Protein AF-A0A2J7Q540-F1 (afdb_monomer)

Sequence (427 aa):
MRQFLFLSFVAGIISFVLVRNSFYVTQDMKEYSEFSTGEVDAVKMRIFPSYVGVTFLVHYPIVIRSMNLLRDYVTVTDGFVQVSLLNAVTREKIVSATFSNNENNSGSDLLEKTVEPYILPKGFEGQVIVELIGNKSGNISLDHSECWLQWNNGSGLITFLQLIRDVNGKPVPFHEMSCIHACLTFTLHERGELQLHVAKRSDRRKSWENEIKLLKNKLLKESEEKKDILFLDVVDIYRNLPRKLLHFFKWAHLNEEFSYLLKTDDDTFVNIGEVLRTLKVARQEQSEETFTHPETKLYLRWWSSFREGWPVHSFGKWREDNYCSETYPPFPCGAGYVLSKDLVQFLGNNAYNFLYQDFQGEDVALGIWLAGVNPLRYSGDKISCTWACDGTCNPKACNRAELSVDAMYETWEAYQNCSNLCGCHWK

Radius of gyration: 28.08 Å; Cα contacts (8 Å, |Δi|>4): 704; chains: 1; bounding box: 80×48×78 Å

Nearest PDB structures (foldseek):
  3no8-assembly2_B  TM=4.982E-01  e=3.772E-04  Homo sapiens
  8h2i-assembly1_bG  TM=4.627E-01  e=1.177E-03  Paramecium bursaria Chlorella virus 1
  6a3v-assembly10_S  TM=4.439E-01  e=1.966E-02  Homo sapiens
  6fib-assembly1_B  TM=4.459E-01  e=4.548E-02  Homo sapiens
  7r1m-assembly1_C  TM=3.384E-01  e=2.990E-02  Bacillus cereus ATCC 14579

Mean predicted aligned error: 10.91 Å

Organism: NCBI:txid105785

Secondary structure (DSSP, 8-state):
--------------------------TT--S-EESS------S------B-SEEEEEESS-EEEEEEEEEHHHHHT-SSEEEEEEEETTT--EEEEEEE-TT----S-SEEEEEEEEEEE-TT-EEEEEEEEESS-------------PPP--GGGTEEEEEEESSTTSPPEE--TT-B-SEEEEEEETTHHHHHHHHHTHHHHHHHHHHHHHHHHHHHHHHHHHHS-----SS--SGGGHHHHHHHHHHHHHHH---SEEEEE-TT-EE-HHHHHHHHHHHHHHHHHHHHH-TT-----EEEEEEE-SPBPP-SGGG--SS--SSBPPPEEEEEEEEEEHHHHHHHHHHTTTTT----SSHHHHHHHHHHTT--EE--STT-S-B--SSS---TTBSEE-S--HHHHHHHHHHHHHHSSTT-GGG-

Structure (mmCIF, N/CA/C/O backbone):
data_AF-A0A2J7Q540-F1
#
_entry.id   AF-A0A2J7Q540-F1
#
loop_
_atom_site.group_PDB
_atom_site.id
_atom_site.type_symbol
_atom_site.label_atom_id
_atom_site.label_alt_id
_atom_site.label_comp_id
_atom_site.label_asym_id
_atom_site.label_entity_id
_atom_site.label_seq_id
_atom_site.pdbx_PDB_ins_code
_atom_site.Cartn_x
_atom_site.Cartn_y
_atom_site.Cartn_z
_atom_site.occupancy
_atom_site.B_iso_or_equiv
_atom_site.auth_seq_id
_atom_site.auth_comp_id
_atom_site.auth_asym_id
_atom_site.auth_atom_id
_atom_site.pdbx_PDB_model_num
ATOM 1 N N . MET A 1 1 ? -42.684 5.056 16.342 1.00 31.45 1 MET A N 1
ATOM 2 C CA . MET A 1 1 ? -43.282 5.154 14.992 1.00 31.45 1 MET A CA 1
ATOM 3 C C . MET A 1 1 ? -42.642 6.306 14.228 1.00 31.45 1 MET A C 1
ATOM 5 O O . MET A 1 1 ? -43.081 7.439 14.357 1.00 31.45 1 MET A O 1
ATOM 9 N N . ARG A 1 2 ? -41.587 6.029 13.461 1.00 22.97 2 ARG A N 1
ATOM 10 C CA . ARG A 1 2 ? -41.143 6.863 12.338 1.00 22.97 2 ARG A CA 1
ATOM 11 C C . ARG A 1 2 ? -40.739 5.894 11.233 1.00 22.97 2 ARG A C 1
ATOM 13 O O . ARG A 1 2 ? -39.791 5.135 11.394 1.00 22.97 2 ARG A O 1
ATOM 20 N N . GLN A 1 3 ? -41.578 5.832 10.204 1.00 23.23 3 GLN A N 1
ATOM 21 C CA . GLN A 1 3 ? -41.372 5.053 8.990 1.00 23.23 3 GLN A CA 1
ATOM 22 C C . GLN A 1 3 ? -40.204 5.669 8.219 1.00 23.23 3 GLN A C 1
ATOM 24 O O . GLN A 1 3 ? -40.260 6.847 7.875 1.00 23.23 3 GLN A O 1
ATOM 29 N N . PHE A 1 4 ? -39.170 4.884 7.934 1.00 24.12 4 PHE A N 1
ATOM 30 C CA . PHE A 1 4 ? -38.217 5.230 6.887 1.00 24.12 4 PHE A CA 1
ATOM 31 C C . PHE A 1 4 ? -38.733 4.640 5.575 1.00 24.12 4 PHE A C 1
ATOM 33 O O . PHE A 1 4 ? -38.739 3.426 5.381 1.00 24.12 4 PHE A O 1
ATOM 40 N N . LEU A 1 5 ? -39.230 5.521 4.703 1.00 21.02 5 LEU A N 1
ATOM 41 C CA . LEU A 1 5 ? -39.501 5.211 3.306 1.00 21.02 5 LEU A CA 1
ATOM 42 C C . LEU A 1 5 ? -38.170 4.899 2.609 1.00 21.02 5 LEU A C 1
ATOM 44 O O . LEU A 1 5 ? -37.346 5.788 2.403 1.00 21.02 5 LEU A O 1
ATOM 48 N N . PHE A 1 6 ? -37.989 3.643 2.212 1.00 22.27 6 PHE A N 1
ATOM 49 C CA . PHE A 1 6 ? -37.022 3.263 1.189 1.00 22.27 6 PHE A CA 1
ATOM 50 C C . PHE A 1 6 ? -37.535 3.759 -0.167 1.00 22.27 6 PHE A C 1
ATOM 52 O O . PHE A 1 6 ? -38.368 3.117 -0.805 1.00 22.27 6 PHE A O 1
ATOM 59 N N . LEU A 1 7 ? -37.044 4.913 -0.614 1.00 22.47 7 LEU A N 1
ATOM 60 C CA . LEU A 1 7 ? -37.136 5.314 -2.015 1.00 22.47 7 LEU A CA 1
ATOM 61 C C . LEU A 1 7 ? -35.916 4.755 -2.744 1.00 22.47 7 LEU A C 1
ATOM 63 O O . LEU A 1 7 ? -34.833 5.332 -2.752 1.00 22.47 7 LEU A O 1
ATOM 67 N N . SER A 1 8 ? -36.124 3.578 -3.330 1.00 23.53 8 SER A N 1
ATOM 68 C CA . SER A 1 8 ? -35.281 3.023 -4.379 1.00 23.53 8 SER A CA 1
ATOM 69 C C . SER A 1 8 ? -35.320 3.970 -5.579 1.00 23.53 8 SER A C 1
ATOM 71 O O . SER A 1 8 ? -36.342 4.077 -6.253 1.00 23.53 8 SER A O 1
ATOM 73 N N . PHE A 1 9 ? -34.215 4.667 -5.837 1.00 22.02 9 PHE A N 1
ATOM 74 C CA . PHE A 1 9 ? -33.940 5.246 -7.146 1.00 22.02 9 PHE A CA 1
ATOM 75 C C . PHE A 1 9 ? -32.758 4.502 -7.757 1.00 22.02 9 PHE A C 1
ATOM 77 O O . PHE A 1 9 ? -31.590 4.762 -7.484 1.00 22.02 9 PHE A O 1
ATOM 84 N N . VAL A 1 10 ? -33.117 3.521 -8.577 1.00 25.36 10 VAL A N 1
ATOM 85 C CA . VAL A 1 10 ? -32.278 2.950 -9.623 1.00 25.36 10 VAL A CA 1
ATOM 86 C C . VAL A 1 10 ? -32.093 4.022 -10.697 1.00 25.36 10 VAL A C 1
ATOM 88 O O . VAL A 1 10 ? -33.056 4.349 -11.383 1.00 25.36 10 VAL A O 1
ATOM 91 N N . ALA A 1 11 ? -30.882 4.554 -10.857 1.00 22.58 11 ALA A N 1
ATOM 92 C CA . ALA A 1 11 ? -30.328 5.004 -12.139 1.00 22.58 11 ALA A CA 1
ATOM 93 C C . ALA A 1 11 ? -28.863 5.437 -11.961 1.00 22.58 11 ALA A C 1
ATOM 95 O O . ALA A 1 11 ? -28.509 5.992 -10.928 1.00 22.58 11 ALA A O 1
ATOM 96 N N . GLY A 1 12 ? -28.053 5.140 -12.987 1.00 27.52 12 GLY A N 1
ATOM 97 C CA . GLY A 1 12 ? -26.612 5.392 -13.156 1.00 27.52 12 GLY A CA 1
ATOM 98 C C . GLY A 1 12 ? -26.028 6.552 -12.349 1.00 27.52 12 GLY A C 1
ATOM 99 O O . GLY A 1 12 ? -26.605 7.625 -12.261 1.00 27.52 12 GLY A O 1
ATOM 100 N N . ILE A 1 13 ? -24.837 6.392 -11.785 1.00 22.91 13 ILE A N 1
ATOM 101 C CA . ILE A 1 13 ? -23.597 6.449 -12.564 1.00 22.91 13 ILE A CA 1
ATOM 102 C C . ILE A 1 13 ? -22.611 5.412 -12.012 1.00 22.91 13 ILE A C 1
ATOM 104 O O . ILE A 1 13 ? -21.989 5.593 -10.971 1.00 22.91 13 ILE A O 1
ATOM 108 N N . ILE A 1 14 ? -22.458 4.308 -12.744 1.00 23.92 14 ILE A N 1
ATOM 109 C CA . ILE A 1 14 ? -21.249 3.493 -12.668 1.00 23.92 14 ILE A CA 1
ATOM 110 C C . ILE A 1 14 ? -20.190 4.315 -13.400 1.00 23.92 14 ILE A C 1
ATOM 112 O O . ILE A 1 14 ? -20.247 4.422 -14.627 1.00 23.92 14 ILE A O 1
ATOM 116 N N . SER A 1 15 ? -19.237 4.899 -12.674 1.00 22.03 15 SER A N 1
ATOM 117 C CA . SER A 1 15 ? -17.976 5.340 -13.275 1.00 22.03 15 SER A CA 1
ATOM 118 C C . SER A 1 15 ? -17.204 4.097 -13.703 1.00 22.03 15 SER A C 1
ATOM 120 O O . SER A 1 15 ? -16.305 3.605 -13.029 1.00 22.03 15 SER A O 1
ATOM 122 N N . PHE A 1 16 ? -17.609 3.558 -14.850 1.00 23.33 16 PHE A N 1
ATOM 123 C CA . PHE A 1 16 ? -16.791 2.695 -15.670 1.00 23.33 16 PHE A CA 1
ATOM 124 C C . PHE A 1 16 ? -15.581 3.526 -16.095 1.00 23.33 16 PHE A C 1
ATOM 126 O O . PHE A 1 16 ? -15.621 4.227 -17.103 1.00 23.33 16 PHE A O 1
ATOM 133 N N . VAL A 1 17 ? -14.462 3.376 -15.392 1.00 22.53 17 VAL A N 1
ATOM 134 C CA . VAL A 1 17 ? -13.174 3.429 -16.081 1.00 22.53 17 VAL A CA 1
ATOM 135 C C . VAL A 1 17 ? -13.086 2.126 -16.875 1.00 22.53 17 VAL A C 1
ATOM 137 O O . VAL A 1 17 ? -12.459 1.142 -16.490 1.00 22.53 17 VAL A O 1
ATOM 140 N N . LEU A 1 18 ? -13.830 2.097 -17.984 1.00 23.12 18 LEU A N 1
ATOM 141 C CA . LEU A 1 18 ? -13.582 1.203 -19.099 1.00 23.12 18 LEU A CA 1
ATOM 142 C C . LEU A 1 18 ? -12.203 1.582 -19.635 1.00 23.12 18 LEU A C 1
ATOM 144 O O . LEU A 1 18 ? -12.089 2.329 -20.603 1.00 23.12 18 LEU A O 1
ATOM 148 N N . VAL A 1 19 ? -11.147 1.007 -19.063 1.00 24.84 19 VAL A N 1
ATOM 149 C CA . VAL A 1 19 ? -9.992 0.685 -19.893 1.00 24.84 19 VAL A CA 1
ATOM 150 C C . VAL A 1 19 ? -10.489 -0.403 -20.842 1.00 24.84 19 VAL A C 1
ATOM 152 O O . VAL A 1 19 ? -10.423 -1.600 -20.563 1.00 24.84 19 VAL A O 1
ATOM 155 N N . ARG A 1 20 ? -11.059 0.026 -21.973 1.00 25.62 20 ARG A N 1
ATOM 156 C CA . ARG A 1 20 ? -11.245 -0.782 -23.182 1.00 25.62 20 ARG A CA 1
ATOM 157 C C . ARG A 1 20 ? -9.866 -1.128 -23.769 1.00 25.62 20 ARG A C 1
ATOM 159 O O . ARG A 1 20 ? -9.638 -0.954 -24.956 1.00 25.62 20 ARG A O 1
ATOM 166 N N . ASN A 1 21 ? -8.960 -1.697 -22.976 1.00 28.14 21 ASN A N 1
ATOM 167 C CA . ASN A 1 21 ? -7.875 -2.487 -23.538 1.00 28.14 21 ASN A CA 1
ATOM 168 C C . ASN A 1 21 ? -8.455 -3.870 -23.758 1.00 28.14 21 ASN A C 1
ATOM 170 O O . ASN A 1 21 ? -8.408 -4.778 -22.924 1.00 28.14 21 ASN A O 1
ATOM 174 N N . SER A 1 22 ? -9.109 -3.987 -24.904 1.00 31.14 22 SER A N 1
ATOM 175 C CA . SER A 1 22 ? -9.341 -5.272 -25.524 1.00 31.14 22 SER A CA 1
ATOM 176 C C . SER A 1 22 ? -7.955 -5.877 -25.743 1.00 31.14 22 SER A C 1
ATOM 178 O O . SER A 1 22 ? -7.274 -5.532 -26.700 1.00 31.14 22 SER A O 1
ATOM 180 N N . PHE A 1 23 ? -7.491 -6.690 -24.792 1.00 36.28 23 PHE A N 1
ATOM 181 C CA . PHE A 1 23 ? -6.270 -7.476 -24.931 1.00 36.28 23 PHE A CA 1
ATOM 182 C C . PHE A 1 23 ? -6.551 -8.522 -26.009 1.00 36.28 23 PHE A C 1
ATOM 184 O O . PHE A 1 23 ? -7.007 -9.632 -25.728 1.00 36.28 23 PHE A O 1
ATOM 191 N N . TYR A 1 24 ? -6.410 -8.109 -27.261 1.00 37.91 24 TYR A N 1
ATOM 192 C CA . TYR A 1 24 ? -6.323 -9.013 -28.381 1.00 37.91 24 TYR A CA 1
ATOM 193 C C . TYR A 1 24 ? -4.875 -9.478 -28.389 1.00 37.91 24 TYR A C 1
ATOM 195 O O . TYR A 1 24 ? -3.968 -8.674 -28.578 1.00 37.91 24 TYR A O 1
ATOM 203 N N . VAL A 1 25 ? -4.652 -10.775 -28.178 1.00 42.62 25 VAL A N 1
ATOM 204 C CA . VAL A 1 25 ? -3.446 -11.406 -28.720 1.00 42.62 25 VAL A CA 1
ATOM 205 C C . VAL A 1 25 ? -3.654 -11.344 -30.226 1.00 42.62 25 VAL A C 1
ATOM 207 O O . VAL A 1 25 ? -4.250 -12.247 -30.811 1.00 42.62 25 VAL A O 1
ATOM 210 N N . THR A 1 26 ? -3.345 -10.198 -30.828 1.00 38.25 26 THR A N 1
ATOM 211 C CA . THR A 1 26 ? -3.496 -10.019 -32.262 1.00 38.25 26 THR A CA 1
ATOM 212 C C . THR A 1 26 ? -2.618 -11.059 -32.943 1.00 38.25 26 THR A C 1
ATOM 214 O O . THR A 1 26 ? -1.573 -11.483 -32.435 1.00 38.25 26 THR A O 1
ATOM 217 N N . GLN A 1 27 ? -3.053 -11.471 -34.128 1.00 37.78 27 GLN A N 1
ATOM 218 C CA . GLN A 1 27 ? -2.232 -12.204 -35.092 1.00 37.78 27 GLN A CA 1
ATOM 219 C C . GLN A 1 27 ? -0.871 -11.507 -35.345 1.00 37.78 27 GLN A C 1
ATOM 221 O O . GLN A 1 27 ? 0.060 -12.156 -35.809 1.00 37.78 27 GLN A O 1
ATOM 226 N N . ASP A 1 28 ? -0.756 -10.236 -34.937 1.00 37.94 28 ASP A N 1
ATOM 227 C CA . ASP A 1 28 ? 0.363 -9.312 -35.106 1.00 37.94 28 ASP A CA 1
ATOM 228 C C . ASP A 1 28 ? 1.293 -9.150 -33.891 1.00 37.94 28 ASP A C 1
ATOM 230 O O . ASP A 1 28 ? 2.097 -8.219 -33.873 1.00 37.94 28 ASP A O 1
ATOM 234 N N . MET A 1 29 ? 1.291 -10.050 -32.899 1.00 40.12 29 MET A N 1
ATOM 235 C CA . MET A 1 29 ? 2.526 -10.232 -32.119 1.00 40.12 29 MET A CA 1
ATOM 236 C C . MET A 1 29 ? 3.561 -10.910 -33.025 1.00 40.12 29 MET A C 1
ATOM 238 O O . MET A 1 29 ? 3.767 -12.125 -32.954 1.00 40.12 29 MET A O 1
ATOM 242 N N . LYS A 1 30 ? 4.163 -10.124 -33.930 1.00 35.69 30 LYS A N 1
ATOM 243 C CA . LYS A 1 30 ? 5.374 -10.509 -34.656 1.00 35.69 30 LYS A CA 1
ATOM 244 C C . LYS A 1 30 ? 6.424 -10.895 -33.617 1.00 35.69 30 LYS A C 1
ATOM 246 O O . LYS A 1 30 ? 6.450 -10.363 -32.510 1.00 35.69 30 LYS A O 1
ATOM 251 N N . GLU A 1 31 ? 7.251 -11.862 -33.967 1.00 40.44 31 GLU A N 1
ATOM 252 C CA . GLU A 1 31 ? 8.134 -12.639 -33.091 1.00 40.44 31 GLU A CA 1
ATOM 253 C C . GLU A 1 31 ? 9.277 -11.851 -32.410 1.00 40.44 31 GLU A C 1
ATOM 255 O O . GLU A 1 31 ? 10.237 -12.448 -31.940 1.00 40.44 31 GLU A O 1
ATOM 260 N N . TYR A 1 32 ? 9.162 -10.526 -32.306 1.00 44.00 32 TYR A N 1
ATOM 261 C CA . TYR A 1 32 ? 10.102 -9.593 -31.696 1.00 44.00 32 TYR A CA 1
ATOM 262 C C . TYR A 1 32 ? 9.274 -8.424 -31.145 1.00 44.00 32 TYR A C 1
ATOM 264 O O . TYR A 1 32 ? 8.752 -7.608 -31.898 1.00 44.00 32 TYR A O 1
ATOM 272 N N . SER A 1 33 ? 9.032 -8.406 -29.834 1.00 43.97 33 SER A N 1
ATOM 273 C CA . SER A 1 33 ? 8.340 -7.302 -29.165 1.00 43.97 33 SER A CA 1
ATOM 274 C C . SER A 1 33 ? 9.403 -6.368 -28.606 1.00 43.97 33 SER A C 1
ATOM 276 O O . SER A 1 33 ? 10.094 -6.692 -27.643 1.00 43.97 33 SER A O 1
ATOM 278 N N . GLU A 1 34 ? 9.582 -5.234 -29.260 1.00 44.19 34 GLU A N 1
ATOM 279 C CA . GLU A 1 34 ? 10.504 -4.188 -28.838 1.00 44.19 34 GLU A CA 1
ATOM 280 C C . GLU A 1 34 ? 9.834 -3.335 -27.744 1.00 44.19 34 GLU A C 1
ATOM 282 O O . GLU A 1 34 ? 8.661 -2.960 -27.852 1.00 44.19 34 GLU A O 1
ATOM 287 N N . PHE A 1 35 ? 10.554 -3.015 -26.666 1.00 50.81 35 PHE A N 1
ATOM 288 C CA . PHE A 1 35 ? 10.253 -1.814 -25.889 1.00 50.81 35 PHE A CA 1
ATOM 289 C C . PHE A 1 35 ? 10.519 -0.641 -26.844 1.00 50.81 35 PHE A C 1
ATOM 291 O O . PHE A 1 35 ? 11.660 -0.430 -27.216 1.00 50.81 35 PHE A O 1
ATOM 298 N N . SER A 1 36 ? 9.495 0.106 -27.248 1.00 41.69 36 SER A N 1
ATOM 299 C CA . SER A 1 36 ? 9.510 1.013 -28.414 1.00 41.69 36 SER A CA 1
ATOM 300 C C . SER A 1 36 ? 9.618 0.303 -29.759 1.00 41.69 36 SER A C 1
ATOM 302 O O . SER A 1 36 ? 10.608 -0.354 -30.020 1.00 41.69 36 SER A O 1
ATOM 304 N N . THR A 1 37 ? 8.613 0.463 -30.623 1.00 32.09 37 THR A N 1
ATOM 305 C CA . THR A 1 37 ? 8.486 -0.213 -31.932 1.00 32.09 37 THR A CA 1
ATOM 306 C C . THR A 1 37 ? 9.527 0.178 -32.980 1.00 32.09 37 THR A C 1
ATOM 308 O O . THR A 1 37 ? 9.340 -0.173 -34.142 1.00 32.09 37 THR A O 1
ATOM 311 N N . GLY A 1 38 ? 10.539 0.983 -32.644 1.00 33.97 38 GLY A N 1
ATOM 312 C CA . GLY A 1 38 ? 11.486 1.496 -33.638 1.00 33.97 38 GLY A CA 1
ATOM 313 C C . GLY A 1 38 ? 10.824 2.222 -34.823 1.00 33.97 38 GLY A C 1
ATOM 314 O O . GLY A 1 38 ? 11.505 2.537 -35.796 1.00 33.97 38 GLY A O 1
ATOM 315 N N . GLU A 1 39 ? 9.515 2.504 -34.778 1.00 32.72 39 GLU A N 1
ATOM 316 C CA . GLU A 1 39 ? 8.837 3.257 -35.821 1.00 32.72 39 GLU A CA 1
ATOM 317 C C . GLU A 1 39 ? 9.129 4.733 -35.579 1.00 32.72 39 GLU A C 1
ATOM 319 O O . GLU A 1 39 ? 8.596 5.375 -34.673 1.00 32.72 39 GLU A O 1
ATOM 324 N N . VAL A 1 40 ? 10.045 5.232 -36.405 1.00 35.31 40 VAL A N 1
ATOM 325 C CA . VAL A 1 40 ? 10.396 6.639 -36.551 1.00 35.31 40 VAL A CA 1
ATOM 326 C C . VAL A 1 40 ? 9.131 7.407 -36.931 1.00 35.31 40 VAL A C 1
ATOM 328 O O . VAL A 1 40 ? 8.673 7.342 -38.074 1.00 35.31 40 VAL A O 1
ATOM 331 N N . ASP A 1 41 ? 8.554 8.159 -35.996 1.00 34.03 41 ASP A N 1
ATOM 332 C CA . ASP A 1 41 ? 7.533 9.139 -36.356 1.00 34.03 41 ASP A CA 1
ATOM 333 C C . ASP A 1 41 ? 8.244 10.353 -36.965 1.00 34.03 41 ASP A C 1
ATOM 335 O O . ASP A 1 41 ? 8.814 11.191 -36.266 1.00 34.03 41 ASP A O 1
ATOM 339 N N . ALA A 1 42 ? 8.244 10.436 -38.297 1.00 34.53 42 ALA A N 1
ATOM 340 C CA . ALA A 1 42 ? 8.911 11.493 -39.060 1.00 34.53 42 ALA A CA 1
ATOM 341 C C . ALA A 1 42 ? 8.308 12.901 -38.834 1.00 34.53 42 ALA A C 1
ATOM 343 O O . ALA A 1 42 ? 8.657 13.849 -39.540 1.00 34.53 42 ALA A O 1
ATOM 344 N N . VAL A 1 43 ? 7.373 13.067 -37.889 1.00 36.59 43 VAL A N 1
ATOM 345 C CA . VAL A 1 43 ? 6.610 14.301 -37.705 1.00 36.59 43 VAL A CA 1
ATOM 346 C C . VAL A 1 43 ? 6.406 14.637 -36.219 1.00 36.59 43 VAL A C 1
ATOM 348 O O . VAL A 1 43 ? 5.310 14.464 -35.693 1.00 36.59 43 VAL A O 1
ATOM 351 N N . LYS A 1 44 ? 7.426 15.225 -35.564 1.00 38.38 44 LYS A N 1
ATOM 352 C CA . LYS A 1 44 ? 7.350 16.461 -34.726 1.00 38.38 44 LYS A CA 1
ATOM 353 C C . LYS A 1 44 ? 8.509 16.582 -33.724 1.00 38.38 44 LYS A C 1
ATOM 355 O O . LYS A 1 44 ? 8.567 15.874 -32.727 1.00 38.38 44 LYS A O 1
ATOM 360 N N . MET A 1 45 ? 9.327 17.615 -33.928 1.00 40.09 45 MET A N 1
ATOM 361 C CA . MET A 1 45 ? 10.326 18.132 -32.985 1.00 40.09 45 MET A CA 1
ATOM 362 C C . MET A 1 45 ? 9.667 18.663 -31.698 1.00 40.09 45 MET A C 1
ATOM 364 O O . MET A 1 45 ? 8.835 19.574 -31.762 1.00 40.09 45 MET A O 1
ATOM 368 N N . ARG A 1 46 ? 10.063 18.141 -30.529 1.00 43.25 46 ARG A N 1
ATOM 369 C CA . ARG A 1 46 ? 9.804 18.738 -29.205 1.00 43.25 46 ARG A CA 1
ATOM 370 C C . ARG A 1 46 ? 10.972 18.445 -28.256 1.00 4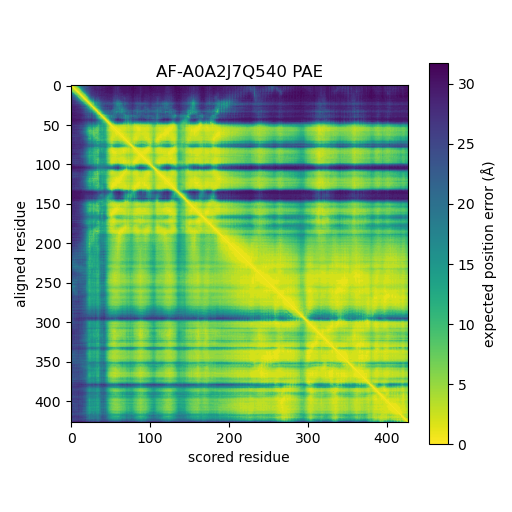3.25 46 ARG A C 1
ATOM 372 O O . ARG A 1 46 ? 11.467 17.329 -28.217 1.00 43.25 46 ARG A O 1
ATOM 379 N N . ILE A 1 47 ? 11.368 19.448 -27.471 1.00 47.06 47 ILE A N 1
ATOM 380 C CA . ILE A 1 47 ? 12.385 19.330 -26.415 1.00 47.06 47 ILE A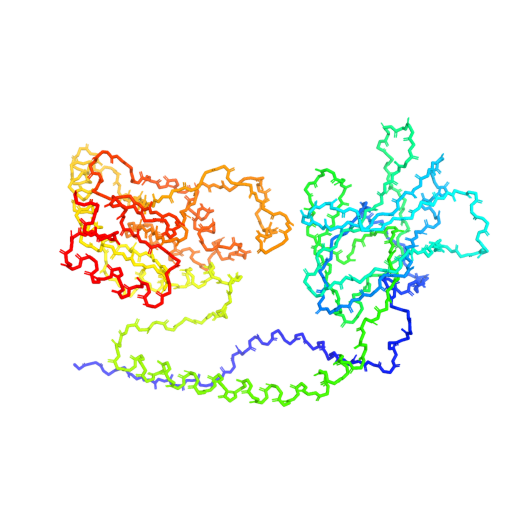 CA 1
ATOM 381 C C . ILE A 1 47 ? 11.756 18.576 -25.233 1.00 47.06 47 ILE A C 1
ATOM 383 O O . ILE A 1 47 ? 10.773 19.052 -24.660 1.00 47.06 47 ILE A O 1
ATOM 387 N N . PHE A 1 48 ? 12.305 17.416 -24.869 1.00 54.03 48 PHE A N 1
ATOM 388 C CA . PHE A 1 48 ? 11.826 16.592 -23.754 1.00 54.03 48 PHE A CA 1
ATOM 389 C C . PHE A 1 48 ? 12.868 16.519 -22.629 1.00 54.03 48 PHE A C 1
ATOM 391 O O . PHE A 1 48 ? 14.064 16.506 -22.911 1.00 54.03 48 PHE A O 1
ATOM 398 N N . PRO A 1 49 ? 12.453 16.428 -21.350 1.00 55.84 49 PRO A N 1
ATOM 399 C CA . PRO A 1 49 ? 13.384 16.116 -20.273 1.00 55.84 49 PRO A CA 1
ATOM 400 C C . PRO A 1 49 ? 13.981 14.719 -20.500 1.00 55.84 49 PRO A C 1
ATOM 402 O O . PRO A 1 49 ? 13.245 13.732 -20.549 1.00 55.84 49 PRO A O 1
ATOM 405 N N . SER A 1 50 ? 15.306 14.655 -20.641 1.00 64.25 50 SER A N 1
ATOM 406 C CA . SER A 1 50 ? 16.057 13.407 -20.804 1.00 64.25 50 SER A CA 1
ATOM 407 C C . SER A 1 50 ? 16.156 12.646 -19.478 1.00 64.25 50 SER A C 1
ATOM 409 O O . SER A 1 50 ? 16.352 13.247 -18.415 1.00 64.25 50 SER A O 1
ATOM 411 N N . TYR A 1 51 ? 16.005 11.322 -19.541 1.00 79.81 51 TYR A N 1
ATOM 412 C CA . TYR A 1 51 ? 16.146 10.405 -18.414 1.00 79.81 51 TYR A CA 1
ATOM 413 C C . TYR A 1 51 ? 17.189 9.337 -18.738 1.00 79.81 51 TYR A C 1
ATOM 415 O O . TYR A 1 51 ? 17.273 8.845 -19.865 1.00 79.81 51 TYR A O 1
ATOM 423 N N . VAL A 1 52 ? 17.963 8.952 -17.725 1.00 83.44 52 VAL A N 1
ATOM 424 C CA . VAL A 1 52 ? 18.998 7.915 -17.833 1.00 83.44 52 VAL A CA 1
ATOM 425 C C . VAL A 1 52 ? 18.431 6.512 -17.637 1.00 83.44 52 VAL A C 1
ATOM 427 O O . VAL A 1 52 ? 19.142 5.534 -17.825 1.00 83.44 52 VAL A O 1
ATOM 430 N N . GLY A 1 53 ? 17.158 6.376 -17.262 1.00 88.00 53 GLY A N 1
ATOM 431 C CA . GLY A 1 53 ? 16.558 5.062 -17.094 1.00 88.00 53 GLY A CA 1
ATOM 432 C C . GLY A 1 53 ? 15.061 5.054 -16.830 1.00 88.00 53 GLY A C 1
ATOM 433 O O . GLY A 1 53 ? 14.427 6.089 -16.617 1.00 88.00 53 GLY A O 1
ATOM 434 N N . VAL A 1 54 ? 14.505 3.846 -16.823 1.00 91.81 54 VAL A N 1
ATOM 435 C CA . VAL A 1 54 ? 13.087 3.570 -16.578 1.00 91.81 54 VAL A CA 1
ATOM 436 C C . VAL A 1 54 ? 12.938 2.296 -15.753 1.00 91.81 54 VAL A C 1
ATOM 438 O O . VAL A 1 54 ? 13.692 1.338 -15.921 1.00 91.81 54 VAL A O 1
ATOM 441 N N . THR A 1 55 ? 11.951 2.274 -14.863 1.00 93.06 55 THR A N 1
ATOM 442 C CA . THR A 1 55 ? 11.531 1.069 -14.138 1.00 93.06 55 THR A CA 1
ATOM 443 C C . THR A 1 55 ? 10.222 0.551 -14.724 1.00 93.06 55 THR A C 1
ATOM 445 O O . THR A 1 55 ? 9.341 1.343 -15.060 1.00 93.06 55 THR A O 1
ATOM 448 N N . PHE A 1 56 ? 10.073 -0.765 -14.838 1.00 93.69 56 PHE A N 1
ATOM 449 C CA . PHE A 1 56 ? 8.885 -1.413 -15.383 1.00 93.69 56 PHE A CA 1
ATOM 450 C C . PHE A 1 56 ? 8.515 -2.678 -14.601 1.00 93.69 56 PHE A C 1
ATOM 452 O O . PHE A 1 56 ? 9.371 -3.333 -14.014 1.00 93.69 56 PHE A O 1
ATOM 459 N N . LEU A 1 57 ? 7.235 -3.040 -14.624 1.00 94.38 57 LEU A N 1
ATOM 460 C CA . LEU A 1 57 ? 6.692 -4.269 -14.048 1.00 94.38 57 LEU A CA 1
ATOM 461 C C . LEU A 1 57 ? 6.308 -5.249 -15.153 1.00 94.38 57 LEU A C 1
ATOM 463 O O . LEU A 1 57 ? 5.653 -4.851 -16.113 1.00 94.38 57 LEU A O 1
ATOM 467 N N . VAL A 1 58 ? 6.651 -6.524 -14.989 1.00 94.06 58 VAL A N 1
ATOM 468 C CA . VAL A 1 58 ? 6.293 -7.610 -15.912 1.00 94.06 58 VAL A CA 1
ATOM 469 C C . VAL A 1 58 ? 4.978 -8.278 -15.494 1.00 94.06 58 VAL A C 1
ATOM 471 O O . VAL A 1 58 ? 4.855 -8.786 -14.381 1.00 94.06 58 VAL A O 1
ATOM 474 N N . HIS A 1 59 ? 3.994 -8.348 -16.394 1.00 91.19 59 HIS A N 1
ATOM 475 C CA . HIS A 1 59 ? 2.676 -8.963 -16.139 1.00 91.19 59 HIS A CA 1
ATOM 476 C C . HIS A 1 59 ? 2.563 -10.412 -16.605 1.00 91.19 59 HIS A C 1
ATOM 478 O O . HIS A 1 59 ? 1.708 -11.160 -16.119 1.00 91.19 59 HIS A O 1
ATOM 484 N N . TYR A 1 60 ? 3.432 -10.817 -17.526 1.00 90.19 60 TYR A N 1
ATOM 485 C CA . TYR A 1 60 ? 3.532 -12.178 -18.035 1.00 90.19 60 TYR A CA 1
ATOM 486 C C . TYR A 1 60 ? 4.989 -12.484 -18.407 1.00 90.19 60 TYR A C 1
ATOM 488 O O . TYR A 1 60 ? 5.663 -11.565 -18.866 1.00 90.19 60 TYR A O 1
ATOM 496 N N . PRO A 1 61 ? 5.490 -13.719 -18.221 1.00 92.25 61 PRO A N 1
ATOM 497 C CA . PRO A 1 61 ? 6.895 -14.021 -18.461 1.00 92.25 61 PRO A CA 1
ATOM 498 C C . PRO A 1 61 ? 7.378 -13.658 -19.877 1.00 92.25 61 PRO A C 1
ATOM 500 O O . PRO A 1 61 ? 6.787 -14.060 -20.883 1.00 92.25 61 PRO A O 1
ATOM 503 N N . ILE A 1 62 ? 8.479 -12.907 -19.947 1.00 91.44 62 ILE A N 1
ATOM 504 C CA . ILE A 1 62 ? 9.125 -12.472 -21.195 1.00 91.44 62 ILE A CA 1
ATOM 505 C C . ILE A 1 62 ? 10.598 -12.875 -21.203 1.00 91.44 62 ILE A C 1
ATOM 507 O O . ILE A 1 62 ? 11.215 -13.006 -20.153 1.00 91.44 62 ILE A O 1
ATOM 511 N N . VAL A 1 63 ? 11.171 -13.061 -22.388 1.00 91.44 63 VAL A N 1
ATOM 512 C CA . VAL A 1 63 ? 12.585 -13.405 -22.579 1.00 91.44 63 VAL A CA 1
ATOM 513 C C . VAL A 1 63 ? 13.288 -12.253 -23.273 1.00 91.44 63 VAL A C 1
ATOM 515 O O . VAL A 1 63 ? 12.970 -11.972 -24.431 1.00 91.44 63 VAL A O 1
ATOM 518 N N . ILE A 1 64 ? 14.233 -11.609 -22.590 1.00 91.62 64 ILE A N 1
ATOM 519 C CA . ILE A 1 64 ? 15.067 -10.549 -23.172 1.00 91.62 64 ILE A CA 1
ATOM 520 C C . ILE A 1 64 ? 16.008 -11.163 -24.212 1.00 91.62 64 ILE A C 1
ATOM 522 O O . ILE A 1 64 ? 16.547 -12.245 -23.992 1.00 91.62 64 ILE A O 1
ATOM 526 N N . ARG A 1 65 ? 16.175 -10.499 -25.358 1.00 89.62 65 ARG A N 1
ATOM 527 C CA . ARG A 1 65 ? 16.991 -10.970 -26.492 1.00 89.62 65 ARG A CA 1
ATOM 528 C C . ARG A 1 65 ? 18.122 -10.017 -26.835 1.00 89.62 65 ARG A C 1
ATOM 530 O O . ARG A 1 65 ? 19.233 -10.459 -27.114 1.00 89.62 65 ARG A O 1
ATOM 537 N N . SER A 1 66 ? 17.847 -8.724 -26.804 1.00 89.88 66 SER A N 1
ATOM 538 C CA . SER A 1 66 ? 18.828 -7.700 -27.128 1.00 89.88 66 SER A CA 1
ATOM 539 C C . SER A 1 66 ? 18.560 -6.418 -26.358 1.00 89.88 66 SER A C 1
ATOM 541 O O . SER A 1 66 ? 17.480 -6.205 -25.795 1.00 89.88 66 SER A O 1
ATOM 543 N N . MET A 1 67 ? 19.595 -5.590 -26.306 1.00 90.19 67 MET A N 1
ATOM 544 C CA . MET A 1 67 ? 19.536 -4.219 -25.831 1.00 90.19 67 MET A CA 1
ATOM 545 C C . MET A 1 67 ? 19.823 -3.292 -26.991 1.00 90.19 67 MET A C 1
ATOM 547 O O . MET A 1 67 ? 20.690 -3.585 -27.818 1.00 90.19 67 MET A O 1
ATOM 551 N N . ASN A 1 68 ? 19.134 -2.162 -26.998 1.00 87.31 68 ASN A N 1
ATOM 552 C CA . ASN A 1 68 ? 19.260 -1.171 -28.041 1.00 87.31 68 ASN A CA 1
ATOM 553 C C . ASN A 1 68 ? 19.571 0.202 -27.458 1.00 87.31 68 ASN A C 1
ATOM 555 O O . ASN A 1 68 ? 19.156 0.516 -26.340 1.00 87.31 68 ASN A O 1
ATOM 559 N N . LEU A 1 69 ? 20.277 1.019 -28.232 1.00 86.00 69 LEU A N 1
ATOM 560 C CA . LEU A 1 69 ? 20.646 2.383 -27.879 1.00 86.00 69 LEU A CA 1
ATOM 561 C C . LEU A 1 69 ? 20.575 3.279 -29.118 1.00 86.00 69 LEU A C 1
ATOM 563 O O . LEU A 1 69 ? 21.041 2.895 -30.190 1.00 86.00 69 LEU A O 1
ATOM 567 N N . LEU A 1 70 ? 20.017 4.479 -28.977 1.00 81.06 70 LEU A N 1
ATOM 568 C CA . LEU A 1 70 ? 20.028 5.482 -30.040 1.00 81.06 70 LEU A CA 1
ATOM 569 C C . LEU A 1 70 ? 21.464 5.875 -30.394 1.00 81.06 70 LEU A C 1
ATOM 571 O O . LEU A 1 70 ? 22.267 6.202 -29.518 1.00 81.06 70 LEU A O 1
ATOM 575 N N . ARG A 1 71 ? 21.782 5.866 -31.689 1.00 79.38 71 ARG A N 1
ATOM 576 C CA . ARG A 1 71 ? 23.122 6.166 -32.200 1.00 79.38 71 ARG A CA 1
ATOM 577 C C . ARG A 1 71 ? 23.585 7.565 -31.810 1.00 79.38 71 ARG A C 1
ATOM 579 O O . ARG A 1 71 ? 24.731 7.706 -31.387 1.00 79.38 71 ARG A O 1
ATOM 586 N N . ASP A 1 72 ? 22.691 8.551 -31.877 1.00 74.44 72 ASP A N 1
ATOM 587 C CA . ASP A 1 72 ? 22.985 9.948 -31.529 1.00 74.44 72 ASP A CA 1
ATOM 588 C C . ASP A 1 72 ? 23.545 10.085 -30.109 1.00 74.44 72 ASP A C 1
ATOM 590 O O . ASP A 1 72 ? 24.438 10.890 -29.843 1.00 74.44 72 ASP A O 1
ATOM 594 N N . TYR A 1 73 ? 23.083 9.227 -29.196 1.00 73.25 73 TYR A N 1
ATOM 595 C CA . TYR A 1 73 ? 23.548 9.202 -27.814 1.00 73.25 73 TYR A CA 1
ATOM 596 C C . TYR A 1 73 ? 25.022 8.794 -27.699 1.00 73.25 73 TYR A C 1
ATOM 598 O O . TYR A 1 73 ? 25.734 9.273 -26.824 1.00 73.25 73 TYR A O 1
ATOM 606 N N . VAL A 1 74 ? 25.493 7.923 -28.594 1.00 73.62 74 VAL A N 1
ATOM 607 C CA . VAL A 1 74 ? 26.883 7.455 -28.625 1.00 73.62 74 VAL A CA 1
ATOM 608 C C . VAL A 1 74 ? 27.774 8.421 -29.398 1.00 73.62 74 VAL A C 1
ATOM 610 O O . VAL A 1 74 ? 28.903 8.659 -28.981 1.00 73.62 74 VAL A O 1
ATOM 613 N N . THR A 1 75 ? 27.287 9.013 -30.494 1.00 67.69 75 THR A N 1
ATOM 614 C CA . THR A 1 75 ? 28.072 9.951 -31.321 1.00 67.69 75 THR A CA 1
ATOM 615 C C . THR A 1 75 ? 28.394 11.254 -30.602 1.00 67.69 75 THR A C 1
ATOM 617 O O . THR A 1 75 ? 29.407 11.883 -30.896 1.00 67.69 75 THR A O 1
ATOM 620 N N . VAL A 1 76 ? 27.544 11.662 -29.657 1.00 62.38 76 VAL A N 1
ATOM 621 C CA . VAL A 1 76 ? 27.754 12.852 -28.819 1.00 62.38 76 VAL A CA 1
ATOM 622 C C . VAL A 1 76 ? 28.796 12.601 -27.717 1.00 62.38 76 VAL A C 1
ATOM 624 O O . VAL A 1 76 ? 29.336 13.545 -27.140 1.00 62.38 76 VAL A O 1
ATOM 627 N N . THR A 1 77 ? 29.115 11.339 -27.418 1.00 63.78 77 THR A N 1
ATOM 628 C CA . THR A 1 77 ? 29.997 10.972 -26.306 1.00 63.78 77 THR A CA 1
ATOM 629 C C . THR A 1 77 ? 31.317 10.387 -26.804 1.00 63.78 77 THR A C 1
ATOM 631 O O . THR A 1 77 ? 31.332 9.392 -27.520 1.00 63.78 77 THR A O 1
ATOM 634 N N . ASP A 1 78 ? 32.451 10.912 -26.336 1.00 62.59 78 ASP A N 1
ATOM 635 C CA . ASP A 1 78 ? 33.787 10.343 -26.608 1.00 62.59 78 ASP A CA 1
ATOM 636 C C . ASP A 1 78 ? 34.076 9.053 -25.793 1.00 62.59 78 ASP A C 1
ATOM 638 O O . ASP A 1 78 ? 35.232 8.705 -25.541 1.00 62.59 78 ASP A O 1
ATOM 642 N N . GLY A 1 79 ? 33.039 8.364 -25.304 1.00 71.00 79 GLY A N 1
ATOM 643 C CA . GLY A 1 79 ? 33.134 7.288 -24.315 1.00 71.00 79 GLY A CA 1
ATOM 644 C C . GLY A 1 79 ? 32.336 6.037 -24.673 1.00 71.00 79 GLY A C 1
ATOM 645 O O . GLY A 1 79 ? 31.684 5.953 -25.712 1.00 71.00 79 GLY A O 1
ATOM 646 N N . PHE A 1 80 ? 32.402 5.042 -23.789 1.00 83.25 80 PHE A N 1
ATOM 647 C CA . PHE A 1 80 ? 31.569 3.848 -23.885 1.00 83.25 80 PHE A CA 1
ATOM 648 C C . PHE A 1 80 ? 30.247 4.095 -23.163 1.00 83.25 80 PHE A C 1
ATOM 650 O O . PHE A 1 80 ? 30.244 4.575 -22.032 1.00 83.25 80 PHE A O 1
ATOM 657 N N . VAL A 1 81 ? 29.128 3.731 -23.780 1.00 85.69 81 VAL A N 1
ATOM 658 C CA . VAL A 1 81 ? 27.804 3.814 -23.152 1.00 85.69 81 VAL A CA 1
ATOM 659 C C . VAL A 1 81 ? 27.365 2.410 -22.774 1.00 85.69 81 VAL A C 1
ATOM 661 O O . VAL A 1 81 ? 27.298 1.543 -23.636 1.00 85.69 81 VAL A O 1
ATOM 664 N N . GLN A 1 82 ? 27.048 2.155 -21.511 1.00 88.62 82 GLN A N 1
ATOM 665 C CA . GLN A 1 82 ? 26.498 0.877 -21.074 1.00 88.62 82 GLN A CA 1
ATOM 666 C C . GLN A 1 82 ? 25.004 0.990 -20.810 1.00 88.62 82 GLN A C 1
ATOM 668 O O . GLN A 1 82 ? 24.562 1.823 -20.030 1.00 88.62 82 GLN A O 1
ATOM 673 N N . VAL A 1 83 ? 24.240 0.094 -21.426 1.00 91.75 83 VAL A N 1
ATOM 674 C CA . VAL A 1 83 ? 22.848 -0.172 -21.078 1.00 91.75 83 VAL A CA 1
ATOM 675 C C . VAL A 1 83 ? 22.835 -1.388 -20.160 1.00 91.75 83 VAL A C 1
ATOM 677 O O . VAL A 1 83 ? 23.381 -2.433 -20.511 1.00 91.75 83 VAL A O 1
ATOM 680 N N . SER A 1 84 ? 22.238 -1.256 -18.980 1.00 92.88 84 SER A N 1
ATOM 681 C CA . SER A 1 84 ? 22.107 -2.325 -17.988 1.00 92.88 84 SER A CA 1
ATOM 682 C C . SER A 1 84 ? 20.637 -2.568 -17.667 1.00 92.88 84 SER A C 1
ATOM 684 O O . SER A 1 84 ? 19.884 -1.623 -17.443 1.00 92.88 84 SER A O 1
ATOM 686 N N . LEU A 1 85 ? 20.243 -3.839 -17.588 1.00 95.19 85 LEU A N 1
ATOM 687 C CA . LEU A 1 85 ? 18.989 -4.266 -16.979 1.00 95.19 85 LEU A CA 1
ATOM 688 C C . LEU A 1 85 ? 19.289 -4.791 -15.578 1.00 95.19 85 LEU A C 1
ATOM 690 O O . LEU A 1 85 ? 20.042 -5.752 -15.415 1.00 95.19 85 LEU A O 1
ATOM 694 N N . LEU A 1 86 ? 18.673 -4.176 -14.579 1.00 94.31 86 LEU A N 1
ATOM 695 C CA . LEU A 1 86 ? 18.801 -4.540 -13.176 1.00 94.31 86 LEU A CA 1
ATOM 696 C C . LEU A 1 86 ? 17.460 -5.040 -12.633 1.00 94.31 86 LEU A C 1
ATOM 698 O O . LEU A 1 86 ? 16.392 -4.638 -13.100 1.00 94.31 86 LEU A O 1
ATOM 702 N N . ASN A 1 87 ? 17.510 -5.867 -11.595 1.00 94.31 87 ASN A N 1
ATOM 703 C CA . ASN A 1 87 ? 16.379 -6.061 -10.699 1.00 94.31 87 ASN A CA 1
ATOM 704 C C . ASN A 1 87 ? 16.215 -4.794 -9.846 1.00 94.31 87 ASN A C 1
ATOM 706 O O . ASN A 1 87 ? 17.134 -4.403 -9.126 1.00 94.31 87 ASN A O 1
ATOM 710 N N . ALA A 1 88 ? 15.055 -4.142 -9.920 1.00 90.81 88 ALA A N 1
ATOM 711 C CA . ALA A 1 88 ? 14.827 -2.856 -9.263 1.00 90.81 88 ALA A CA 1
ATOM 712 C C . ALA A 1 88 ? 14.890 -2.948 -7.726 1.00 90.81 88 ALA A C 1
ATOM 714 O O . ALA A 1 88 ? 15.295 -1.995 -7.061 1.00 90.81 88 ALA A O 1
ATOM 715 N N . VAL A 1 89 ? 14.531 -4.108 -7.163 1.00 87.56 89 VAL A N 1
ATOM 716 C CA . VAL A 1 89 ? 14.497 -4.342 -5.714 1.00 87.56 89 VAL A CA 1
ATOM 717 C C . VAL A 1 89 ? 15.872 -4.745 -5.189 1.00 87.56 89 VAL A C 1
ATOM 719 O O . VAL A 1 89 ? 16.362 -4.144 -4.236 1.00 87.56 89 VAL A O 1
ATOM 722 N N . THR A 1 90 ? 16.508 -5.753 -5.795 1.00 91.00 90 THR A N 1
ATOM 723 C CA . THR A 1 90 ? 17.795 -6.288 -5.306 1.00 91.00 90 THR A CA 1
ATOM 724 C C . THR A 1 90 ? 19.007 -5.522 -5.830 1.00 91.00 90 THR A C 1
ATOM 726 O O . THR A 1 90 ? 20.106 -5.712 -5.316 1.00 91.00 90 THR A O 1
ATOM 729 N N . ARG A 1 91 ? 18.822 -4.671 -6.850 1.00 89.69 91 ARG A N 1
ATOM 730 C CA . ARG A 1 91 ? 19.883 -3.987 -7.616 1.00 89.69 91 ARG A CA 1
ATOM 731 C C . ARG A 1 91 ? 20.856 -4.932 -8.328 1.00 89.69 91 ARG A C 1
ATOM 733 O O . ARG A 1 91 ? 21.890 -4.498 -8.827 1.00 89.69 91 ARG A O 1
ATOM 740 N N . GLU A 1 92 ? 20.518 -6.214 -8.417 1.00 94.12 92 GLU A N 1
ATOM 741 C CA . GLU A 1 92 ? 21.303 -7.206 -9.142 1.00 94.12 92 GLU A CA 1
ATOM 742 C C . GLU A 1 92 ? 21.277 -6.918 -10.646 1.00 94.12 92 GLU A C 1
ATOM 744 O O . GLU A 1 92 ? 20.210 -6.699 -11.226 1.00 94.12 92 GLU A O 1
ATOM 749 N N . LYS A 1 93 ? 22.451 -6.934 -11.285 1.00 94.94 93 LYS A N 1
ATOM 750 C CA . LYS A 1 93 ? 22.569 -6.793 -12.737 1.00 94.94 93 LYS A CA 1
ATOM 751 C C . LYS A 1 93 ? 22.211 -8.109 -13.413 1.00 94.94 93 LYS A C 1
ATOM 753 O O . LYS A 1 93 ? 22.896 -9.104 -13.214 1.00 94.94 93 LYS A O 1
ATOM 758 N N . ILE A 1 94 ? 21.164 -8.078 -14.231 1.00 95.81 94 ILE A N 1
ATOM 759 C CA . ILE A 1 94 ? 20.675 -9.238 -14.977 1.00 95.81 94 ILE A CA 1
ATOM 760 C C . ILE A 1 94 ? 21.490 -9.416 -16.256 1.00 95.81 94 ILE A C 1
ATOM 762 O O . ILE A 1 94 ? 22.099 -10.454 -16.474 1.00 95.81 94 ILE A O 1
ATOM 766 N N . VAL A 1 95 ? 21.519 -8.379 -17.093 1.00 95.25 95 VAL A N 1
ATOM 767 C CA . VAL A 1 95 ? 22.253 -8.347 -18.365 1.00 95.25 95 VAL A CA 1
ATOM 768 C C . VAL A 1 95 ? 22.684 -6.912 -18.668 1.00 95.25 95 VAL A C 1
ATOM 770 O O . VAL A 1 95 ? 22.092 -5.959 -18.158 1.00 95.25 95 VAL A O 1
ATOM 773 N N . SER A 1 96 ? 23.717 -6.736 -19.493 1.00 94.94 96 SER A N 1
ATOM 774 C CA . SER A 1 96 ? 24.154 -5.416 -19.964 1.00 94.94 96 SER A CA 1
ATOM 775 C C . SER A 1 96 ? 24.819 -5.491 -21.333 1.00 94.94 96 SER A C 1
ATOM 777 O O . SER A 1 96 ? 25.467 -6.490 -21.644 1.00 94.94 96 SER A O 1
ATOM 779 N N . ALA A 1 97 ? 24.740 -4.408 -22.098 1.00 93.31 97 ALA A N 1
ATOM 780 C CA . ALA A 1 97 ? 25.443 -4.227 -23.360 1.00 93.31 97 ALA A CA 1
ATOM 781 C C . ALA A 1 97 ? 26.176 -2.880 -23.367 1.00 93.31 97 ALA A C 1
ATOM 783 O O . ALA A 1 97 ? 25.636 -1.870 -22.920 1.00 93.31 97 ALA A O 1
ATOM 784 N N . THR A 1 98 ? 27.405 -2.863 -23.880 1.00 91.94 98 THR A N 1
ATOM 785 C CA . THR A 1 98 ? 28.229 -1.649 -23.977 1.00 91.94 98 THR A CA 1
ATOM 786 C C . THR A 1 98 ? 28.365 -1.237 -25.432 1.00 91.94 98 THR A C 1
ATOM 788 O O . THR A 1 98 ? 28.758 -2.070 -26.239 1.00 91.94 98 THR A O 1
ATOM 791 N N . PHE A 1 99 ? 28.094 0.021 -25.753 1.00 88.75 99 PHE A N 1
ATOM 792 C CA . PHE A 1 99 ? 28.091 0.620 -27.085 1.00 88.75 99 PHE A CA 1
ATOM 793 C C . PHE A 1 99 ? 29.221 1.645 -27.227 1.00 88.75 99 PHE A C 1
ATOM 795 O O . PHE A 1 99 ? 29.648 2.254 -26.243 1.00 88.75 99 PHE A O 1
ATOM 802 N N . SER A 1 100 ? 29.713 1.835 -28.451 1.00 85.94 100 SER A N 1
ATOM 803 C CA . SER A 1 100 ? 30.772 2.803 -28.769 1.00 85.94 100 SER A CA 1
ATOM 804 C C . SER A 1 100 ? 30.623 3.390 -30.173 1.00 85.94 100 SER A C 1
ATOM 806 O O . SER A 1 100 ? 30.001 2.784 -31.043 1.00 85.94 100 SER A O 1
ATOM 808 N N . ASN A 1 101 ? 31.220 4.564 -30.400 1.00 75.31 101 ASN A N 1
ATOM 809 C CA . ASN A 1 101 ? 31.093 5.310 -31.659 1.00 75.31 101 ASN A CA 1
ATOM 810 C C . ASN A 1 101 ? 31.723 4.578 -32.867 1.00 75.31 101 ASN A C 1
ATOM 812 O O . ASN A 1 101 ? 31.353 4.808 -34.012 1.00 75.31 101 ASN A O 1
ATOM 816 N N . ASN A 1 102 ? 32.637 3.634 -32.622 1.00 68.94 102 ASN A N 1
ATOM 817 C CA . ASN A 1 102 ? 33.339 2.883 -33.670 1.00 68.94 102 ASN A CA 1
ATOM 818 C C . ASN A 1 102 ? 32.544 1.677 -34.208 1.00 68.94 102 ASN A C 1
ATOM 820 O O . ASN A 1 102 ? 33.092 0.840 -34.929 1.00 68.94 102 ASN A O 1
ATOM 824 N N . GLU A 1 103 ? 31.271 1.535 -33.835 1.00 65.94 103 GLU A N 1
ATOM 825 C CA . GLU A 1 103 ? 30.437 0.423 -34.283 1.00 65.94 103 GLU A CA 1
ATOM 826 C C . GLU A 1 103 ? 29.942 0.646 -35.717 1.00 65.94 103 GLU A C 1
ATOM 828 O O . GLU A 1 103 ? 29.024 1.427 -35.981 1.00 65.94 103 GLU A O 1
ATOM 833 N N . ASN A 1 104 ? 30.556 -0.095 -36.647 1.00 55.31 104 ASN A N 1
ATOM 834 C CA . ASN A 1 104 ? 30.188 -0.201 -38.062 1.00 55.31 104 ASN A CA 1
ATOM 835 C C . ASN A 1 104 ? 28.844 -0.934 -38.247 1.00 55.31 104 ASN A C 1
ATOM 837 O O . ASN A 1 104 ? 28.776 -1.977 -38.891 1.00 55.31 104 ASN A O 1
ATOM 841 N N . ASN A 1 105 ? 27.765 -0.397 -37.682 1.00 56.38 105 ASN A N 1
ATOM 842 C CA . ASN A 1 105 ? 26.412 -0.827 -38.009 1.00 56.38 105 ASN A CA 1
ATOM 843 C C . ASN A 1 105 ? 25.874 0.051 -39.140 1.00 56.38 105 ASN A C 1
ATOM 845 O O . ASN A 1 105 ? 25.798 1.273 -39.016 1.00 56.38 105 ASN A O 1
ATOM 849 N N . SER A 1 106 ? 25.526 -0.598 -40.248 1.00 53.28 106 SER A N 1
ATOM 850 C CA . SER A 1 106 ? 24.953 -0.037 -41.470 1.00 53.28 106 SER A CA 1
ATOM 851 C C . SER A 1 106 ? 23.725 0.834 -41.192 1.00 53.28 106 SER A C 1
ATOM 853 O O . SER A 1 106 ? 22.678 0.291 -40.862 1.00 53.28 106 SER A O 1
ATOM 855 N N . GLY A 1 107 ? 23.843 2.158 -41.336 1.00 60.44 107 GLY A N 1
ATOM 856 C CA . GLY A 1 107 ? 22.745 3.111 -41.598 1.00 60.44 107 GLY A CA 1
ATOM 857 C C . GLY A 1 107 ? 21.545 3.189 -40.637 1.00 60.44 107 GLY A C 1
ATOM 858 O O . GLY A 1 107 ? 20.683 4.020 -40.875 1.00 60.44 107 GLY A O 1
ATOM 859 N N . SER A 1 108 ? 21.456 2.350 -39.601 1.00 70.12 108 SER A N 1
ATOM 860 C CA . SER A 1 108 ? 20.370 2.353 -38.612 1.00 70.12 108 SER A CA 1
ATOM 861 C C . SER A 1 108 ? 20.661 3.355 -37.498 1.00 70.12 108 SER A C 1
ATOM 863 O O . SER A 1 108 ? 21.761 3.332 -36.926 1.00 70.12 108 SER A O 1
ATOM 865 N N . ASP A 1 109 ? 19.666 4.175 -37.160 1.00 76.38 109 ASP A N 1
ATOM 866 C CA . ASP A 1 109 ? 19.708 5.141 -36.053 1.00 76.38 109 ASP A CA 1
ATOM 867 C C . ASP A 1 109 ? 19.594 4.465 -34.673 1.00 76.38 109 ASP A C 1
ATOM 869 O O . ASP A 1 109 ? 19.900 5.071 -33.646 1.00 76.38 109 ASP A O 1
ATOM 873 N N . LEU A 1 110 ? 19.219 3.182 -34.640 1.00 80.75 110 LEU A N 1
ATOM 874 C CA . LEU A 1 110 ? 19.187 2.343 -33.445 1.00 80.75 110 LEU A CA 1
ATOM 875 C C . LEU A 1 110 ? 20.312 1.295 -33.506 1.00 80.75 110 LEU A C 1
ATOM 877 O O . LEU A 1 110 ? 20.386 0.499 -34.447 1.00 80.75 110 LEU A O 1
ATOM 881 N N . LEU A 1 111 ? 21.200 1.305 -32.510 1.00 86.25 111 LEU A N 1
ATOM 882 C CA . LEU A 1 111 ? 22.251 0.308 -32.316 1.00 86.25 111 LEU A CA 1
ATOM 883 C C . LEU A 1 111 ? 21.693 -0.861 -31.511 1.00 86.25 111 LEU A C 1
ATOM 885 O O . LEU A 1 111 ? 21.218 -0.644 -30.403 1.00 86.25 111 LEU A O 1
ATOM 889 N N . GLU A 1 112 ? 21.811 -2.085 -32.018 1.00 88.25 112 GLU A N 1
ATOM 890 C CA . GLU A 1 112 ? 21.342 -3.301 -31.346 1.00 88.25 112 GLU A CA 1
ATOM 891 C C . GLU A 1 112 ? 22.514 -4.215 -30.966 1.00 88.25 112 GLU A C 1
ATOM 893 O O . GLU A 1 112 ? 23.433 -4.440 -31.759 1.00 88.25 112 GLU A O 1
ATOM 898 N N . LYS A 1 113 ? 22.462 -4.786 -29.758 1.00 90.88 113 LYS A N 1
ATOM 899 C CA . LYS A 1 113 ? 23.356 -5.862 -29.314 1.00 90.88 113 LYS A CA 1
ATOM 900 C C . LYS A 1 113 ? 22.573 -6.996 -28.679 1.00 90.88 113 LYS A C 1
ATOM 902 O O . LYS A 1 113 ? 21.870 -6.805 -27.686 1.00 90.88 113 LYS A O 1
ATOM 907 N N . THR A 1 114 ? 22.743 -8.197 -29.221 1.00 90.94 114 THR A N 1
ATOM 908 C CA . THR A 1 114 ? 22.221 -9.426 -28.619 1.00 90.94 114 THR A CA 1
ATOM 909 C C . THR A 1 114 ? 22.860 -9.658 -27.251 1.00 90.94 114 THR A C 1
ATOM 911 O O . THR A 1 114 ? 24.068 -9.488 -27.083 1.00 90.94 114 THR A O 1
ATOM 914 N N . VAL A 1 115 ? 22.044 -10.064 -26.281 1.00 92.38 115 VAL A N 1
ATOM 915 C CA . VAL A 1 115 ? 22.477 -10.448 -24.932 1.00 92.38 115 VAL A CA 1
ATOM 916 C C . VAL A 1 115 ? 22.113 -11.905 -24.664 1.00 92.38 115 VAL A C 1
ATOM 918 O O . VAL A 1 115 ? 21.320 -12.503 -25.394 1.00 92.38 115 VAL A O 1
ATOM 921 N N . GLU A 1 116 ? 22.697 -12.489 -23.619 1.00 92.62 116 GLU A N 1
ATOM 922 C CA . GLU A 1 116 ? 22.303 -13.823 -23.173 1.00 92.62 116 GLU A CA 1
ATOM 923 C C . GLU A 1 116 ? 20.798 -13.839 -22.842 1.00 92.62 116 GLU A C 1
ATOM 925 O O . GLU A 1 116 ? 20.334 -12.977 -22.084 1.00 92.62 116 GLU A O 1
ATOM 930 N N . PRO A 1 117 ? 20.007 -14.763 -23.424 1.00 91.50 117 PRO A N 1
ATOM 931 C CA . PRO A 1 117 ? 18.576 -14.795 -23.185 1.00 91.50 117 PRO A CA 1
ATOM 932 C C . PRO A 1 117 ? 18.249 -15.002 -21.710 1.00 91.50 117 PRO A C 1
ATOM 934 O O . PRO A 1 117 ? 18.657 -15.995 -21.113 1.00 91.50 117 PRO A O 1
ATOM 937 N N . TYR A 1 118 ? 17.447 -14.103 -21.145 1.00 93.19 118 TYR A N 1
ATOM 938 C CA . TYR A 1 118 ? 17.058 -14.163 -19.739 1.00 93.19 118 TYR A CA 1
ATOM 939 C C . TYR A 1 118 ? 15.541 -14.065 -19.590 1.00 93.19 118 TYR A C 1
ATOM 941 O O . TYR A 1 118 ? 14.906 -13.192 -20.190 1.00 93.19 118 TYR A O 1
ATOM 949 N N . ILE A 1 119 ? 14.957 -14.959 -18.787 1.00 94.38 119 ILE A N 1
ATOM 950 C CA . ILE A 1 119 ? 13.516 -14.993 -18.517 1.00 94.38 119 ILE A CA 1
ATOM 951 C C . ILE A 1 119 ? 13.205 -14.042 -17.363 1.00 94.38 119 ILE A C 1
ATOM 953 O O . ILE A 1 119 ? 13.612 -14.276 -16.229 1.00 94.38 119 ILE A O 1
ATOM 957 N N . LEU A 1 120 ? 12.429 -12.999 -17.639 1.00 95.06 120 LEU A N 1
ATOM 958 C CA . LEU A 1 120 ? 11.839 -12.151 -16.612 1.00 95.06 120 LEU A CA 1
ATOM 959 C C . LEU A 1 120 ? 10.482 -12.736 -16.207 1.00 95.06 120 LEU A C 1
ATOM 961 O O . LEU A 1 120 ? 9.570 -12.766 -17.040 1.00 95.06 120 LEU A O 1
ATOM 965 N N . PRO A 1 121 ? 10.317 -13.223 -14.964 1.00 95.25 121 PRO A N 1
ATOM 966 C CA . PRO A 1 121 ? 9.059 -13.810 -14.522 1.00 95.25 121 PRO A CA 1
ATOM 967 C C . PRO A 1 121 ? 7.969 -12.748 -14.324 1.00 95.25 121 PRO A C 1
ATOM 969 O O . PRO A 1 121 ? 8.232 -11.553 -14.193 1.00 95.25 121 PRO A O 1
ATOM 972 N N . LYS A 1 122 ? 6.711 -13.194 -14.236 1.00 92.94 122 LYS A N 1
ATOM 973 C CA . LYS A 1 122 ? 5.599 -12.329 -13.819 1.00 92.94 122 LYS A CA 1
ATOM 974 C C . LYS A 1 122 ? 5.881 -11.733 -12.435 1.00 92.94 122 LYS A C 1
ATOM 976 O O . LYS A 1 122 ? 6.250 -12.454 -11.515 1.00 92.94 122 LYS A O 1
ATOM 98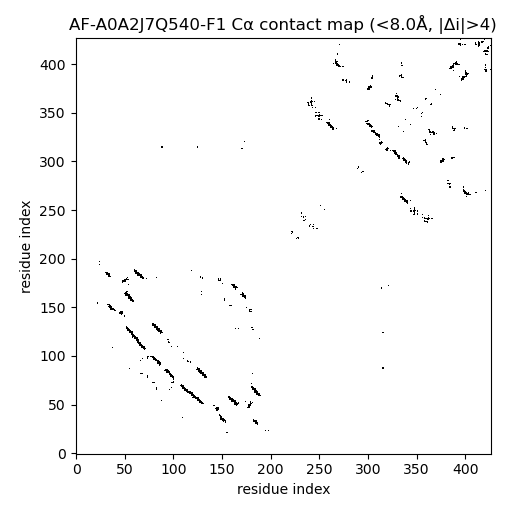1 N N . GLY A 1 123 ? 5.638 -10.435 -12.285 1.00 92.31 123 GLY A N 1
ATOM 982 C CA . GLY A 1 123 ? 5.915 -9.676 -11.069 1.00 92.31 123 GLY A CA 1
ATOM 983 C C . GLY A 1 123 ? 7.356 -9.178 -10.970 1.00 92.31 123 GLY A C 1
ATOM 984 O O . GLY A 1 123 ? 7.669 -8.472 -10.016 1.00 92.31 123 GLY A O 1
ATOM 985 N N . PHE A 1 124 ? 8.224 -9.509 -11.935 1.00 94.56 124 PHE A N 1
ATOM 986 C CA . PHE A 1 124 ? 9.565 -8.944 -11.990 1.00 94.56 124 PHE A CA 1
ATOM 987 C C . PHE A 1 124 ? 9.490 -7.436 -12.207 1.00 94.56 124 PHE A C 1
ATOM 989 O O . PHE A 1 124 ? 8.847 -6.960 -13.148 1.00 94.56 124 PHE A O 1
ATOM 996 N N . GLU A 1 125 ? 10.165 -6.700 -11.334 1.00 95.38 125 GLU A N 1
ATOM 997 C CA . GLU A 1 125 ? 10.319 -5.262 -11.443 1.00 95.38 125 GLU A CA 1
ATOM 998 C C . GLU A 1 125 ? 11.727 -4.968 -11.961 1.00 95.38 125 GLU A C 1
ATOM 1000 O O . GLU A 1 125 ? 12.725 -5.175 -11.266 1.00 95.38 125 GLU A O 1
ATOM 1005 N N . GLY A 1 126 ? 11.798 -4.565 -13.226 1.00 93.88 126 GLY A N 1
ATOM 1006 C CA . GLY A 1 126 ? 13.038 -4.338 -13.949 1.00 93.88 126 GLY A CA 1
ATOM 1007 C C . GLY A 1 126 ? 13.386 -2.867 -14.033 1.00 93.88 126 GLY A C 1
ATOM 1008 O O . GLY A 1 126 ? 12.507 -2.012 -14.104 1.00 93.88 126 GLY A O 1
ATOM 1009 N N . GLN A 1 127 ? 14.678 -2.581 -14.069 1.00 92.75 127 GLN A N 1
ATOM 1010 C CA . GLN A 1 127 ? 15.212 -1.238 -14.203 1.00 92.75 127 GLN A CA 1
ATOM 1011 C C . GLN A 1 127 ? 16.205 -1.203 -15.362 1.00 92.75 127 GLN A C 1
ATOM 1013 O O . GLN A 1 127 ? 17.235 -1.868 -15.307 1.00 92.75 127 GLN A O 1
ATOM 1018 N N . VAL A 1 128 ? 15.894 -0.443 -16.413 1.00 93.00 128 VAL A N 1
ATOM 1019 C CA . VAL A 1 128 ? 16.840 -0.166 -17.504 1.00 93.00 128 VAL A CA 1
ATOM 1020 C C . VAL A 1 128 ? 17.563 1.127 -17.178 1.00 93.00 128 VAL A C 1
ATOM 1022 O O . VAL A 1 128 ? 16.905 2.145 -16.966 1.00 93.00 128 VAL A O 1
ATOM 1025 N N . ILE A 1 129 ? 18.892 1.087 -17.140 1.00 89.94 129 ILE A N 1
ATOM 1026 C CA . ILE A 1 129 ? 19.749 2.252 -16.898 1.00 89.94 129 ILE A CA 1
ATOM 1027 C C . ILE A 1 129 ? 20.771 2.376 -18.023 1.00 89.94 129 ILE A C 1
ATOM 1029 O O . ILE A 1 129 ? 21.325 1.379 -18.483 1.00 89.94 129 ILE A O 1
ATOM 1033 N N . VAL A 1 130 ? 21.019 3.611 -18.439 1.00 87.19 130 VAL A N 1
ATOM 1034 C CA . VAL A 1 130 ? 22.064 4.018 -19.371 1.00 87.19 130 VAL A CA 1
ATOM 1035 C C . VAL A 1 130 ? 23.140 4.771 -18.596 1.00 87.19 130 VAL A C 1
ATOM 1037 O O . VAL A 1 130 ? 22.867 5.796 -17.977 1.00 87.19 130 VAL A O 1
ATOM 1040 N N . GLU A 1 131 ? 24.369 4.273 -18.640 1.00 84.00 131 GLU A N 1
ATOM 1041 C CA . GLU A 1 131 ? 25.516 4.825 -17.918 1.00 84.00 131 GLU A CA 1
ATOM 1042 C C . GLU A 1 131 ? 26.678 5.097 -18.873 1.00 84.00 131 GLU A C 1
ATOM 1044 O O . GLU A 1 131 ? 26.878 4.388 -19.859 1.00 84.00 131 GLU A O 1
ATOM 1049 N N . LEU A 1 132 ? 27.479 6.114 -18.565 1.00 78.38 132 LEU A N 1
ATOM 1050 C CA . LEU A 1 132 ? 28.711 6.406 -19.291 1.00 78.38 132 LEU A CA 1
ATOM 1051 C C . LEU A 1 132 ? 29.895 5.747 -18.586 1.00 78.38 132 LEU A C 1
ATOM 1053 O O . LEU A 1 132 ? 30.163 6.006 -17.415 1.00 78.38 132 LEU A O 1
ATOM 1057 N N . ILE A 1 133 ? 30.628 4.914 -19.316 1.00 71.44 133 ILE A N 1
ATOM 1058 C CA . ILE A 1 133 ? 31.837 4.240 -18.854 1.00 71.44 133 ILE A CA 1
ATOM 1059 C C . ILE A 1 133 ? 33.048 5.010 -19.397 1.00 71.44 133 ILE A C 1
ATOM 1061 O O . ILE A 1 133 ? 33.417 4.894 -20.568 1.00 71.44 133 ILE A O 1
ATOM 1065 N N . GLY A 1 134 ? 33.670 5.824 -18.539 1.00 61.62 134 GLY A N 1
ATOM 1066 C CA . GLY A 1 134 ? 34.855 6.618 -18.873 1.00 61.62 134 GLY A CA 1
ATOM 1067 C C . GLY A 1 134 ? 35.174 7.696 -17.831 1.00 61.62 134 GLY A C 1
ATOM 1068 O O . GLY A 1 134 ? 34.305 8.147 -17.094 1.00 61.62 134 GLY A O 1
ATOM 1069 N N . ASN A 1 135 ? 36.439 8.120 -17.758 1.00 45.31 135 ASN A N 1
ATOM 1070 C CA . ASN A 1 135 ? 37.016 8.906 -16.656 1.00 45.31 135 ASN A CA 1
ATOM 1071 C C . ASN A 1 135 ? 36.658 10.415 -16.659 1.00 45.31 135 ASN A C 1
ATOM 1073 O O . ASN A 1 135 ? 37.509 11.260 -16.377 1.00 45.31 135 ASN A O 1
ATOM 1077 N N . LYS A 1 136 ? 35.418 10.789 -16.994 1.00 48.44 136 LYS A N 1
ATOM 1078 C CA . LYS A 1 136 ? 34.937 12.172 -16.855 1.00 48.44 136 LYS A CA 1
ATOM 1079 C C . LYS A 1 136 ? 33.660 12.215 -16.026 1.00 48.44 136 LYS A C 1
ATOM 1081 O O . LYS A 1 136 ? 32.564 11.993 -16.521 1.00 48.44 136 LYS A O 1
ATOM 1086 N N . SER A 1 137 ? 33.839 12.606 -14.769 1.00 38.75 137 SER A N 1
ATOM 1087 C CA . SER A 1 137 ? 32.837 13.153 -13.853 1.00 38.75 137 SER A CA 1
ATOM 1088 C C . SER A 1 137 ? 32.339 14.528 -14.334 1.00 38.75 137 SER A C 1
ATOM 1090 O O . SER A 1 137 ? 32.497 15.539 -13.651 1.00 38.75 137 SER A O 1
ATOM 1092 N N . GLY A 1 138 ? 31.833 14.598 -15.562 1.00 40.75 138 GLY A N 1
ATOM 1093 C CA . GLY A 1 138 ? 31.141 15.766 -16.084 1.00 40.75 138 GLY A CA 1
ATOM 1094 C C . GLY A 1 138 ? 29.676 15.406 -16.223 1.00 40.75 138 GLY A C 1
ATOM 1095 O O . GLY A 1 138 ? 29.366 14.431 -16.901 1.00 40.75 138 GLY A O 1
ATOM 1096 N N . ASN A 1 139 ? 28.790 16.181 -15.596 1.00 40.34 139 ASN A N 1
ATOM 1097 C CA . ASN A 1 139 ? 27.371 16.181 -15.935 1.00 40.34 139 ASN A CA 1
ATOM 1098 C C . ASN A 1 139 ? 27.257 16.517 -17.425 1.00 40.34 139 ASN A C 1
ATOM 1100 O O . ASN A 1 139 ? 27.238 17.689 -17.797 1.00 40.34 139 ASN A O 1
ATOM 1104 N N . ILE A 1 140 ? 27.247 15.501 -18.284 1.00 44.47 140 ILE A N 1
ATOM 1105 C CA . ILE A 1 140 ? 26.863 15.667 -19.677 1.00 44.47 140 ILE A CA 1
ATOM 1106 C C . ILE A 1 140 ? 25.378 15.985 -19.611 1.00 44.47 140 ILE A C 1
ATOM 1108 O O . ILE A 1 140 ? 24.547 15.115 -19.355 1.00 44.47 140 ILE A O 1
ATOM 1112 N N . SER A 1 141 ? 25.055 17.273 -19.733 1.00 42.25 141 SER A N 1
ATOM 1113 C CA . SER A 1 141 ? 23.690 17.701 -19.975 1.00 42.25 141 SER A CA 1
ATOM 1114 C C . SER A 1 141 ? 23.300 17.090 -21.311 1.00 42.25 141 SER A C 1
ATOM 1116 O O . SER A 1 141 ? 23.740 17.547 -22.365 1.00 42.25 141 SER A O 1
ATOM 1118 N N . LEU A 1 142 ? 22.521 16.017 -21.253 1.00 49.78 142 LEU A N 1
ATOM 1119 C CA . LEU A 1 142 ? 21.866 15.410 -22.402 1.00 49.78 142 LEU A CA 1
ATOM 1120 C C . LEU A 1 142 ? 20.734 16.342 -22.845 1.00 49.78 142 LEU A C 1
ATOM 1122 O O . LEU A 1 142 ? 19.559 16.006 -22.739 1.00 49.78 142 LEU A O 1
ATOM 1126 N N . ASP A 1 143 ? 21.102 17.551 -23.255 1.00 45.06 143 ASP A N 1
ATOM 1127 C CA . ASP A 1 143 ? 20.212 18.575 -23.792 1.00 45.06 143 ASP A CA 1
ATOM 1128 C C . ASP A 1 143 ? 20.228 18.475 -25.322 1.00 45.06 143 ASP A C 1
ATOM 1130 O O . ASP A 1 143 ? 20.480 19.435 -26.048 1.00 45.06 143 ASP A O 1
ATOM 1134 N N . HIS A 1 144 ? 20.041 17.247 -25.811 1.00 49.84 144 HIS A N 1
ATOM 1135 C CA . HIS A 1 144 ? 19.864 16.962 -27.225 1.00 49.84 144 HIS A CA 1
ATOM 1136 C C . HIS A 1 144 ? 18.413 16.551 -27.442 1.00 49.84 144 HIS A C 1
ATOM 1138 O O . HIS A 1 144 ? 17.896 15.581 -26.897 1.00 49.84 144 HIS A O 1
ATOM 1144 N N . SER A 1 145 ? 17.743 17.419 -28.178 1.00 48.66 145 SER A N 1
ATOM 1145 C CA . SER A 1 145 ? 16.312 17.670 -28.230 1.00 48.66 145 SER A CA 1
ATOM 1146 C C . SER A 1 145 ? 15.555 16.795 -29.233 1.00 48.66 145 SER A C 1
ATOM 1148 O O . SER A 1 145 ? 14.472 17.172 -29.678 1.00 48.66 145 SER A O 1
ATOM 1150 N N . GLU A 1 146 ? 16.082 15.618 -29.570 1.00 57.56 146 GLU A N 1
ATOM 1151 C CA . GLU A 1 146 ? 15.494 14.737 -30.582 1.00 57.56 146 GLU A CA 1
ATOM 1152 C C . GLU A 1 146 ? 15.275 13.335 -30.015 1.00 57.56 146 GLU A C 1
ATOM 1154 O O . GLU A 1 146 ? 16.047 12.405 -30.220 1.00 57.56 146 GLU A O 1
ATOM 1159 N N . CYS A 1 147 ? 14.181 13.198 -29.266 1.00 61.59 147 CYS A N 1
ATOM 1160 C CA . CYS A 1 147 ? 13.699 11.905 -28.814 1.00 61.59 147 CYS A CA 1
ATOM 1161 C C . CYS A 1 147 ? 12.507 11.450 -29.640 1.00 61.59 147 CYS A C 1
ATOM 1163 O O . CYS A 1 147 ? 11.460 12.100 -29.626 1.00 61.59 147 CYS A O 1
ATOM 1165 N N . TRP A 1 148 ? 12.664 10.323 -30.324 1.00 65.19 148 TRP A N 1
ATOM 1166 C CA . TRP A 1 148 ? 11.654 9.774 -31.229 1.00 65.19 148 TRP A CA 1
ATOM 1167 C C . TRP A 1 148 ? 11.289 8.314 -30.923 1.00 65.19 148 TRP A C 1
ATOM 1169 O O . TRP A 1 148 ? 10.438 7.748 -31.604 1.00 65.19 148 TRP A O 1
ATOM 1179 N N . LEU A 1 149 ? 11.865 7.705 -29.876 1.00 71.62 149 LEU A N 1
ATOM 1180 C CA . LEU A 1 149 ? 11.415 6.395 -29.397 1.00 71.62 149 LEU A CA 1
ATOM 1181 C C . LEU A 1 149 ? 10.024 6.519 -28.760 1.00 71.62 149 LEU A C 1
ATOM 1183 O O . LEU A 1 149 ? 9.824 7.284 -27.816 1.00 71.62 149 LEU A O 1
ATOM 1187 N N . GLN A 1 150 ? 9.065 5.746 -29.265 1.00 75.19 150 GLN A N 1
ATOM 1188 C CA . GLN A 1 150 ? 7.709 5.694 -28.727 1.00 75.19 150 GLN A CA 1
ATOM 1189 C C . GLN A 1 150 ? 7.606 4.666 -27.599 1.00 75.19 150 GLN A C 1
ATOM 1191 O O . GLN A 1 150 ? 8.163 3.581 -27.668 1.00 75.19 150 GLN A O 1
ATOM 1196 N N . TRP A 1 151 ? 6.838 4.940 -26.551 1.00 82.56 151 TRP A N 1
ATOM 1197 C CA . TRP A 1 151 ? 6.641 3.953 -25.489 1.00 82.56 151 TRP A CA 1
ATOM 1198 C C . TRP A 1 151 ? 5.769 2.781 -25.968 1.00 82.56 151 TRP A C 1
ATOM 1200 O O . TRP A 1 151 ? 4.585 2.955 -26.241 1.00 82.56 151 TRP A O 1
ATOM 1210 N N . ASN A 1 152 ? 6.326 1.566 -26.004 1.00 84.25 152 ASN A N 1
ATOM 1211 C CA . ASN A 1 152 ? 5.573 0.331 -26.254 1.00 84.25 152 ASN A CA 1
ATOM 1212 C C . ASN A 1 152 ? 5.592 -0.559 -25.010 1.00 84.25 152 ASN A C 1
ATOM 1214 O O . ASN A 1 152 ? 6.651 -0.977 -24.548 1.00 84.25 152 ASN A O 1
ATOM 1218 N N . ASN A 1 153 ? 4.409 -0.870 -24.485 1.00 84.56 153 ASN A N 1
ATOM 1219 C CA . ASN A 1 153 ? 4.234 -1.718 -23.309 1.00 84.56 153 ASN A CA 1
ATOM 1220 C C . ASN A 1 153 ? 3.944 -3.196 -23.653 1.00 84.56 153 ASN A C 1
ATOM 1222 O O . ASN A 1 153 ? 3.418 -3.943 -22.821 1.00 84.56 153 ASN A O 1
ATOM 1226 N N . GLY A 1 154 ? 4.214 -3.612 -24.893 1.00 80.19 154 GLY A N 1
ATOM 1227 C CA . GLY A 1 154 ? 3.963 -4.967 -25.377 1.00 80.19 154 GLY A CA 1
ATOM 1228 C C . GLY A 1 154 ? 2.487 -5.343 -25.314 1.00 80.19 154 GLY A C 1
ATOM 1229 O O . GLY A 1 154 ? 2.158 -6.437 -24.871 1.00 80.19 154 GLY A O 1
ATOM 1230 N N . SER A 1 155 ? 1.581 -4.427 -25.669 1.00 81.31 155 SER A N 1
ATOM 1231 C CA . SER A 1 155 ? 0.127 -4.604 -25.505 1.00 81.31 155 SER A CA 1
ATOM 1232 C C . SER A 1 155 ? -0.324 -4.854 -24.056 1.00 81.31 155 SER A C 1
ATOM 1234 O O . SER A 1 155 ? -1.378 -5.441 -23.830 1.00 81.31 155 SER A O 1
ATOM 1236 N N . GLY A 1 156 ? 0.445 -4.401 -23.062 1.00 83.50 156 GLY A N 1
ATOM 1237 C CA . GLY A 1 156 ? 0.158 -4.578 -21.633 1.00 83.50 156 GLY A CA 1
ATOM 1238 C C . GLY A 1 156 ? 0.867 -5.766 -20.977 1.00 83.50 156 GLY A C 1
ATOM 1239 O O . GLY A 1 156 ? 0.518 -6.135 -19.857 1.00 83.50 156 GLY A O 1
ATOM 1240 N N . LEU A 1 157 ? 1.859 -6.367 -21.641 1.00 86.81 157 LEU A N 1
ATOM 1241 C CA . LEU A 1 157 ? 2.756 -7.358 -21.029 1.00 86.81 157 LEU A CA 1
ATOM 1242 C C . LEU A 1 157 ? 3.651 -6.749 -19.951 1.00 86.81 157 LEU A C 1
ATOM 1244 O O . LEU A 1 157 ? 4.109 -7.460 -19.057 1.00 86.81 157 LEU A O 1
ATOM 1248 N N . ILE A 1 158 ? 3.869 -5.439 -20.024 1.00 90.81 158 ILE A N 1
ATOM 1249 C CA . ILE A 1 158 ? 4.609 -4.669 -19.035 1.00 90.81 158 ILE A CA 1
ATOM 1250 C C . ILE A 1 158 ? 3.862 -3.383 -18.668 1.00 90.81 158 ILE A C 1
ATOM 1252 O O . ILE A 1 158 ? 2.960 -2.930 -19.375 1.00 90.81 158 ILE A O 1
ATOM 1256 N N . THR A 1 159 ? 4.260 -2.757 -17.567 1.00 92.19 159 THR A N 1
ATOM 1257 C CA . THR A 1 159 ? 3.844 -1.396 -17.204 1.00 92.19 159 THR A CA 1
ATOM 1258 C C . THR A 1 159 ? 5.056 -0.586 -16.795 1.00 92.19 159 THR A C 1
ATOM 1260 O O . THR A 1 159 ? 5.810 -1.018 -15.932 1.00 92.19 159 THR A O 1
ATOM 1263 N N . PHE A 1 160 ? 5.231 0.590 -17.391 1.00 92.12 160 PHE A N 1
ATOM 1264 C CA . PHE A 1 160 ? 6.234 1.555 -16.953 1.00 92.12 160 PHE A CA 1
ATOM 1265 C C . PHE A 1 160 ? 5.794 2.197 -15.635 1.00 92.12 160 PHE A C 1
ATOM 1267 O O . PHE A 1 160 ? 4.641 2.602 -15.500 1.00 92.12 160 PHE A O 1
ATOM 1274 N N . LEU A 1 161 ? 6.701 2.249 -14.661 1.00 91.62 161 LEU A N 1
ATOM 1275 C CA . LEU A 1 161 ? 6.417 2.703 -13.299 1.00 91.62 161 LEU A CA 1
ATOM 1276 C C . LEU A 1 161 ? 7.032 4.075 -13.025 1.00 91.62 161 LEU A C 1
ATOM 1278 O O . LEU A 1 161 ? 6.339 5.016 -12.645 1.00 91.62 161 LEU A O 1
ATOM 1282 N N . GLN A 1 162 ? 8.343 4.193 -13.229 1.00 91.38 162 GLN A N 1
ATOM 1283 C CA . GLN A 1 162 ? 9.120 5.365 -12.834 1.00 91.38 162 GLN A CA 1
ATOM 1284 C C . GLN A 1 162 ? 10.213 5.681 -13.848 1.00 91.38 162 GLN A C 1
ATOM 1286 O O . GLN A 1 162 ? 10.721 4.788 -14.523 1.00 91.38 162 GLN A O 1
ATOM 1291 N N . LEU A 1 163 ? 10.613 6.947 -13.893 1.00 89.38 163 LEU A N 1
ATOM 1292 C CA . LEU A 1 163 ? 11.724 7.460 -14.685 1.00 89.38 163 LEU A CA 1
ATOM 1293 C C . LEU A 1 163 ? 12.890 7.843 -13.772 1.00 89.38 163 LEU A C 1
ATOM 1295 O O . LEU A 1 163 ? 12.698 8.323 -12.654 1.00 89.38 163 LEU A O 1
ATOM 1299 N N . ILE A 1 164 ? 14.109 7.650 -14.263 1.00 86.44 164 ILE A N 1
ATOM 1300 C CA . ILE A 1 164 ? 15.345 7.823 -13.497 1.00 86.44 164 ILE A CA 1
ATOM 1301 C C . ILE A 1 164 ? 16.121 8.978 -14.112 1.00 86.44 164 ILE A C 1
ATOM 1303 O O . ILE A 1 164 ? 16.505 8.925 -15.278 1.00 86.44 164 ILE A O 1
ATOM 1307 N N . ARG A 1 165 ? 16.323 10.047 -13.338 1.00 80.50 165 ARG A N 1
ATOM 1308 C CA . ARG A 1 165 ? 17.132 11.206 -13.761 1.00 80.50 165 ARG A CA 1
ATOM 1309 C C . ARG A 1 165 ? 18.607 11.019 -13.436 1.00 80.50 165 ARG A C 1
ATOM 1311 O O . ARG A 1 165 ? 19.460 11.373 -14.235 1.00 80.50 165 ARG A O 1
ATOM 1318 N N . ASP A 1 166 ? 18.863 10.452 -12.266 1.00 75.44 166 ASP A N 1
ATOM 1319 C CA . ASP A 1 166 ? 20.177 10.129 -11.730 1.00 75.44 166 ASP A CA 1
ATOM 1320 C C . ASP A 1 166 ? 20.086 8.711 -11.157 1.00 75.44 166 ASP A C 1
ATOM 1322 O O . ASP A 1 166 ? 19.109 8.387 -10.480 1.00 75.44 166 ASP A O 1
ATOM 1326 N N . VAL A 1 167 ? 21.087 7.877 -11.435 1.00 71.50 167 VAL A N 1
ATOM 1327 C CA . VAL A 1 167 ? 21.196 6.490 -10.955 1.00 71.50 167 VAL A CA 1
ATOM 1328 C C . VAL A 1 167 ? 21.085 6.411 -9.428 1.00 71.50 167 VAL A C 1
ATOM 1330 O O . VAL A 1 167 ? 20.504 5.460 -8.898 1.00 71.50 167 VAL A O 1
ATOM 1333 N N . ASN A 1 168 ? 21.585 7.437 -8.731 1.00 72.25 168 ASN A N 1
ATOM 1334 C CA . ASN A 1 168 ? 21.545 7.541 -7.271 1.00 72.25 168 ASN A CA 1
ATOM 1335 C C . ASN A 1 168 ? 20.378 8.396 -6.750 1.00 72.25 168 ASN A C 1
ATOM 1337 O O . ASN A 1 168 ? 20.156 8.462 -5.542 1.00 72.25 168 ASN A O 1
ATOM 1341 N N . GLY A 1 169 ? 19.642 9.065 -7.638 1.00 72.81 169 GLY A N 1
ATOM 1342 C CA . GLY A 1 169 ? 18.532 9.940 -7.278 1.00 72.81 169 GLY A CA 1
ATOM 1343 C C . GLY A 1 169 ? 17.226 9.185 -7.034 1.00 72.81 169 GLY A C 1
ATOM 1344 O O . GLY A 1 169 ? 17.035 8.051 -7.480 1.00 72.81 169 GLY A O 1
ATOM 1345 N N . LYS A 1 170 ? 16.277 9.847 -6.359 1.00 77.69 170 LYS A N 1
ATOM 1346 C CA . LYS A 1 170 ? 14.908 9.333 -6.225 1.00 77.69 170 LYS A CA 1
ATOM 1347 C C . LYS A 1 170 ? 14.244 9.301 -7.613 1.00 77.69 170 LYS A C 1
ATOM 1349 O O . LYS A 1 170 ? 14.227 10.335 -8.291 1.00 77.69 170 LYS A O 1
ATOM 1354 N N . PRO A 1 171 ? 13.700 8.153 -8.054 1.00 85.69 171 PRO A N 1
ATOM 1355 C CA . PRO A 1 171 ? 12.947 8.089 -9.298 1.00 85.69 171 PRO A CA 1
ATOM 1356 C C . PRO A 1 171 ? 11.716 8.999 -9.246 1.00 85.69 171 PRO A C 1
ATOM 1358 O O . PRO A 1 171 ? 11.166 9.265 -8.177 1.00 85.69 171 PRO A O 1
ATOM 1361 N N . VAL A 1 172 ? 11.262 9.453 -10.410 1.00 86.31 172 VAL A N 1
ATOM 1362 C CA . VAL A 1 172 ? 10.023 10.231 -10.545 1.00 86.31 172 VAL A CA 1
ATOM 1363 C C . VAL A 1 172 ? 8.934 9.386 -11.207 1.00 86.31 172 VAL A C 1
ATOM 1365 O O . VAL A 1 172 ? 9.270 8.446 -11.932 1.00 86.31 172 VAL A O 1
ATOM 1368 N N . PRO A 1 173 ? 7.642 9.695 -11.000 1.00 88.75 173 PRO A N 1
ATOM 1369 C CA . PRO A 1 173 ? 6.559 8.984 -11.671 1.00 88.75 173 PRO A CA 1
ATOM 1370 C C . PRO A 1 173 ? 6.735 8.958 -13.192 1.00 88.75 173 PRO A C 1
ATOM 1372 O O . PRO A 1 173 ? 7.178 9.941 -13.796 1.00 88.75 173 PRO A O 1
ATOM 1375 N N . PHE A 1 174 ? 6.391 7.828 -13.810 1.00 89.88 174 PHE A N 1
ATOM 1376 C CA . PHE A 1 174 ? 6.396 7.708 -15.261 1.00 89.88 174 PHE A CA 1
ATOM 1377 C C . PHE A 1 174 ? 5.426 8.702 -15.910 1.00 89.88 174 PHE A C 1
ATOM 1379 O O . PHE A 1 174 ? 4.332 8.959 -15.410 1.00 89.88 174 PHE A O 1
ATOM 1386 N N . HIS A 1 175 ? 5.835 9.242 -17.055 1.00 85.62 175 HIS A N 1
ATOM 1387 C CA . HIS A 1 175 ? 5.042 10.166 -17.849 1.00 85.62 175 HIS A CA 1
ATOM 1388 C C . HIS A 1 175 ? 5.276 9.887 -19.339 1.00 85.62 175 HIS A C 1
ATOM 1390 O O . HIS A 1 175 ? 6.420 9.812 -19.774 1.00 85.62 175 HIS A O 1
ATOM 1396 N N . GLU A 1 176 ? 4.219 9.780 -20.144 1.00 82.12 176 GLU A N 1
ATOM 1397 C CA . GLU A 1 176 ? 4.311 9.366 -21.560 1.00 82.12 176 GLU A CA 1
ATOM 1398 C C . GLU A 1 176 ? 5.090 10.352 -22.445 1.00 82.12 176 GLU A C 1
ATOM 1400 O O . GLU A 1 176 ? 5.805 9.942 -23.349 1.00 82.12 176 GLU A O 1
ATOM 1405 N N . MET A 1 177 ? 5.028 11.654 -22.148 1.00 78.56 177 MET A N 1
ATOM 1406 C CA . MET A 1 177 ? 5.858 12.684 -22.804 1.00 78.56 177 MET A CA 1
ATOM 1407 C C . MET A 1 177 ? 7.328 12.694 -22.323 1.00 78.56 177 MET A C 1
ATOM 1409 O O . MET A 1 177 ? 7.980 13.733 -22.376 1.00 78.56 177 MET A O 1
ATOM 1413 N N . SER A 1 178 ? 7.836 11.595 -21.764 1.00 79.50 178 SER A N 1
ATOM 1414 C CA . SER A 1 178 ? 9.247 11.461 -21.384 1.00 79.50 178 SER A CA 1
ATOM 1415 C C . SER A 1 178 ? 10.050 10.750 -22.466 1.00 79.50 178 SER A C 1
ATOM 1417 O O . SER A 1 178 ? 9.485 10.100 -23.343 1.00 79.50 178 SER A O 1
ATOM 1419 N N . CYS A 1 179 ? 11.372 10.867 -22.371 1.00 75.50 179 CYS A N 1
ATOM 1420 C CA . CYS A 1 179 ? 12.305 10.235 -23.286 1.00 75.50 179 CYS A CA 1
ATOM 1421 C C . CYS A 1 179 ? 13.308 9.340 -22.557 1.00 75.50 179 CYS A C 1
ATOM 1423 O O . CYS A 1 179 ? 13.878 9.751 -21.543 1.00 75.50 179 CYS A O 1
ATOM 1425 N N . ILE A 1 180 ? 13.591 8.175 -23.141 1.00 78.06 180 ILE A N 1
ATOM 1426 C CA . ILE A 1 180 ? 14.796 7.387 -22.870 1.00 78.06 180 ILE A CA 1
ATOM 1427 C C . ILE A 1 180 ? 15.501 7.070 -24.188 1.00 78.06 180 ILE A C 1
ATOM 1429 O O . ILE A 1 180 ? 14.862 6.995 -25.233 1.00 78.06 180 ILE A O 1
ATOM 1433 N N . HIS A 1 181 ? 16.812 6.853 -24.128 1.00 78.06 181 HIS A N 1
ATOM 1434 C CA . HIS A 1 181 ? 17.639 6.602 -25.315 1.00 78.06 181 HIS A CA 1
ATOM 1435 C C . HIS A 1 181 ? 17.947 5.122 -25.538 1.00 78.06 181 HIS A C 1
ATOM 1437 O O . HIS A 1 181 ? 18.558 4.771 -26.543 1.00 78.06 181 HIS A O 1
ATOM 1443 N N . ALA A 1 182 ? 17.544 4.258 -24.608 1.00 84.00 182 ALA A N 1
ATOM 1444 C CA . ALA A 1 182 ? 17.784 2.827 -24.673 1.00 84.00 182 ALA A CA 1
ATOM 1445 C C . ALA A 1 182 ? 16.482 2.045 -24.584 1.00 84.00 182 ALA A C 1
ATOM 1447 O O . ALA A 1 182 ? 15.529 2.473 -23.933 1.00 84.00 182 ALA A O 1
ATOM 1448 N N . CYS A 1 183 ? 16.463 0.865 -25.189 1.00 84.62 183 CYS A N 1
ATOM 1449 C CA . CYS A 1 183 ? 15.349 -0.053 -25.059 1.00 84.62 183 CYS A CA 1
ATOM 1450 C C . CYS A 1 183 ? 15.794 -1.518 -25.078 1.00 84.62 183 CYS A C 1
ATOM 1452 O O . CYS A 1 183 ? 16.975 -1.828 -25.218 1.00 84.62 183 CYS A O 1
ATOM 1454 N N . LEU A 1 184 ? 14.845 -2.427 -24.873 1.00 87.50 184 LEU A N 1
ATOM 1455 C CA . LEU A 1 184 ? 15.069 -3.870 -24.854 1.00 87.50 184 LEU A CA 1
ATOM 1456 C C . LEU A 1 184 ? 14.203 -4.529 -25.922 1.00 87.50 184 LEU A C 1
ATOM 1458 O O . LEU A 1 184 ? 13.046 -4.151 -26.087 1.00 87.50 184 LEU A O 1
ATOM 1462 N N . THR A 1 185 ? 14.703 -5.578 -26.558 1.00 86.19 185 THR A N 1
ATOM 1463 C CA . THR A 1 185 ? 13.871 -6.464 -27.382 1.00 86.19 185 THR A CA 1
ATOM 1464 C C . THR A 1 185 ? 13.586 -7.738 -26.605 1.00 86.19 185 THR A C 1
ATOM 1466 O O . THR A 1 185 ? 14.492 -8.334 -26.013 1.00 86.19 185 THR A O 1
ATOM 1469 N N . PHE A 1 186 ? 12.329 -8.179 -26.599 1.00 88.25 186 PHE A N 1
ATOM 1470 C CA . PHE A 1 186 ? 11.915 -9.390 -25.903 1.00 88.25 186 PHE A CA 1
ATOM 1471 C C . PHE A 1 186 ? 10.960 -10.259 -26.720 1.00 88.25 186 PHE A C 1
ATOM 1473 O O . PHE A 1 186 ? 10.363 -9.855 -27.715 1.00 88.25 186 PHE A O 1
ATOM 1480 N N . THR A 1 187 ? 10.816 -11.497 -26.263 1.00 86.75 187 THR A N 1
ATOM 1481 C CA . THR A 1 187 ? 9.884 -12.494 -26.806 1.00 86.75 187 THR A CA 1
ATOM 1482 C C . THR A 1 187 ? 9.011 -13.050 -25.688 1.00 86.75 187 THR A C 1
ATOM 1484 O O . THR A 1 187 ? 9.393 -12.998 -24.521 1.00 86.75 187 THR A O 1
ATOM 1487 N N . LEU A 1 188 ? 7.837 -13.585 -26.019 1.00 87.12 188 LEU A N 1
ATOM 1488 C CA . LEU A 1 188 ? 6.990 -14.257 -25.034 1.00 87.12 188 LEU A CA 1
ATOM 1489 C C . LEU A 1 188 ? 7.595 -15.599 -24.624 1.00 87.12 188 LEU A C 1
ATOM 1491 O O . LEU A 1 188 ? 7.922 -16.423 -25.480 1.00 87.12 188 LEU A O 1
ATOM 1495 N N . HIS A 1 189 ? 7.672 -15.848 -23.321 1.00 86.50 189 HIS A N 1
ATOM 1496 C CA . HIS A 1 189 ? 7.912 -17.194 -22.817 1.00 86.50 189 HIS A CA 1
ATOM 1497 C C . HIS A 1 189 ? 6.594 -17.986 -22.870 1.00 86.50 189 HIS A C 1
ATOM 1499 O O . HIS A 1 189 ? 5.553 -17.449 -22.517 1.00 86.50 189 HIS A O 1
ATOM 1505 N N . GLU A 1 190 ? 6.610 -19.231 -23.353 1.00 85.75 190 GLU A N 1
ATOM 1506 C CA . GLU A 1 190 ? 5.431 -20.122 -23.367 1.00 85.75 190 GLU A CA 1
ATOM 1507 C C . GLU A 1 190 ? 4.146 -19.529 -23.997 1.00 85.75 190 GLU A C 1
ATOM 1509 O O . GLU A 1 190 ? 3.043 -19.661 -23.471 1.00 85.75 190 GLU A O 1
ATOM 1514 N N . ARG A 1 191 ? 4.249 -18.920 -25.189 1.00 81.50 191 ARG A N 1
ATOM 1515 C CA . ARG A 1 191 ? 3.110 -18.311 -25.919 1.00 81.50 191 ARG A CA 1
ATOM 1516 C C . ARG A 1 191 ? 1.830 -19.170 -25.956 1.00 81.50 191 ARG A C 1
ATOM 1518 O O . ARG A 1 191 ? 0.732 -18.617 -25.887 1.00 81.50 191 ARG A O 1
ATOM 1525 N N . GLY A 1 192 ? 1.957 -20.493 -26.087 1.00 82.88 192 GLY A N 1
ATOM 1526 C CA . GLY A 1 192 ? 0.816 -21.416 -26.113 1.00 82.88 192 GLY A CA 1
ATOM 1527 C C . GLY A 1 192 ? -0.020 -21.371 -24.829 1.00 82.88 192 GLY A C 1
ATOM 1528 O O . GLY A 1 192 ? -1.247 -21.306 -24.899 1.00 82.88 192 GLY A O 1
ATOM 1529 N N . GLU A 1 193 ? 0.630 -21.293 -23.667 1.00 85.44 193 GLU A N 1
ATOM 1530 C CA . GLU A 1 193 ? -0.039 -21.156 -22.369 1.00 85.44 193 GLU A CA 1
ATOM 1531 C C . GLU A 1 193 ? -0.791 -19.826 -22.271 1.00 85.44 193 GLU A C 1
ATOM 1533 O O . GLU A 1 193 ? -1.942 -19.789 -21.827 1.00 85.44 193 GLU A O 1
ATOM 1538 N N . LEU A 1 194 ? -0.203 -18.727 -22.763 1.00 82.62 194 LEU A N 1
ATOM 1539 C CA . LEU A 1 194 ? -0.891 -17.435 -22.811 1.00 82.62 194 LEU A CA 1
ATOM 1540 C C . LEU A 1 194 ? -2.131 -17.482 -23.709 1.00 82.62 194 LEU A C 1
ATOM 1542 O O . LEU A 1 194 ? -3.182 -16.962 -23.335 1.00 82.62 194 LEU A O 1
ATOM 1546 N N . GLN A 1 195 ? -2.042 -18.118 -24.877 1.00 83.06 195 GLN A N 1
ATOM 1547 C CA . GLN A 1 195 ? -3.183 -18.265 -25.784 1.00 83.06 195 GLN A CA 1
ATOM 1548 C C . GLN A 1 195 ? -4.307 -19.082 -25.144 1.00 83.06 195 GLN A C 1
ATOM 1550 O O . GLN A 1 195 ? -5.464 -18.659 -25.177 1.00 83.06 195 GLN A O 1
ATOM 1555 N N . LEU A 1 196 ? -3.978 -20.202 -24.493 1.00 87.25 196 LEU A N 1
ATOM 1556 C CA . LEU A 1 196 ? -4.942 -21.003 -23.736 1.00 87.25 196 LEU A CA 1
ATOM 1557 C C . LEU A 1 196 ? -5.552 -20.207 -22.577 1.00 87.25 196 LEU A C 1
ATOM 1559 O O . LEU A 1 196 ? -6.765 -20.261 -22.344 1.00 87.25 196 LEU A O 1
ATOM 1563 N N . HIS A 1 197 ? -4.735 -19.425 -21.868 1.00 84.94 197 HIS A N 1
ATOM 1564 C CA . HIS A 1 197 ? -5.201 -18.532 -20.819 1.00 84.94 197 HIS A CA 1
ATOM 1565 C C . HIS A 1 197 ? -6.192 -17.507 -21.383 1.00 84.94 197 HIS A C 1
ATOM 1567 O O . HIS A 1 197 ? -7.285 -17.353 -20.838 1.00 84.94 197 HIS A O 1
ATOM 1573 N N . VAL A 1 198 ? -5.871 -16.831 -22.485 1.00 85.06 198 VAL A N 1
ATOM 1574 C CA . VAL A 1 198 ? -6.750 -15.833 -23.113 1.00 85.06 198 VAL A CA 1
ATOM 1575 C C . VAL A 1 198 ? -8.040 -16.473 -23.633 1.00 85.06 198 VAL A C 1
ATOM 1577 O O . VAL A 1 198 ? -9.116 -15.933 -23.377 1.00 85.06 198 VAL A O 1
ATOM 1580 N N . ALA A 1 199 ? -7.969 -17.654 -24.251 1.00 88.81 199 ALA A N 1
ATOM 1581 C CA . ALA A 1 199 ? -9.139 -18.387 -24.738 1.00 88.81 199 ALA A CA 1
ATOM 1582 C C . ALA A 1 199 ? -10.130 -18.730 -23.610 1.00 88.81 199 ALA A C 1
ATOM 1584 O O . ALA A 1 199 ? -11.335 -18.562 -23.765 1.00 88.81 199 ALA A O 1
ATOM 1585 N N . LYS A 1 200 ? -9.626 -19.121 -22.432 1.00 91.81 200 LYS A N 1
ATOM 1586 C CA . LYS A 1 200 ? -10.442 -19.455 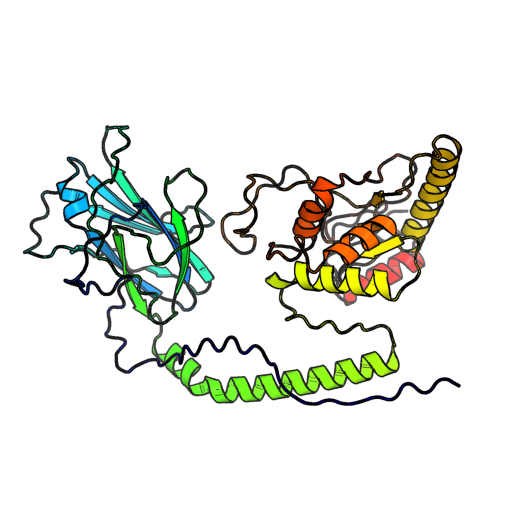-21.246 1.00 91.81 200 LYS A CA 1
ATOM 1587 C C . LYS A 1 200 ? -10.921 -18.230 -20.441 1.00 91.81 200 LYS A C 1
ATOM 1589 O O . LYS A 1 200 ? -11.441 -18.383 -19.333 1.00 91.81 200 LYS A O 1
ATOM 1594 N N . ARG A 1 201 ? -10.714 -16.996 -20.925 1.00 88.62 201 ARG A N 1
ATOM 1595 C CA . ARG A 1 201 ? -11.037 -15.759 -20.180 1.00 88.62 201 ARG A CA 1
ATOM 1596 C C . ARG A 1 201 ? -12.525 -15.638 -19.847 1.00 88.62 201 ARG A C 1
ATOM 1598 O O . ARG A 1 201 ? -12.861 -15.216 -18.741 1.00 88.62 201 ARG A O 1
ATOM 1605 N N . SER A 1 202 ? -13.402 -15.978 -20.789 1.00 92.12 202 SER A N 1
ATOM 1606 C CA . SER A 1 202 ? -14.860 -15.944 -20.605 1.00 92.12 202 SER A CA 1
ATOM 1607 C C . SER A 1 202 ? -15.314 -16.929 -19.528 1.00 92.12 202 SER A C 1
ATOM 1609 O O . SER A 1 202 ? -16.108 -16.564 -18.666 1.00 92.12 202 SER A O 1
ATOM 1611 N N . ASP A 1 203 ? -14.770 -18.144 -19.536 1.00 94.81 203 ASP A N 1
ATOM 1612 C CA . ASP A 1 203 ? -15.122 -19.189 -18.574 1.00 94.81 203 ASP A CA 1
ATOM 1613 C C . ASP A 1 203 ? -14.641 -18.838 -17.166 1.00 94.81 203 ASP A C 1
ATOM 1615 O O . ASP A 1 203 ? -15.420 -18.907 -16.214 1.00 94.81 203 ASP A O 1
ATOM 1619 N N . ARG A 1 204 ? -13.395 -18.355 -17.029 1.00 93.94 204 ARG A N 1
ATOM 1620 C CA . ARG A 1 204 ? -12.883 -17.859 -15.740 1.00 93.94 204 ARG A CA 1
ATOM 1621 C C . ARG A 1 204 ? -13.720 -16.706 -15.200 1.00 93.94 204 ARG A C 1
ATOM 1623 O O . ARG A 1 204 ? -14.019 -16.689 -14.012 1.00 93.94 204 ARG A O 1
ATOM 1630 N N . ARG A 1 205 ? -14.131 -15.770 -16.065 1.00 93.62 205 ARG A N 1
ATOM 1631 C CA . ARG A 1 205 ? -15.009 -14.660 -15.671 1.00 93.62 205 ARG A CA 1
ATOM 1632 C C . ARG A 1 205 ? -16.345 -15.171 -15.134 1.00 93.62 205 ARG A C 1
ATOM 1634 O O . ARG A 1 205 ? -16.729 -14.764 -14.047 1.00 93.62 205 ARG A O 1
ATOM 1641 N N . LYS A 1 206 ? -17.009 -16.088 -15.844 1.00 96.25 206 LYS A N 1
ATOM 1642 C CA . LYS A 1 206 ? -18.274 -16.689 -15.387 1.00 96.25 206 LYS A CA 1
ATOM 1643 C C . LYS A 1 206 ? -18.112 -17.419 -14.051 1.00 96.25 206 LYS A C 1
ATOM 1645 O O . LYS A 1 206 ? -18.962 -17.291 -13.177 1.00 96.25 206 LYS A O 1
ATOM 1650 N N . SER A 1 207 ? -17.024 -18.176 -13.887 1.00 96.38 207 SER A N 1
ATOM 1651 C CA . SER A 1 207 ? -16.724 -18.873 -12.630 1.00 96.38 207 SER A CA 1
ATOM 1652 C C . SER A 1 207 ? -16.562 -17.889 -11.472 1.00 96.38 207 SER A C 1
ATOM 1654 O O . SER A 1 207 ? -17.195 -18.061 -10.434 1.00 96.38 207 SER A O 1
ATOM 1656 N N . TRP A 1 208 ? -15.776 -16.831 -11.676 1.00 94.38 208 TRP A N 1
ATOM 1657 C CA . TRP A 1 208 ? -15.559 -15.785 -10.679 1.00 94.38 208 TRP A CA 1
ATOM 1658 C C . TRP A 1 208 ? -16.851 -15.025 -10.344 1.00 94.38 208 TRP A C 1
ATOM 1660 O O . TRP A 1 208 ? -17.156 -14.822 -9.176 1.00 94.38 208 TRP A O 1
ATOM 1670 N N . GLU A 1 209 ? -17.667 -14.667 -11.340 1.00 96.06 209 GLU A N 1
ATOM 1671 C CA . GLU A 1 209 ? -18.967 -14.011 -11.121 1.00 96.06 209 GLU A CA 1
ATOM 1672 C C . GLU A 1 209 ? -19.905 -14.873 -10.259 1.00 96.06 209 GLU A C 1
ATOM 1674 O O . GLU A 1 209 ? -20.570 -14.362 -9.355 1.00 96.06 209 GLU A O 1
ATOM 1679 N N . ASN A 1 210 ? -19.931 -16.188 -10.498 1.00 96.94 210 ASN A N 1
ATOM 1680 C CA . ASN A 1 210 ? -20.710 -17.128 -9.693 1.00 96.94 210 ASN A CA 1
ATOM 1681 C C . ASN A 1 210 ? -20.179 -17.240 -8.257 1.00 96.94 210 ASN A C 1
ATOM 1683 O O . ASN A 1 210 ? -20.969 -17.234 -7.312 1.00 96.94 210 ASN A O 1
ATOM 1687 N N . GLU A 1 211 ? -18.860 -17.320 -8.089 1.00 96.81 211 GLU A N 1
ATOM 1688 C CA . GLU A 1 211 ? -18.205 -17.388 -6.782 1.00 96.81 211 GLU A CA 1
ATOM 1689 C C . GLU A 1 211 ? -18.470 -16.126 -5.952 1.00 96.81 211 GLU A C 1
ATOM 1691 O O . GLU A 1 211 ? -18.954 -16.220 -4.824 1.00 96.81 211 GLU A O 1
ATOM 1696 N N . ILE A 1 212 ? -18.262 -14.943 -6.536 1.00 94.88 212 ILE A N 1
ATOM 1697 C CA . ILE A 1 212 ? -18.535 -13.657 -5.884 1.00 94.88 212 ILE A CA 1
ATOM 1698 C C . ILE A 1 212 ? -20.012 -13.523 -5.521 1.00 94.88 212 ILE A C 1
ATOM 1700 O O . ILE A 1 212 ? -20.341 -13.050 -4.432 1.00 94.88 212 ILE A O 1
ATOM 1704 N N . LYS A 1 213 ? -20.925 -13.973 -6.389 1.00 96.44 213 LYS A N 1
ATOM 1705 C CA . LYS A 1 213 ? -22.360 -13.979 -6.081 1.00 96.44 213 LYS A CA 1
ATOM 1706 C C . LYS A 1 213 ? -22.673 -14.868 -4.875 1.00 96.44 213 LYS A C 1
ATOM 1708 O O . LYS A 1 213 ? -23.448 -14.463 -4.009 1.00 96.44 213 LYS A O 1
ATOM 1713 N N . LEU A 1 214 ? -22.081 -16.061 -4.801 1.00 97.38 214 LEU A N 1
ATOM 1714 C CA . LEU A 1 214 ? -22.271 -16.972 -3.673 1.00 97.38 214 LEU A CA 1
ATOM 1715 C C . LEU A 1 214 ? -21.690 -16.392 -2.378 1.00 97.38 214 LEU A C 1
ATOM 1717 O O . LEU A 1 214 ? -22.358 -16.431 -1.345 1.00 97.38 214 LEU A O 1
ATOM 1721 N N . LEU A 1 215 ? -20.482 -15.830 -2.437 1.00 96.56 215 LEU A N 1
ATOM 1722 C CA . LEU A 1 215 ? -19.831 -15.186 -1.298 1.00 96.56 215 LEU A CA 1
ATOM 1723 C C . LEU A 1 215 ? -20.658 -14.004 -0.782 1.00 96.56 215 LEU A C 1
ATOM 1725 O O . LEU A 1 215 ? -20.927 -13.922 0.412 1.00 96.56 215 LEU A O 1
ATOM 1729 N N . LYS A 1 216 ? -21.153 -13.146 -1.682 1.00 95.69 216 LYS A N 1
ATOM 1730 C CA . LYS A 1 216 ? -22.033 -12.028 -1.326 1.00 95.69 216 LYS A CA 1
ATOM 1731 C C . LYS A 1 216 ? -23.282 -12.500 -0.582 1.00 95.69 216 LYS A C 1
ATOM 1733 O O . LYS A 1 216 ? -23.645 -11.904 0.424 1.00 95.69 216 LYS A O 1
ATOM 1738 N N . ASN A 1 217 ? -23.919 -13.578 -1.035 1.00 97.31 217 ASN A N 1
ATOM 1739 C CA . ASN A 1 217 ? -25.091 -14.127 -0.349 1.00 97.31 217 ASN A CA 1
ATOM 1740 C C . ASN A 1 217 ? -24.751 -14.651 1.056 1.00 97.31 217 ASN A C 1
ATOM 1742 O O . ASN A 1 217 ? -25.542 -14.456 1.976 1.00 97.31 217 ASN A O 1
ATOM 1746 N N . LYS A 1 218 ? -23.586 -15.293 1.234 1.00 98.00 218 LYS A N 1
ATOM 1747 C CA . LYS A 1 218 ? -23.117 -15.743 2.555 1.00 98.00 218 LYS A CA 1
ATOM 1748 C C . LYS A 1 218 ? -22.881 -14.562 3.498 1.00 98.00 218 LYS A C 1
ATOM 1750 O O . LYS A 1 218 ? -23.399 -14.585 4.606 1.00 98.00 218 LYS A O 1
ATOM 1755 N N . LEU A 1 219 ? -22.193 -13.523 3.025 1.00 97.25 219 LEU A N 1
ATOM 1756 C CA . LEU A 1 219 ? -21.918 -12.311 3.803 1.00 97.25 219 LEU A CA 1
ATOM 1757 C C . LEU A 1 219 ? -23.197 -11.551 4.177 1.00 97.25 219 LEU A C 1
ATOM 1759 O O . LEU A 1 219 ? -23.308 -11.051 5.290 1.00 97.25 219 LEU A O 1
ATOM 1763 N N . LEU A 1 220 ? -24.184 -11.475 3.276 1.00 97.00 220 LEU A N 1
ATOM 1764 C CA . LEU A 1 220 ? -25.479 -10.857 3.588 1.00 97.00 220 LEU A CA 1
ATOM 1765 C C . LEU A 1 220 ? -26.226 -11.636 4.672 1.00 97.00 220 LEU A C 1
ATOM 1767 O O . LEU A 1 220 ? -26.746 -11.031 5.603 1.00 97.00 220 LEU A O 1
ATOM 1771 N N . LYS A 1 221 ? -26.230 -12.970 4.586 1.00 98.06 221 LYS A N 1
ATOM 1772 C CA . LYS A 1 221 ? -26.834 -13.825 5.611 1.00 98.06 221 LYS A CA 1
ATOM 1773 C C . LYS A 1 221 ? -26.130 -13.669 6.964 1.00 98.06 221 LYS A C 1
ATOM 1775 O O . LYS A 1 221 ? -26.793 -13.509 7.980 1.00 98.06 221 LYS A O 1
ATOM 1780 N N . GLU A 1 222 ? -24.801 -13.676 6.979 1.00 97.94 222 GLU A N 1
ATOM 1781 C CA . GLU A 1 222 ? -24.018 -13.457 8.199 1.00 97.94 222 GLU A CA 1
ATOM 1782 C C . GLU A 1 222 ? -24.288 -12.073 8.800 1.00 97.94 222 GLU A C 1
ATOM 1784 O O . GLU A 1 222 ? -24.582 -11.964 9.987 1.00 97.94 222 GLU A O 1
ATOM 1789 N N . SER A 1 223 ? -24.299 -11.024 7.972 1.00 97.62 223 SER A N 1
ATOM 1790 C CA . SER A 1 223 ? -24.642 -9.663 8.392 1.00 97.62 223 SER A CA 1
ATOM 1791 C C . SER A 1 223 ? -26.050 -9.596 8.990 1.00 97.62 223 SER A C 1
ATOM 1793 O O . SER A 1 223 ? -26.268 -8.923 9.998 1.00 97.62 223 SER A O 1
ATOM 1795 N N . GLU A 1 224 ? -27.012 -10.330 8.419 1.00 97.00 224 GLU A N 1
ATOM 1796 C CA . GLU A 1 224 ? -28.366 -10.432 8.956 1.00 97.00 224 GLU A CA 1
ATOM 1797 C C . GLU A 1 224 ? -28.416 -11.125 10.324 1.00 97.00 224 GLU A C 1
ATOM 1799 O O . GLU A 1 224 ? -29.186 -10.682 11.179 1.00 97.00 224 GLU A O 1
ATOM 1804 N N . GLU A 1 225 ? -27.606 -12.161 10.534 1.00 97.94 225 GLU A N 1
ATOM 1805 C CA . GLU A 1 225 ? -27.572 -12.971 11.756 1.00 97.94 225 GLU A CA 1
ATOM 1806 C C . GLU A 1 225 ? -26.773 -12.320 12.894 1.00 97.94 225 GLU A C 1
ATOM 1808 O O . GLU A 1 225 ? -27.190 -12.389 14.051 1.00 97.94 225 GLU A O 1
ATOM 1813 N N . LYS A 1 226 ? -25.628 -11.706 12.581 1.00 97.44 226 LYS A N 1
ATOM 1814 C CA . LYS A 1 226 ? -24.635 -11.242 13.561 1.00 97.44 226 LYS A CA 1
ATOM 1815 C C . LYS A 1 226 ? -24.699 -9.746 13.852 1.00 97.44 226 LYS A C 1
ATOM 1817 O O . LYS A 1 226 ? -24.402 -9.339 14.970 1.00 97.44 226 LYS A O 1
ATOM 1822 N N . LYS A 1 227 ? -25.180 -8.941 12.894 1.00 96.31 227 LYS A N 1
ATOM 1823 C CA . LYS A 1 227 ? -25.341 -7.477 13.018 1.00 96.31 227 LYS A CA 1
ATOM 1824 C C . LYS A 1 227 ? -24.045 -6.715 13.345 1.00 96.31 227 LYS A C 1
ATOM 1826 O O . LYS A 1 227 ? -24.105 -5.635 13.922 1.00 96.31 227 LYS A O 1
ATOM 1831 N N . ASP A 1 228 ? -22.900 -7.247 12.942 1.00 95.75 228 ASP A N 1
ATOM 1832 C CA . ASP A 1 228 ? -21.555 -6.722 13.222 1.00 95.75 228 ASP A CA 1
ATOM 1833 C C . ASP A 1 228 ? -20.724 -6.457 11.949 1.00 95.75 228 ASP A C 1
ATOM 1835 O O . ASP A 1 228 ? -19.567 -6.051 12.030 1.00 95.75 228 ASP A O 1
ATOM 1839 N N . ILE A 1 229 ? -21.319 -6.624 10.762 1.00 96.62 229 ILE A N 1
ATOM 1840 C CA . ILE A 1 229 ? -20.659 -6.381 9.473 1.00 96.62 229 ILE A CA 1
ATOM 1841 C C . ILE A 1 229 ? -21.048 -5.013 8.913 1.00 96.62 229 ILE A C 1
ATOM 1843 O O . ILE A 1 229 ? -22.224 -4.742 8.656 1.00 96.62 229 ILE A O 1
ATOM 1847 N N . LEU A 1 230 ? -20.036 -4.197 8.618 1.00 95.88 230 LEU A N 1
ATOM 1848 C CA . LEU A 1 230 ? -20.166 -2.943 7.883 1.00 95.88 230 LEU A CA 1
ATOM 1849 C C . LEU A 1 230 ? -19.663 -3.106 6.442 1.00 95.88 230 LEU A C 1
ATOM 1851 O O . LEU A 1 230 ? -18.476 -3.328 6.209 1.00 95.88 230 LEU A O 1
ATOM 1855 N N . PHE A 1 231 ? -20.552 -2.921 5.465 1.00 95.75 231 PHE A N 1
ATOM 1856 C CA . PHE A 1 231 ? -20.169 -2.851 4.054 1.00 95.75 231 PHE A CA 1
ATOM 1857 C C . PHE A 1 231 ? -19.819 -1.415 3.662 1.00 95.75 231 PHE A C 1
ATOM 1859 O O . PHE A 1 231 ? -20.620 -0.498 3.845 1.00 95.75 231 PHE A O 1
ATOM 1866 N N . LEU A 1 232 ? -18.637 -1.232 3.078 1.00 94.56 232 LEU A N 1
ATOM 1867 C CA . LEU A 1 232 ? -18.157 0.049 2.568 1.00 94.56 232 LEU A CA 1
ATOM 1868 C C . LEU A 1 232 ? -18.072 0.001 1.043 1.00 94.56 232 LEU A C 1
ATOM 1870 O O . LEU A 1 232 ? -17.704 -1.023 0.469 1.00 94.56 232 LEU A O 1
ATOM 1874 N N . ASP A 1 233 ? -18.382 1.118 0.389 1.00 92.12 233 ASP A N 1
ATOM 1875 C CA . ASP A 1 233 ? -18.240 1.257 -1.063 1.00 92.12 233 ASP A CA 1
ATOM 1876 C C . ASP A 1 233 ? -16.773 1.516 -1.437 1.00 92.12 233 ASP A C 1
ATOM 1878 O O . ASP A 1 233 ? -16.342 2.648 -1.658 1.00 92.12 233 ASP A O 1
ATOM 1882 N N . VAL A 1 234 ? -15.972 0.451 -1.396 1.00 91.88 234 VAL A N 1
ATOM 1883 C CA . VAL A 1 234 ? -14.552 0.452 -1.750 1.00 91.88 234 VAL A CA 1
ATOM 1884 C C . VAL A 1 234 ? -14.186 -0.885 -2.386 1.00 91.88 234 VAL A C 1
ATOM 1886 O O . VAL A 1 234 ? -14.674 -1.942 -1.987 1.00 91.88 234 VAL A O 1
ATOM 1889 N N . VAL A 1 235 ? -13.302 -0.855 -3.383 1.00 93.81 235 VAL A N 1
ATOM 1890 C CA . VAL A 1 235 ? -12.712 -2.084 -3.925 1.00 93.81 235 VAL A CA 1
ATOM 1891 C C . VAL A 1 235 ? -11.705 -2.609 -2.905 1.00 93.81 235 VAL A C 1
ATOM 1893 O O . VAL A 1 235 ? -10.642 -2.009 -2.741 1.00 93.81 235 VAL A O 1
ATOM 1896 N N . ASP A 1 236 ? -12.055 -3.699 -2.225 1.00 92.06 236 ASP A N 1
ATOM 1897 C CA . ASP A 1 236 ? -11.275 -4.273 -1.126 1.00 92.06 236 ASP A CA 1
ATOM 1898 C C . ASP A 1 236 ? -10.061 -5.054 -1.648 1.00 92.06 236 ASP A C 1
ATOM 1900 O O . ASP A 1 236 ? -10.122 -6.239 -1.975 1.00 92.06 236 ASP A O 1
ATOM 1904 N N . ILE A 1 237 ? -8.958 -4.331 -1.805 1.00 92.50 237 ILE A N 1
ATOM 1905 C CA . ILE A 1 237 ? -7.640 -4.849 -2.164 1.00 92.50 237 ILE A CA 1
ATOM 1906 C C . ILE A 1 237 ? -6.604 -4.173 -1.274 1.00 92.50 237 ILE A C 1
ATOM 1908 O O . ILE A 1 237 ? -6.815 -3.047 -0.828 1.00 92.50 237 ILE A O 1
ATOM 1912 N N . TYR A 1 238 ? -5.447 -4.812 -1.096 1.00 89.94 238 TYR A N 1
ATOM 1913 C CA . TYR A 1 238 ? -4.376 -4.313 -0.226 1.00 89.94 238 TYR A CA 1
ATOM 1914 C C . TYR A 1 238 ? -4.012 -2.837 -0.486 1.00 89.94 238 TYR A C 1
ATOM 1916 O O . TYR A 1 238 ? -3.915 -2.032 0.434 1.00 89.94 238 TYR A O 1
ATOM 1924 N N . ARG A 1 239 ? -3.903 -2.451 -1.765 1.00 90.50 239 ARG A N 1
ATOM 1925 C CA . ARG A 1 239 ? -3.597 -1.074 -2.194 1.00 90.50 239 ARG A CA 1
ATOM 1926 C C . ARG A 1 239 ? -4.639 -0.041 -1.738 1.00 90.50 239 ARG A C 1
ATOM 1928 O O . ARG A 1 239 ? -4.311 1.128 -1.601 1.00 90.50 239 ARG A O 1
ATOM 1935 N N . ASN A 1 240 ? -5.879 -0.464 -1.504 1.00 93.81 240 ASN A N 1
ATOM 1936 C CA . ASN A 1 240 ? -7.000 0.406 -1.153 1.00 93.81 240 ASN A CA 1
ATOM 1937 C C . ASN A 1 240 ? -7.344 0.379 0.343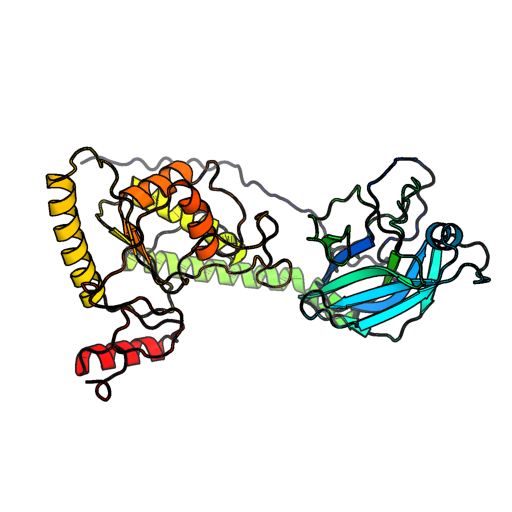 1.00 93.81 240 ASN A C 1
ATOM 1939 O O . ASN A 1 240 ? -8.314 1.028 0.743 1.00 93.81 240 ASN A O 1
ATOM 1943 N N . LEU A 1 241 ? -6.575 -0.327 1.178 1.00 94.62 241 LEU A N 1
ATOM 1944 C CA . LEU A 1 241 ? -6.800 -0.351 2.625 1.00 94.62 241 LEU A CA 1
ATOM 1945 C C . LEU A 1 241 ? -6.835 1.053 3.262 1.00 94.62 241 LEU A C 1
ATOM 1947 O O . LEU A 1 241 ? -7.744 1.286 4.060 1.00 94.62 241 LEU A O 1
ATOM 1951 N N . PRO A 1 242 ? -5.992 2.036 2.870 1.00 95.12 242 PRO A N 1
ATOM 1952 C CA . PRO A 1 242 ? -6.131 3.409 3.365 1.00 95.12 242 PRO A CA 1
ATOM 1953 C C . PRO A 1 242 ? -7.513 4.014 3.082 1.00 95.12 242 PRO A C 1
ATOM 1955 O O . PRO A 1 242 ? -8.131 4.616 3.959 1.00 95.12 242 PRO A O 1
ATOM 1958 N N . ARG A 1 243 ? -8.056 3.804 1.875 1.00 95.06 243 ARG A N 1
ATOM 1959 C CA . ARG A 1 243 ? -9.399 4.287 1.515 1.00 95.06 243 ARG A CA 1
ATOM 1960 C C . ARG A 1 243 ? -10.473 3.585 2.343 1.00 95.06 243 ARG A C 1
ATOM 1962 O O . ARG A 1 243 ? -11.349 4.254 2.885 1.00 95.06 243 ARG A O 1
ATOM 1969 N N . LYS A 1 244 ? -10.382 2.257 2.494 1.00 95.62 244 LYS A N 1
ATOM 1970 C CA .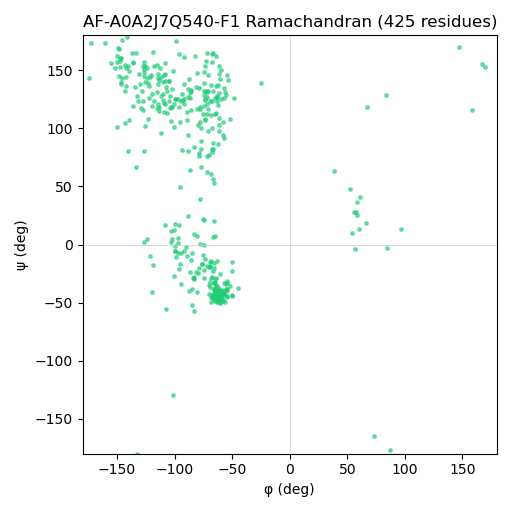 LYS A 1 244 ? -11.279 1.475 3.363 1.00 95.62 244 LYS A CA 1
ATOM 1971 C C . LYS A 1 244 ? -11.276 2.035 4.789 1.00 95.62 244 LYS A C 1
ATOM 1973 O O . LYS A 1 244 ? -12.342 2.250 5.363 1.00 95.62 244 LYS A O 1
ATOM 1978 N N . LEU A 1 245 ? -10.096 2.361 5.314 1.00 95.81 245 LEU A N 1
ATOM 1979 C CA . LEU A 1 245 ? -9.919 2.918 6.649 1.00 95.81 245 LEU A CA 1
ATOM 1980 C C . LEU A 1 245 ? -10.525 4.330 6.796 1.00 95.81 245 LEU A C 1
ATOM 1982 O O . LEU A 1 245 ? -11.223 4.594 7.773 1.00 95.81 245 LEU A O 1
ATOM 1986 N N . LEU A 1 246 ? -10.351 5.223 5.815 1.00 95.69 246 LEU A N 1
ATOM 1987 C CA . LEU A 1 246 ? -10.989 6.551 5.825 1.00 95.69 246 LEU A CA 1
ATOM 1988 C C . LEU A 1 246 ? -12.518 6.474 5.761 1.00 95.69 246 LEU A C 1
ATOM 1990 O O . LEU A 1 246 ? -13.205 7.198 6.487 1.00 95.69 246 LEU A O 1
ATOM 1994 N N . HIS A 1 247 ? -13.055 5.591 4.914 1.00 96.25 247 HIS A N 1
ATOM 1995 C CA . HIS A 1 247 ? -14.496 5.350 4.834 1.00 96.25 247 HIS A CA 1
ATOM 1996 C C . HIS A 1 247 ? -15.037 4.861 6.186 1.00 96.25 247 HIS A C 1
ATOM 1998 O O . HIS A 1 247 ? -16.073 5.350 6.644 1.00 96.25 247 HIS A O 1
ATOM 2004 N N . PHE A 1 248 ? -14.307 3.962 6.854 1.00 97.38 248 PHE A N 1
ATOM 2005 C CA . PHE A 1 248 ? -14.643 3.496 8.195 1.00 97.38 248 PHE A CA 1
ATOM 2006 C C . PHE A 1 248 ? -14.609 4.623 9.235 1.00 97.38 248 PHE A C 1
ATOM 2008 O O . PHE A 1 248 ? -15.592 4.796 9.950 1.00 97.38 248 PHE A O 1
ATOM 2015 N N . PHE A 1 249 ? -13.551 5.442 9.301 1.00 97.75 249 PHE A N 1
ATOM 2016 C CA . PHE A 1 249 ? -13.489 6.548 10.269 1.00 97.75 249 PHE A CA 1
ATOM 2017 C C . PHE A 1 249 ? -14.614 7.561 10.081 1.00 97.75 249 PHE A C 1
ATOM 2019 O O . PHE A 1 249 ? -15.195 8.029 11.060 1.00 97.75 249 PHE A O 1
ATOM 2026 N N . LYS A 1 250 ? -14.965 7.872 8.830 1.00 97.00 250 LYS A N 1
ATOM 2027 C CA . LYS A 1 250 ? -16.115 8.727 8.539 1.00 97.00 250 LYS A CA 1
ATOM 2028 C C . LYS A 1 250 ? -17.421 8.095 9.008 1.00 97.00 250 LYS A C 1
ATOM 2030 O O . LYS A 1 250 ? -18.233 8.782 9.625 1.00 97.00 250 LYS A O 1
ATOM 2035 N N . TRP A 1 251 ? -17.631 6.812 8.721 1.00 97.75 251 TRP A N 1
ATOM 2036 C CA . TRP A 1 251 ? -18.817 6.101 9.183 1.00 97.75 251 TRP A CA 1
ATOM 2037 C C . TRP A 1 251 ? -18.893 6.089 10.715 1.00 97.75 251 TRP A C 1
ATOM 2039 O O . TRP A 1 251 ? -19.908 6.514 11.260 1.00 97.75 251 TRP A O 1
ATOM 2049 N N . ALA A 1 252 ? -17.813 5.710 11.399 1.00 98.06 252 ALA A N 1
ATOM 2050 C CA . ALA A 1 252 ? -17.759 5.642 12.855 1.00 98.06 252 ALA A CA 1
ATOM 2051 C C . ALA A 1 252 ? -18.040 7.013 13.482 1.00 98.06 252 ALA A C 1
ATOM 2053 O O . ALA A 1 252 ? -18.891 7.126 14.356 1.00 98.06 252 ALA A O 1
ATOM 2054 N N . HIS A 1 253 ? -17.399 8.077 12.984 1.00 96.75 253 HIS A N 1
ATOM 2055 C CA . HIS A 1 253 ? -17.624 9.437 13.477 1.00 96.75 253 HIS A CA 1
ATOM 2056 C C . HIS A 1 253 ? -19.095 9.880 13.376 1.00 96.75 253 HIS A C 1
ATOM 2058 O O . HIS A 1 253 ? -19.587 10.562 14.274 1.00 96.75 253 HIS A O 1
ATOM 2064 N N . LEU A 1 254 ? -19.782 9.525 12.288 1.00 97.12 254 LEU A N 1
ATOM 2065 C CA . LEU A 1 254 ? -21.144 9.989 12.015 1.00 97.12 254 LEU A CA 1
ATOM 2066 C C . LEU A 1 254 ? -22.237 9.126 12.654 1.00 97.12 254 LEU A C 1
ATOM 2068 O O . LEU A 1 254 ? -23.348 9.622 12.832 1.00 97.12 254 LEU A O 1
ATOM 2072 N N . ASN A 1 255 ? -21.954 7.854 12.945 1.00 97.56 255 ASN A N 1
ATOM 2073 C CA . ASN A 1 255 ? -22.982 6.879 13.315 1.00 97.56 255 ASN A CA 1
ATOM 2074 C C . ASN A 1 255 ? -22.809 6.297 14.721 1.00 97.56 255 ASN A C 1
ATOM 2076 O O . ASN A 1 255 ? -23.783 5.780 15.258 1.00 97.56 255 ASN A O 1
ATOM 2080 N N . GLU A 1 256 ? -21.625 6.407 15.329 1.00 97.38 256 GLU A N 1
ATOM 2081 C CA . GLU A 1 256 ? -21.321 5.757 16.604 1.00 97.38 256 GLU A CA 1
ATOM 2082 C C . GLU A 1 256 ? -20.937 6.756 17.700 1.00 97.38 256 GLU A C 1
ATOM 2084 O O . GLU A 1 256 ? -20.269 7.769 17.469 1.00 97.38 256 GLU A O 1
ATOM 2089 N N . GLU A 1 257 ? -21.319 6.438 18.937 1.00 96.50 257 GLU A N 1
ATOM 2090 C CA . GLU A 1 257 ? -20.911 7.182 20.126 1.00 96.50 257 GLU A CA 1
ATOM 2091 C C . GLU A 1 257 ? -19.880 6.381 20.928 1.00 96.50 257 GLU A C 1
ATOM 2093 O O . GLU A 1 257 ? -20.173 5.337 21.505 1.00 96.50 257 GLU A O 1
ATOM 2098 N N . PHE A 1 258 ? -18.650 6.888 20.989 1.00 95.81 258 PHE A N 1
ATOM 2099 C CA . PHE A 1 258 ? -17.539 6.233 21.677 1.00 95.81 258 PHE A CA 1
ATOM 2100 C C . PHE A 1 258 ? -16.569 7.259 22.271 1.00 95.81 258 PHE A C 1
ATOM 2102 O O . PHE A 1 258 ? -16.546 8.424 21.873 1.00 95.81 258 PHE A O 1
ATOM 2109 N N . SER A 1 259 ? -15.752 6.830 23.238 1.00 92.94 259 SER A N 1
ATOM 2110 C CA . SER A 1 259 ? -14.628 7.631 23.767 1.00 92.94 259 SER A CA 1
ATOM 2111 C C . SER A 1 259 ? -13.304 7.303 23.073 1.00 92.94 259 SER A C 1
ATOM 2113 O O . SER A 1 259 ? -12.471 8.186 22.871 1.00 92.94 259 SER A O 1
ATOM 2115 N N . TYR A 1 260 ? -13.135 6.038 22.690 1.00 95.56 260 TYR A N 1
ATOM 2116 C CA . TYR A 1 260 ? -11.951 5.512 22.023 1.00 95.56 260 TYR A CA 1
ATOM 2117 C C . TYR A 1 260 ? -12.370 4.533 20.929 1.00 95.56 260 TYR A C 1
ATOM 2119 O O . TYR A 1 260 ? -13.382 3.849 21.075 1.00 95.56 260 TYR A O 1
ATOM 2127 N N . LEU A 1 261 ? -11.574 4.456 19.869 1.00 97.75 261 LEU A N 1
ATOM 2128 C CA . LEU A 1 261 ? -11.713 3.491 18.786 1.00 97.75 261 LEU A CA 1
ATOM 2129 C C . LEU A 1 261 ? -10.455 2.629 18.747 1.00 97.75 261 LEU A C 1
ATOM 2131 O O . LEU A 1 261 ? -9.355 3.161 18.611 1.00 97.75 261 LEU A O 1
ATOM 2135 N N . LEU A 1 262 ? -10.626 1.313 18.859 1.00 97.44 262 LEU A N 1
ATOM 2136 C CA . LEU A 1 262 ? -9.572 0.320 18.663 1.00 97.44 262 LEU A CA 1
ATOM 2137 C C . LEU A 1 262 ? -9.683 -0.250 17.242 1.00 97.44 262 LEU A C 1
ATOM 2139 O O . LEU A 1 262 ? -10.741 -0.764 16.886 1.00 97.44 262 LEU A O 1
ATOM 2143 N N . LYS A 1 263 ? -8.601 -0.192 16.460 1.00 96.94 263 LYS A N 1
ATOM 2144 C CA . LYS A 1 263 ? -8.448 -0.968 15.217 1.00 96.94 263 LYS A CA 1
ATOM 2145 C C . LYS A 1 263 ? -7.486 -2.119 15.467 1.00 96.94 263 LYS A C 1
ATOM 2147 O O . LYS A 1 263 ? -6.464 -1.931 16.122 1.00 96.94 263 LYS A O 1
ATOM 2152 N N . THR A 1 264 ? -7.791 -3.274 14.893 1.00 96.38 264 THR A N 1
ATOM 2153 C CA . THR A 1 264 ? -6.899 -4.434 14.785 1.00 96.38 264 THR A CA 1
ATOM 2154 C C . THR A 1 264 ? -7.240 -5.201 13.503 1.00 96.38 264 THR A C 1
ATOM 2156 O O . THR A 1 264 ? -8.234 -4.864 12.851 1.00 96.38 264 THR A O 1
ATOM 2159 N N . ASP A 1 265 ? -6.400 -6.158 13.124 1.00 95.06 265 ASP A N 1
ATOM 2160 C CA . ASP A 1 265 ? -6.615 -7.028 11.965 1.00 95.06 265 ASP A CA 1
ATOM 2161 C C . ASP A 1 265 ? -7.348 -8.317 12.360 1.00 95.06 265 ASP A C 1
ATOM 2163 O O . ASP A 1 265 ? -7.409 -8.686 13.535 1.00 95.06 265 ASP A O 1
ATOM 2167 N N . ASP A 1 266 ? -7.934 -8.996 11.374 1.00 94.75 266 ASP A N 1
ATOM 2168 C CA . ASP A 1 266 ? -8.697 -10.237 11.561 1.00 94.75 266 ASP A CA 1
ATOM 2169 C C . ASP A 1 266 ? -7.815 -11.464 11.844 1.00 94.75 266 ASP A C 1
ATOM 2171 O O . ASP A 1 266 ? -8.339 -12.548 12.085 1.00 94.75 266 ASP A O 1
ATOM 2175 N N . ASP A 1 267 ? -6.495 -11.276 11.875 1.00 95.44 267 ASP A N 1
ATOM 2176 C CA . ASP A 1 267 ? -5.465 -12.236 12.265 1.00 95.44 267 ASP A CA 1
ATOM 2177 C C . ASP A 1 267 ? -4.814 -11.895 13.627 1.00 95.44 267 ASP A C 1
ATOM 2179 O O . ASP A 1 267 ? -3.754 -12.418 13.972 1.00 95.44 267 ASP A O 1
ATOM 2183 N N . THR A 1 268 ? -5.438 -11.028 14.436 1.00 95.31 268 THR A N 1
ATOM 2184 C CA . THR A 1 268 ? -4.873 -10.569 15.713 1.00 95.31 268 THR A CA 1
ATOM 2185 C C . THR A 1 268 ? -5.775 -10.867 16.910 1.00 95.31 268 THR A C 1
ATOM 2187 O O . THR A 1 268 ? -6.925 -10.439 16.993 1.00 95.31 268 THR A O 1
ATOM 2190 N N . PHE A 1 269 ? -5.219 -11.547 17.916 1.00 95.06 269 PHE A N 1
ATOM 2191 C CA . PHE A 1 269 ? -5.872 -11.724 19.211 1.00 95.06 269 PHE A CA 1
ATOM 2192 C C . PHE A 1 269 ? -5.552 -10.542 20.133 1.00 95.06 269 PHE A C 1
ATOM 2194 O O . PHE A 1 269 ? -4.380 -10.226 20.339 1.00 95.06 269 PHE A O 1
ATOM 2201 N N . VAL A 1 270 ? -6.567 -9.933 20.758 1.00 95.25 270 VAL A N 1
ATOM 2202 C CA . VAL A 1 270 ? -6.402 -8.782 21.666 1.00 95.25 270 VAL A CA 1
ATOM 2203 C C . VAL A 1 270 ? -6.918 -9.093 23.072 1.00 95.25 270 VAL A C 1
ATOM 2205 O O . VAL A 1 270 ? -8.066 -9.486 23.271 1.00 95.25 270 VAL A O 1
ATOM 2208 N N . ASN A 1 271 ? -6.096 -8.821 24.084 1.00 94.31 271 ASN A N 1
ATOM 2209 C CA . ASN A 1 271 ? -6.494 -8.822 25.487 1.00 94.31 271 ASN A CA 1
ATOM 2210 C C . ASN A 1 271 ? -7.282 -7.547 25.826 1.00 94.31 271 ASN A C 1
ATOM 2212 O O . ASN A 1 271 ? -6.754 -6.576 26.375 1.00 94.31 271 ASN A O 1
ATOM 2216 N N . ILE A 1 272 ? -8.577 -7.553 25.510 1.00 93.75 272 ILE A N 1
ATOM 2217 C CA . ILE A 1 272 ? -9.472 -6.405 25.724 1.00 93.75 272 ILE A CA 1
ATOM 2218 C C . ILE A 1 272 ? -9.495 -5.949 27.193 1.00 93.75 272 ILE A C 1
ATOM 2220 O O . ILE A 1 272 ? -9.601 -4.753 27.463 1.00 93.75 272 ILE A O 1
ATOM 2224 N N . GLY A 1 273 ? -9.346 -6.866 28.157 1.00 92.69 273 GLY A N 1
ATOM 2225 C CA . GLY A 1 273 ? -9.308 -6.523 29.582 1.00 92.69 273 GLY A CA 1
ATOM 2226 C C . GLY A 1 273 ? -8.130 -5.615 29.952 1.00 92.69 273 GLY A C 1
ATOM 2227 O O . GLY A 1 273 ? -8.306 -4.636 30.682 1.00 92.69 273 GLY A O 1
ATOM 2228 N N . GLU A 1 274 ? -6.948 -5.900 29.404 1.00 91.88 274 GLU A N 1
ATOM 2229 C CA . GLU A 1 274 ? -5.745 -5.077 29.574 1.00 91.88 274 GLU A CA 1
ATOM 2230 C C . GLU A 1 274 ? -5.883 -3.712 28.892 1.00 91.88 274 GLU A C 1
ATOM 2232 O O . GLU A 1 274 ? -5.601 -2.674 29.500 1.00 91.88 274 GLU A O 1
ATOM 2237 N N . VAL A 1 275 ? -6.398 -3.707 27.658 1.00 93.62 275 VAL A N 1
ATOM 2238 C CA . VAL A 1 275 ? -6.672 -2.480 26.895 1.00 93.62 275 VAL A CA 1
ATOM 2239 C C . VAL A 1 275 ? -7.606 -1.563 27.686 1.00 93.62 275 VAL A C 1
ATOM 2241 O O . VAL A 1 275 ? -7.289 -0.396 27.911 1.00 93.62 275 VAL A O 1
ATOM 2244 N N . LEU A 1 276 ? -8.724 -2.089 28.195 1.00 93.75 276 LEU A N 1
ATOM 2245 C CA . LEU A 1 276 ? -9.682 -1.315 28.987 1.00 93.75 276 LEU A CA 1
ATOM 2246 C C . LEU A 1 276 ? -9.079 -0.778 30.288 1.00 93.75 276 LEU A C 1
ATOM 2248 O O . LEU A 1 276 ? -9.426 0.329 30.702 1.00 93.75 276 LEU A O 1
ATOM 2252 N N . ARG A 1 277 ? -8.193 -1.528 30.951 1.00 91.69 277 ARG A N 1
ATOM 2253 C CA . ARG A 1 277 ? -7.520 -1.038 32.162 1.00 91.69 277 ARG A CA 1
ATOM 2254 C C . ARG A 1 277 ? -6.591 0.125 31.846 1.00 91.69 277 ARG A C 1
ATOM 2256 O O . ARG A 1 277 ? -6.642 1.131 32.547 1.00 91.69 277 ARG A O 1
ATOM 2263 N N . THR A 1 278 ? -5.812 0.007 30.775 1.00 90.69 278 THR A N 1
ATOM 2264 C CA . THR A 1 278 ? -4.919 1.077 30.322 1.00 90.69 278 THR A CA 1
ATOM 2265 C C . THR A 1 278 ? -5.716 2.334 29.957 1.00 90.69 278 THR A C 1
ATOM 2267 O O . THR A 1 278 ? -5.396 3.423 30.426 1.00 90.69 278 THR A O 1
ATOM 2270 N N . LEU A 1 279 ? -6.827 2.195 29.225 1.00 90.81 279 LEU A N 1
ATOM 2271 C CA . LEU A 1 279 ? -7.687 3.332 28.871 1.00 90.81 279 LEU A CA 1
ATOM 2272 C C . LEU A 1 279 ? -8.369 3.984 30.082 1.00 90.81 279 LEU A C 1
ATOM 2274 O O . LEU A 1 279 ? -8.565 5.199 30.095 1.00 90.81 279 LEU A O 1
ATOM 2278 N N . LYS A 1 280 ? -8.716 3.214 31.122 1.00 89.62 280 LYS A N 1
ATOM 2279 C CA . LYS A 1 280 ? -9.246 3.775 32.377 1.00 89.62 280 LYS A CA 1
ATOM 2280 C C . LYS A 1 280 ? -8.224 4.673 33.071 1.00 89.62 280 LYS A C 1
ATOM 2282 O O . LYS A 1 280 ? -8.603 5.749 33.524 1.00 89.62 280 LYS A O 1
ATOM 2287 N N . VAL A 1 281 ? -6.961 4.251 33.126 1.00 86.69 281 VAL A N 1
ATOM 2288 C CA . VAL A 1 281 ? -5.872 5.057 33.697 1.00 86.69 281 VAL A CA 1
ATOM 2289 C C . VAL A 1 281 ? -5.646 6.313 32.856 1.00 86.69 281 VAL A C 1
ATOM 2291 O O . VAL A 1 281 ? -5.684 7.414 33.398 1.00 86.69 281 VAL A O 1
ATOM 2294 N N . ALA A 1 282 ? -5.549 6.175 31.530 1.00 82.88 282 ALA A N 1
ATOM 2295 C CA . ALA A 1 282 ? -5.383 7.308 30.616 1.00 82.88 282 ALA A CA 1
ATOM 2296 C C . ALA A 1 282 ? -6.485 8.375 30.778 1.00 82.88 282 ALA A C 1
ATOM 2298 O O . ALA A 1 282 ? -6.223 9.577 30.723 1.00 82.88 282 ALA A O 1
ATOM 2299 N N . ARG A 1 283 ? -7.729 7.940 31.016 1.00 82.81 283 ARG A N 1
ATOM 2300 C CA . ARG A 1 283 ? -8.874 8.831 31.247 1.00 82.81 283 ARG A CA 1
ATOM 2301 C C . ARG A 1 283 ? -8.807 9.564 32.590 1.00 82.81 283 ARG A C 1
ATOM 2303 O O . ARG A 1 283 ? -9.261 10.705 32.685 1.00 82.81 283 ARG A O 1
ATOM 2310 N N . GLN A 1 284 ? -8.283 8.920 33.631 1.00 82.75 284 GLN A N 1
ATOM 2311 C CA . GLN A 1 284 ? -8.065 9.572 34.927 1.00 82.75 284 GLN A CA 1
ATOM 2312 C C . GLN A 1 284 ? -7.017 10.680 34.788 1.00 82.75 284 GLN A C 1
ATOM 2314 O O . GLN A 1 284 ? -7.285 11.813 35.175 1.00 82.75 284 GLN A O 1
ATOM 2319 N N . GLU A 1 285 ? -5.902 10.386 34.118 1.00 79.50 285 GLU A N 1
ATOM 2320 C CA . GLU A 1 285 ? -4.842 11.365 33.841 1.00 79.50 285 GLU A CA 1
ATOM 2321 C C . GLU A 1 285 ? -5.353 12.543 33.006 1.00 79.50 285 GLU A C 1
ATOM 2323 O O . GLU A 1 285 ? -5.070 13.695 33.318 1.00 79.50 285 GLU A O 1
ATOM 2328 N N . GLN A 1 286 ? -6.182 12.272 31.994 1.00 76.19 286 GLN A N 1
ATOM 2329 C CA . GLN A 1 286 ? -6.852 13.322 31.226 1.00 76.19 286 GLN A CA 1
ATOM 2330 C C . GLN A 1 286 ? -7.714 14.228 32.106 1.00 76.19 286 GLN A C 1
ATOM 2332 O O . GLN A 1 286 ? -7.760 15.437 31.888 1.00 76.19 286 GLN A O 1
ATOM 2337 N N . SER A 1 287 ? -8.456 13.650 33.051 1.00 76.69 287 SER A N 1
ATOM 2338 C CA . SER A 1 287 ? -9.375 14.414 33.899 1.00 76.69 287 SER A CA 1
ATOM 2339 C C . SER A 1 287 ? -8.607 15.375 34.809 1.00 76.69 287 SER A C 1
ATOM 2341 O O . SER A 1 287 ? -9.033 16.511 34.996 1.00 76.69 287 SER A O 1
ATOM 2343 N N . GLU A 1 288 ? -7.452 14.940 35.317 1.00 76.12 288 GLU A N 1
ATOM 2344 C CA . GLU A 1 288 ? -6.525 15.779 36.081 1.00 76.12 288 GLU A CA 1
ATOM 2345 C C . GLU A 1 288 ? -5.910 16.883 35.205 1.00 76.12 288 GLU A C 1
ATOM 2347 O O . GLU A 1 288 ? -5.942 18.049 35.588 1.00 76.12 288 GLU A O 1
ATOM 2352 N N . GLU A 1 289 ? -5.437 16.542 34.001 1.00 72.62 289 GLU A N 1
ATOM 2353 C CA . GLU A 1 289 ? -4.854 17.488 33.034 1.00 72.62 289 GLU A CA 1
ATOM 2354 C C . GLU A 1 289 ? -5.866 18.551 32.573 1.00 72.62 289 GLU A C 1
ATOM 2356 O O . GLU A 1 289 ? -5.554 19.734 32.499 1.00 72.62 289 GLU A O 1
ATOM 2361 N N . THR A 1 290 ? -7.116 18.156 32.322 1.00 70.38 290 THR A N 1
ATOM 2362 C CA . THR A 1 290 ? -8.186 19.083 31.912 1.00 70.38 290 THR A CA 1
ATOM 2363 C C . THR A 1 290 ? -8.587 20.014 33.058 1.00 70.38 290 THR A C 1
ATOM 2365 O O . THR A 1 290 ? -8.972 21.159 32.827 1.00 70.38 290 THR A O 1
ATOM 2368 N N . PHE A 1 291 ? -8.506 19.537 34.305 1.00 72.25 291 PHE A N 1
ATOM 2369 C CA . PHE A 1 291 ? -8.763 20.362 35.484 1.00 72.25 291 PHE A CA 1
ATOM 2370 C C . PHE A 1 291 ? -7.673 21.422 35.686 1.00 72.25 291 PHE A C 1
ATOM 2372 O O . PHE A 1 291 ? -7.982 22.542 36.092 1.00 72.25 291 PHE A O 1
ATOM 2379 N N . THR A 1 292 ? -6.414 21.095 35.385 1.00 68.44 292 THR A N 1
ATOM 2380 C CA . THR A 1 292 ? -5.287 22.030 35.509 1.00 68.44 292 THR A CA 1
ATOM 2381 C C . THR A 1 292 ? -5.117 22.946 34.293 1.00 68.44 292 THR A C 1
ATOM 2383 O O . THR A 1 292 ? -4.672 24.079 34.469 1.00 68.44 292 THR A O 1
ATOM 2386 N N . HIS A 1 293 ? -5.513 22.497 33.096 1.00 64.31 293 HIS A N 1
ATOM 2387 C CA . HIS A 1 293 ? -5.358 23.203 31.815 1.00 64.31 293 HIS A CA 1
ATOM 2388 C C . HIS A 1 293 ? -6.646 23.181 30.963 1.00 64.31 293 HIS A C 1
ATOM 2390 O O . HIS A 1 293 ? -6.682 22.568 29.887 1.00 64.31 293 HIS A O 1
ATOM 2396 N N . PRO A 1 294 ? -7.728 23.851 31.405 1.00 61.81 294 PRO A N 1
ATOM 2397 C CA . PRO A 1 294 ? -9.041 23.814 30.748 1.00 61.81 294 PRO A CA 1
ATOM 2398 C C . PRO A 1 294 ? -9.064 24.397 29.320 1.00 61.81 294 PRO A C 1
ATOM 2400 O O . PRO A 1 294 ? -10.024 24.194 28.575 1.00 61.81 294 PRO A O 1
ATOM 2403 N N . GLU A 1 295 ? -8.021 25.119 28.910 1.00 62.38 295 GLU A N 1
ATOM 2404 C CA . GLU A 1 295 ? -7.815 25.625 27.551 1.00 62.38 295 GLU A CA 1
ATOM 2405 C C . GLU A 1 295 ? -7.510 24.531 26.507 1.00 62.38 295 GLU A C 1
ATOM 2407 O O . GLU A 1 295 ? -7.705 24.759 25.308 1.00 62.38 295 GLU A O 1
ATOM 2412 N N . THR A 1 296 ? -7.096 23.329 26.927 1.00 59.28 296 THR A N 1
ATOM 2413 C CA . THR A 1 296 ? -6.824 22.191 26.030 1.00 59.28 296 THR A CA 1
ATOM 2414 C C . THR A 1 296 ? -8.120 21.492 25.597 1.00 59.28 296 THR A C 1
ATOM 2416 O O . THR A 1 296 ? -8.516 20.449 26.102 1.00 59.28 296 THR A O 1
ATOM 2419 N N . LYS A 1 297 ? -8.833 22.081 24.628 1.00 57.38 297 LYS A N 1
ATOM 2420 C CA . LYS A 1 297 ? -10.140 21.560 24.171 1.00 57.38 297 LYS A CA 1
ATOM 2421 C C . LYS A 1 297 ? -10.098 20.248 23.379 1.00 57.38 297 LYS A C 1
ATOM 2423 O O . LYS A 1 297 ? -11.146 19.627 23.238 1.00 57.38 297 LYS A O 1
ATOM 2428 N N . LEU A 1 298 ? -8.953 19.862 22.815 1.00 66.75 298 LEU A N 1
ATOM 2429 C CA . LEU A 1 298 ? -8.828 18.671 21.969 1.00 66.75 298 LEU A CA 1
ATOM 2430 C C . LEU A 1 298 ? -7.954 17.628 22.656 1.00 66.75 298 LEU A C 1
ATOM 2432 O O . LEU A 1 298 ? -6.764 17.851 22.877 1.00 66.75 298 LEU A O 1
ATOM 2436 N N . TYR A 1 299 ? -8.531 16.466 22.939 1.00 78.94 299 TYR A N 1
ATOM 2437 C CA . TYR A 1 299 ? -7.817 15.332 23.499 1.00 78.94 299 TYR A CA 1
ATOM 2438 C C . TYR A 1 299 ? -7.345 14.412 22.375 1.00 78.94 299 TYR A C 1
ATOM 2440 O O . TYR A 1 299 ? -7.967 13.400 22.047 1.00 78.94 299 TYR A O 1
ATOM 2448 N N . LEU A 1 300 ? -6.226 14.778 21.753 1.00 87.44 300 LEU A N 1
ATOM 2449 C CA . LEU A 1 300 ? -5.625 14.036 20.645 1.00 87.44 300 LEU A CA 1
ATOM 2450 C C . LEU A 1 300 ? -4.669 12.960 21.174 1.00 87.44 300 LEU A C 1
ATOM 2452 O O . LEU A 1 300 ? -3.456 13.167 21.202 1.00 87.44 300 LEU A O 1
ATOM 2456 N N . ARG A 1 301 ? -5.204 11.813 21.614 1.00 90.25 301 ARG A N 1
ATOM 2457 C CA . ARG A 1 301 ? -4.394 10.679 22.087 1.00 90.25 301 ARG A CA 1
ATOM 2458 C C . ARG A 1 301 ? -4.383 9.537 21.095 1.00 90.25 301 ARG A C 1
ATOM 2460 O O . ARG A 1 301 ? -5.434 9.063 20.667 1.00 90.25 301 ARG A O 1
ATOM 2467 N N . TRP A 1 302 ? -3.183 9.048 20.830 1.00 93.62 302 TRP A N 1
ATOM 2468 C CA . TRP A 1 302 ? -2.953 7.894 19.981 1.00 93.62 302 TRP A CA 1
ATOM 2469 C C . TRP A 1 302 ? -2.095 6.875 20.717 1.00 93.62 302 TRP A C 1
ATOM 2471 O O . TRP A 1 302 ? -0.999 7.193 21.168 1.00 93.62 302 TRP A O 1
ATOM 2481 N N . TRP A 1 303 ? -2.581 5.649 20.862 1.00 94.12 303 TRP A N 1
ATOM 2482 C CA . TRP A 1 303 ? -1.864 4.591 21.557 1.00 94.12 303 TRP A CA 1
ATOM 2483 C C . TRP A 1 303 ? -1.596 3.420 20.618 1.00 94.12 303 TRP A C 1
ATOM 2485 O O . TRP A 1 303 ? -2.523 2.813 20.092 1.00 94.12 303 TRP A O 1
ATOM 2495 N N . SER A 1 304 ? -0.319 3.126 20.408 1.00 94.25 304 SER A N 1
ATOM 2496 C CA . SER A 1 304 ? 0.175 2.034 19.574 1.00 94.25 304 SER A CA 1
ATOM 2497 C C . SER A 1 304 ? 1.619 1.723 19.967 1.00 94.25 304 SER A C 1
ATOM 2499 O O . SER A 1 304 ? 2.233 2.463 20.737 1.00 94.25 304 SER A O 1
ATOM 2501 N N . SER A 1 305 ? 2.182 0.667 19.393 1.00 92.75 305 SER A N 1
ATOM 2502 C CA . SER A 1 305 ? 3.622 0.587 19.161 1.00 92.75 305 SER A CA 1
ATOM 2503 C C . SER A 1 305 ? 3.924 1.279 17.833 1.00 92.75 305 SER A C 1
ATOM 2505 O O . SER A 1 305 ? 3.196 1.077 16.856 1.00 92.75 305 SER A O 1
ATOM 2507 N N . PHE A 1 306 ? 4.925 2.159 17.822 1.00 93.44 306 PHE A N 1
ATOM 2508 C CA . PHE A 1 306 ? 5.219 3.044 16.696 1.00 93.44 306 PHE A CA 1
ATOM 2509 C C . PHE A 1 306 ? 6.514 2.651 15.998 1.00 93.44 306 PHE A C 1
ATOM 2511 O O . PHE A 1 306 ? 7.522 2.345 16.633 1.00 93.44 306 PHE A O 1
ATOM 2518 N N . ARG A 1 307 ? 6.484 2.720 14.671 1.00 93.81 307 ARG A N 1
ATOM 2519 C CA . ARG A 1 307 ? 7.650 2.660 13.798 1.00 93.81 307 ARG A CA 1
ATOM 2520 C C . ARG A 1 307 ? 8.105 4.086 13.505 1.00 93.81 307 ARG A C 1
ATOM 2522 O O . ARG A 1 307 ? 7.292 4.920 13.120 1.00 93.81 307 ARG A O 1
ATOM 2529 N N . GLU A 1 308 ? 9.394 4.364 13.686 1.00 93.12 308 GLU A N 1
ATOM 2530 C CA . GLU A 1 308 ? 9.989 5.691 13.472 1.00 93.12 308 GLU A CA 1
ATOM 2531 C C . GLU A 1 308 ? 11.182 5.618 12.516 1.00 93.12 308 GLU A C 1
ATOM 2533 O O . GLU A 1 308 ? 11.912 4.628 12.515 1.00 93.12 308 GLU A O 1
ATOM 2538 N N . GLY A 1 309 ? 11.378 6.653 11.692 1.00 92.00 309 GLY A N 1
ATOM 2539 C CA . GLY A 1 309 ? 12.525 6.745 10.778 1.00 92.00 309 GLY A CA 1
ATOM 2540 C C . GLY A 1 309 ? 12.544 5.692 9.663 1.00 92.00 309 GLY A C 1
ATOM 2541 O O . GLY A 1 309 ? 13.592 5.440 9.075 1.00 92.00 309 GLY A O 1
ATOM 2542 N N . TRP A 1 310 ? 11.403 5.060 9.378 1.00 93.81 310 TRP A N 1
ATOM 2543 C CA . TRP A 1 310 ? 11.306 4.018 8.358 1.00 93.81 310 TRP A CA 1
ATOM 2544 C C . TRP A 1 310 ? 11.432 4.607 6.949 1.00 93.81 310 TRP A C 1
ATOM 2546 O O . TRP A 1 310 ? 10.751 5.595 6.655 1.00 93.81 310 TRP A O 1
ATOM 2556 N N . PRO A 1 311 ? 12.265 4.016 6.074 1.00 93.06 311 PRO A N 1
ATOM 2557 C CA . PRO A 1 311 ? 12.477 4.528 4.729 1.00 93.06 311 PRO A CA 1
ATOM 2558 C C . PRO A 1 311 ? 11.250 4.314 3.840 1.00 93.06 311 PRO A C 1
ATOM 2560 O O . PRO A 1 311 ? 10.551 3.302 3.928 1.00 93.06 311 PRO A O 1
ATOM 2563 N N . VAL A 1 312 ? 11.023 5.260 2.935 1.00 92.44 312 VAL A N 1
ATOM 2564 C CA . VAL A 1 312 ? 9.995 5.176 1.898 1.00 92.44 312 VAL A CA 1
ATOM 2565 C C . VAL A 1 312 ? 10.505 4.272 0.782 1.00 92.44 312 VAL A C 1
ATOM 2567 O O . VAL A 1 312 ? 11.502 4.564 0.118 1.00 92.44 312 VAL A O 1
ATOM 2570 N N . HIS A 1 313 ? 9.827 3.149 0.563 1.00 89.75 313 HIS A N 1
ATOM 2571 C CA . HIS A 1 313 ? 10.225 2.198 -0.467 1.00 89.75 313 HIS A CA 1
ATOM 2572 C C . HIS A 1 313 ? 9.872 2.727 -1.857 1.00 89.75 313 HIS A C 1
ATOM 2574 O O . HIS A 1 313 ? 8.730 3.077 -2.134 1.00 89.75 313 HIS A O 1
ATOM 2580 N N . SER A 1 314 ? 10.852 2.732 -2.760 1.00 86.88 314 SER A N 1
ATOM 2581 C CA . SER A 1 314 ? 10.650 3.143 -4.156 1.00 86.88 314 SER A CA 1
ATOM 2582 C C . SER A 1 314 ? 10.306 1.982 -5.092 1.00 86.88 314 SER A C 1
ATOM 2584 O O . SER A 1 314 ? 10.040 2.236 -6.258 1.00 86.88 314 SER A O 1
ATOM 2586 N N . PHE A 1 315 ? 10.333 0.731 -4.615 1.00 88.25 315 PHE A N 1
ATOM 2587 C CA . PHE A 1 315 ? 10.223 -0.482 -5.436 1.00 88.25 315 PHE A CA 1
ATOM 2588 C C . PHE A 1 315 ? 9.485 -1.605 -4.688 1.00 88.25 315 PHE A C 1
ATOM 2590 O O . PHE A 1 315 ? 9.419 -1.609 -3.454 1.00 88.25 315 PHE A O 1
ATOM 2597 N N . GLY A 1 316 ? 8.973 -2.589 -5.430 1.00 86.62 316 GLY A N 1
ATOM 2598 C CA . GLY A 1 316 ? 8.368 -3.805 -4.890 1.00 86.62 316 GLY A CA 1
ATOM 2599 C C . GLY A 1 316 ? 6.990 -3.603 -4.251 1.00 86.62 316 GLY A C 1
ATOM 2600 O O . GLY A 1 316 ? 6.332 -2.582 -4.431 1.00 86.62 316 GLY A O 1
ATOM 2601 N N . LYS A 1 317 ? 6.540 -4.597 -3.468 1.00 84.50 317 LYS A N 1
ATOM 2602 C CA . LYS A 1 317 ? 5.203 -4.608 -2.831 1.00 84.50 317 LYS A CA 1
ATOM 2603 C C . LYS A 1 317 ? 4.922 -3.354 -1.989 1.00 84.50 317 LYS A C 1
ATOM 2605 O O . LYS A 1 317 ? 3.769 -2.952 -1.863 1.00 84.50 317 LYS A O 1
ATOM 2610 N N . TRP A 1 318 ? 5.958 -2.767 -1.397 1.00 89.00 318 TRP A N 1
ATOM 2611 C CA . TRP A 1 318 ? 5.858 -1.644 -0.459 1.00 89.00 318 TRP A CA 1
ATOM 2612 C C . TRP A 1 318 ? 6.094 -0.277 -1.101 1.00 89.00 318 TRP A C 1
ATOM 2614 O O . TRP A 1 318 ? 6.132 0.722 -0.391 1.00 89.00 318 TRP A O 1
ATOM 2624 N N . ARG A 1 319 ? 6.239 -0.241 -2.429 1.00 89.38 319 ARG A N 1
ATOM 2625 C CA . ARG A 1 319 ? 6.404 0.964 -3.240 1.00 89.38 319 ARG A CA 1
ATOM 2626 C C . ARG A 1 319 ? 5.371 2.039 -2.896 1.00 89.38 319 ARG A C 1
ATOM 2628 O O . ARG A 1 319 ? 4.167 1.795 -2.970 1.00 89.38 319 ARG A O 1
ATOM 2635 N N . GLU A 1 320 ? 5.867 3.231 -2.593 1.00 91.00 320 GLU A N 1
ATOM 2636 C CA . GLU A 1 320 ? 5.080 4.433 -2.342 1.00 91.00 320 GLU A CA 1
ATOM 2637 C C . GLU A 1 320 ? 5.510 5.543 -3.304 1.00 91.00 320 GLU A C 1
ATOM 2639 O O . GLU A 1 320 ? 6.595 6.115 -3.187 1.00 91.00 320 GLU A O 1
ATOM 2644 N N . ASP A 1 321 ? 4.642 5.837 -4.268 1.00 85.62 321 ASP A N 1
ATOM 2645 C CA . ASP A 1 321 ? 4.907 6.811 -5.328 1.00 85.62 321 ASP A CA 1
ATOM 2646 C C . ASP A 1 321 ? 4.345 8.209 -5.004 1.00 85.62 321 ASP A C 1
ATOM 2648 O O . ASP A 1 321 ? 4.754 9.192 -5.622 1.00 85.62 321 ASP A O 1
ATOM 2652 N N . ASN A 1 322 ? 3.430 8.322 -4.034 1.00 87.69 322 ASN A N 1
ATOM 2653 C CA . ASN A 1 322 ? 2.726 9.568 -3.717 1.00 87.69 322 ASN A CA 1
ATOM 2654 C C . ASN A 1 322 ? 3.324 10.320 -2.522 1.00 87.69 322 ASN A C 1
ATOM 2656 O O . ASN A 1 322 ? 2.970 11.476 -2.285 1.00 87.69 322 ASN A O 1
ATOM 2660 N N . TYR A 1 323 ? 4.237 9.701 -1.768 1.00 90.19 323 TYR A N 1
ATOM 2661 C CA . TYR A 1 323 ? 4.882 10.336 -0.622 1.00 90.19 323 TYR A CA 1
ATOM 2662 C C . TYR A 1 323 ? 6.306 10.818 -0.947 1.00 90.19 323 TYR A C 1
ATOM 2664 O O . TYR A 1 323 ? 7.215 10.058 -1.296 1.00 90.19 323 TYR A O 1
ATOM 2672 N N . CYS A 1 324 ? 6.516 12.131 -0.832 1.00 85.56 324 CYS A N 1
ATOM 2673 C CA . CYS A 1 324 ? 7.734 12.775 -1.326 1.00 85.56 324 CYS A CA 1
ATOM 2674 C C . CYS A 1 324 ? 8.953 12.634 -0.402 1.00 85.56 324 CYS A C 1
ATOM 2676 O O . CYS A 1 324 ? 10.071 12.687 -0.912 1.00 85.56 324 CYS A O 1
ATOM 2678 N N . SER A 1 325 ? 8.769 12.418 0.904 1.00 89.44 325 SER A N 1
ATOM 2679 C CA . SER A 1 325 ? 9.881 12.289 1.863 1.00 89.44 325 SER A CA 1
ATOM 2680 C C . SER A 1 325 ? 10.727 11.029 1.615 1.00 89.44 325 SER A C 1
ATOM 2682 O O . SER A 1 325 ? 10.320 10.117 0.890 1.00 89.44 325 SER A O 1
ATOM 2684 N N . GLU A 1 326 ? 11.914 10.981 2.217 1.00 89.44 326 GLU A N 1
ATOM 2685 C CA . GLU A 1 326 ? 12.771 9.787 2.265 1.00 89.44 326 GLU A CA 1
ATOM 2686 C C . GLU A 1 326 ? 12.367 8.831 3.388 1.00 89.44 326 GLU A C 1
ATOM 2688 O O . GLU A 1 326 ? 12.567 7.623 3.278 1.00 89.44 326 GLU A O 1
ATOM 2693 N N . THR A 1 327 ? 11.772 9.362 4.457 1.00 94.50 327 THR A N 1
ATOM 2694 C CA . THR A 1 327 ? 11.310 8.596 5.615 1.00 94.50 327 THR A CA 1
ATOM 2695 C C . THR A 1 327 ? 9.883 8.971 5.985 1.00 94.50 327 THR A C 1
ATOM 2697 O O . THR A 1 327 ? 9.460 10.120 5.813 1.00 94.50 327 THR A O 1
ATOM 2700 N N . TYR A 1 328 ? 9.133 7.991 6.484 1.00 95.56 328 TYR A N 1
ATOM 2701 C CA . TYR A 1 328 ? 7.775 8.193 6.974 1.00 95.56 328 TYR A CA 1
ATOM 2702 C C . TYR A 1 328 ? 7.762 8.909 8.332 1.00 95.56 328 TYR A C 1
ATOM 2704 O O . TYR A 1 328 ? 8.662 8.694 9.155 1.00 95.56 328 TYR A O 1
ATOM 2712 N N . PRO A 1 329 ? 6.720 9.718 8.614 1.00 95.69 329 PRO A N 1
ATOM 2713 C CA . PRO A 1 329 ? 6.454 10.155 9.976 1.00 95.69 329 PRO A CA 1
ATOM 2714 C C . PRO A 1 329 ? 6.108 8.933 10.836 1.00 95.69 329 PRO A C 1
ATOM 2716 O O . PRO A 1 329 ? 5.740 7.894 10.290 1.00 95.69 329 PRO A O 1
ATOM 2719 N N . PRO A 1 330 ? 6.179 9.030 12.171 1.00 95.25 330 PRO A N 1
ATOM 2720 C CA . PRO A 1 330 ? 5.848 7.897 13.021 1.00 95.25 330 PRO A CA 1
ATOM 2721 C C . PRO A 1 330 ? 4.440 7.355 12.770 1.00 95.25 330 PRO A C 1
ATOM 2723 O O . PRO A 1 330 ? 3.465 8.109 12.747 1.00 95.25 330 PRO A O 1
ATOM 2726 N N . PHE A 1 331 ? 4.347 6.040 12.604 1.00 95.69 331 PHE A N 1
ATOM 2727 C CA . PHE A 1 331 ? 3.112 5.332 12.274 1.00 95.69 331 PHE A CA 1
ATOM 2728 C C . PHE A 1 331 ? 2.977 4.064 13.134 1.00 95.69 331 PHE A C 1
ATOM 2730 O O . PHE A 1 331 ? 3.982 3.586 13.671 1.00 95.69 331 PHE A O 1
ATOM 2737 N N . PRO A 1 332 ? 1.758 3.542 13.358 1.00 94.94 332 PRO A N 1
ATOM 2738 C CA . PRO A 1 332 ? 1.553 2.396 14.230 1.00 94.94 332 PRO A CA 1
ATOM 2739 C C . PRO A 1 332 ? 2.047 1.132 13.522 1.00 94.94 332 PRO A C 1
ATOM 2741 O O . PRO A 1 332 ? 2.014 1.063 12.300 1.00 94.94 332 PRO A O 1
ATOM 2744 N N . CYS A 1 333 ? 2.459 0.096 14.244 1.00 86.06 333 CYS A N 1
ATOM 2745 C CA . CYS A 1 333 ? 2.540 -1.209 13.599 1.00 86.06 333 CYS A CA 1
ATOM 2746 C C . CYS A 1 333 ? 1.129 -1.787 13.412 1.00 86.06 333 CYS A C 1
ATOM 2748 O O . CYS A 1 333 ? 0.321 -1.746 14.338 1.00 86.06 333 CYS A O 1
ATOM 2750 N N . GLY A 1 334 ? 0.824 -2.279 12.204 1.00 82.94 334 GLY A N 1
ATOM 2751 C CA . GLY A 1 334 ? -0.533 -2.628 11.746 1.00 82.94 334 GLY A CA 1
ATOM 2752 C C . GLY A 1 334 ? -1.378 -3.525 12.665 1.00 82.94 334 GLY A C 1
ATOM 2753 O O . GLY A 1 334 ? -2.605 -3.410 12.641 1.00 82.94 334 GLY A O 1
ATOM 2754 N N . ALA A 1 335 ? -0.732 -4.305 13.542 1.00 89.19 335 ALA A N 1
ATOM 2755 C CA . ALA A 1 335 ? -1.347 -5.220 14.505 1.00 89.19 335 ALA A CA 1
ATOM 2756 C C . ALA A 1 335 ? -2.442 -4.585 15.383 1.00 89.19 335 ALA A C 1
ATOM 2758 O O . ALA A 1 335 ? -3.441 -5.229 15.710 1.00 89.19 335 ALA A O 1
ATOM 2759 N N . GLY A 1 336 ? -2.298 -3.317 15.773 1.00 93.38 336 GLY A N 1
ATOM 2760 C CA . GLY A 1 336 ? -3.387 -2.623 16.450 1.00 93.38 336 GLY A CA 1
ATOM 2761 C C . GLY A 1 336 ? -3.023 -1.277 17.050 1.00 93.38 336 GLY A C 1
ATOM 2762 O O . GLY A 1 336 ? -1.880 -1.021 17.422 1.00 93.38 336 GLY A O 1
ATOM 2763 N N . TYR A 1 337 ? -4.027 -0.410 17.148 1.00 95.75 337 TYR A N 1
ATOM 2764 C CA . TYR A 1 337 ? -3.894 0.912 17.749 1.00 95.75 337 TYR A CA 1
ATOM 2765 C C . TYR A 1 337 ? -5.228 1.433 18.281 1.00 95.75 337 TYR A C 1
ATOM 2767 O O . TYR A 1 337 ? -6.304 1.079 17.795 1.00 95.75 337 TYR A O 1
ATOM 2775 N N . VAL A 1 338 ? -5.149 2.346 19.247 1.00 96.69 338 VAL A N 1
ATOM 2776 C CA . VAL A 1 338 ? -6.295 3.056 19.816 1.00 96.69 338 VAL A CA 1
ATOM 2777 C C . VAL A 1 338 ? -6.212 4.547 19.515 1.00 96.69 338 VAL A C 1
ATOM 2779 O O . VAL A 1 338 ? -5.188 5.185 19.759 1.00 96.69 338 VAL A O 1
ATOM 2782 N N . LEU A 1 339 ? -7.315 5.113 19.032 1.00 96.75 339 LEU A N 1
ATOM 2783 C CA . LEU A 1 339 ? -7.492 6.541 18.778 1.00 96.75 339 LEU A CA 1
ATOM 2784 C C . LEU A 1 339 ? -8.538 7.125 19.727 1.00 96.75 339 LEU A C 1
ATOM 2786 O O . LEU A 1 339 ? -9.562 6.494 19.998 1.00 96.75 339 LEU A O 1
ATOM 2790 N N . SER A 1 340 ? -8.313 8.347 20.206 1.00 95.06 340 SER A N 1
ATOM 2791 C CA . SER A 1 340 ? -9.360 9.128 20.866 1.00 95.06 340 SER A CA 1
ATOM 2792 C C . SER A 1 340 ? -10.462 9.541 19.883 1.00 95.06 340 SER A C 1
ATOM 2794 O O . SER A 1 340 ? -10.236 9.651 18.673 1.00 95.06 340 SER A O 1
ATOM 2796 N N . LYS A 1 341 ? -11.660 9.824 20.410 1.00 94.81 341 LYS A N 1
ATOM 2797 C CA . LYS A 1 341 ? -12.793 10.339 19.623 1.00 94.81 341 LYS A CA 1
ATOM 2798 C C . LYS A 1 341 ? -12.414 11.539 18.750 1.00 94.81 341 LYS A C 1
ATOM 2800 O O . LYS A 1 341 ? -12.775 11.565 17.577 1.00 94.81 341 LYS A O 1
ATOM 2805 N N . ASP A 1 342 ? -11.660 12.490 19.296 1.00 94.00 342 ASP A N 1
ATOM 2806 C CA . ASP A 1 342 ? -11.287 13.722 18.592 1.00 94.00 342 ASP A CA 1
ATOM 2807 C C . ASP A 1 342 ? -10.398 13.449 17.368 1.00 94.00 342 ASP A C 1
ATO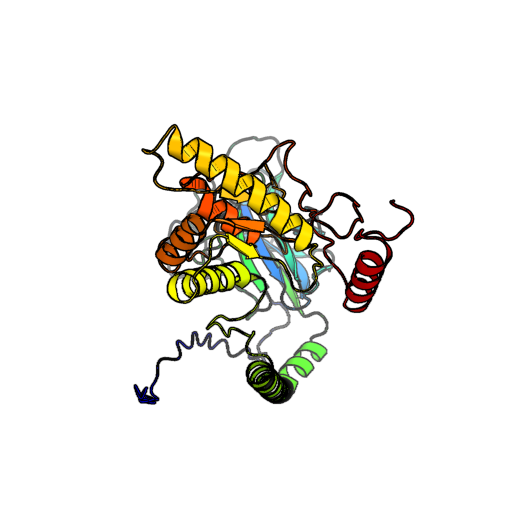M 2809 O O . ASP A 1 342 ? -10.553 14.102 16.333 1.00 94.00 342 ASP A O 1
ATOM 2813 N N . LEU A 1 343 ? -9.519 12.438 17.432 1.00 95.94 343 LEU A N 1
ATOM 2814 C CA . LEU A 1 343 ? -8.727 12.014 16.273 1.00 95.94 343 LEU A CA 1
ATOM 2815 C C . LEU A 1 343 ? -9.586 11.338 15.209 1.00 95.94 343 LEU A C 1
ATOM 2817 O O . LEU A 1 343 ? -9.442 11.642 14.026 1.00 95.94 343 LEU A O 1
ATOM 2821 N N . VAL A 1 344 ? -10.510 10.463 15.610 1.00 97.62 344 VAL A N 1
ATOM 2822 C CA . VAL A 1 344 ? -11.436 9.829 14.658 1.00 97.62 344 VAL A CA 1
ATOM 2823 C C . VAL A 1 344 ? -12.333 10.876 13.999 1.00 97.62 344 VAL A C 1
ATOM 2825 O O . VAL A 1 344 ? -12.565 10.815 12.795 1.00 97.62 344 VAL A O 1
ATOM 2828 N N . GLN A 1 345 ? -12.779 11.882 14.752 1.00 96.00 345 GLN A N 1
ATOM 2829 C CA . GLN A 1 345 ? -13.528 13.018 14.225 1.00 96.00 345 GLN A CA 1
ATOM 2830 C C . GLN A 1 345 ? -12.701 13.832 13.222 1.00 96.00 345 GLN A C 1
ATOM 2832 O O . GLN A 1 345 ? -13.212 14.187 12.157 1.00 96.00 345 GLN A O 1
ATOM 2837 N N . PHE A 1 346 ? -11.432 14.120 13.522 1.00 95.75 346 PHE A N 1
ATOM 2838 C CA . PHE A 1 346 ? -10.532 14.786 12.579 1.00 95.75 346 PHE A CA 1
ATOM 2839 C C . PHE A 1 346 ? -10.385 13.984 11.277 1.00 95.75 346 PHE A C 1
ATOM 2841 O O . PHE A 1 346 ? -10.565 14.541 10.192 1.00 95.75 346 PHE A O 1
ATOM 2848 N N . LEU A 1 347 ? -10.124 12.678 11.376 1.00 96.69 347 LEU A N 1
ATOM 2849 C CA . LEU A 1 347 ? -9.965 11.790 10.222 1.00 96.69 347 LEU A CA 1
ATOM 2850 C C . LEU A 1 347 ? -11.262 11.691 9.406 1.00 96.69 347 LEU A C 1
ATOM 2852 O O . LEU A 1 347 ? -11.246 11.879 8.192 1.00 96.69 347 LEU A O 1
ATOM 2856 N N . GLY A 1 348 ? -12.402 11.474 10.066 1.00 96.19 348 GLY A N 1
ATOM 2857 C CA . GLY A 1 348 ? -13.708 11.331 9.423 1.00 96.19 348 GLY A CA 1
ATOM 2858 C C . GLY A 1 348 ? -14.191 12.601 8.714 1.00 96.19 348 GLY A C 1
ATOM 2859 O O . GLY A 1 348 ? -14.714 12.520 7.600 1.00 96.19 348 GLY A O 1
ATOM 2860 N N . ASN A 1 349 ? -13.971 13.780 9.309 1.00 95.25 349 ASN A N 1
ATOM 2861 C CA . ASN A 1 349 ? -14.342 15.064 8.699 1.00 95.25 349 ASN A CA 1
ATOM 2862 C C . ASN A 1 349 ? -13.496 15.410 7.469 1.00 95.25 349 ASN A C 1
ATOM 2864 O O . ASN A 1 349 ? -13.982 16.084 6.561 1.00 95.25 349 ASN A O 1
ATOM 2868 N N . ASN A 1 350 ? -12.252 14.931 7.417 1.00 94.31 350 ASN A N 1
ATOM 2869 C CA . ASN A 1 350 ? -11.319 15.218 6.328 1.00 94.31 350 ASN A CA 1
ATOM 2870 C C . ASN A 1 350 ? -11.154 14.052 5.338 1.00 94.31 350 ASN A C 1
ATOM 2872 O O . ASN A 1 350 ? -10.400 14.180 4.373 1.00 94.31 350 ASN A O 1
ATOM 2876 N N . ALA A 1 351 ? -11.890 12.951 5.534 1.00 90.00 351 ALA A N 1
ATOM 2877 C CA . ALA A 1 351 ? -11.743 11.701 4.791 1.00 90.00 351 ALA A CA 1
ATOM 2878 C C . ALA A 1 351 ? -11.835 11.854 3.265 1.00 90.00 351 ALA A C 1
ATOM 2880 O O . ALA A 1 351 ? -11.083 11.200 2.559 1.00 90.00 351 ALA A O 1
ATOM 2881 N N . TYR A 1 352 ? -12.720 12.718 2.754 1.00 86.38 352 TYR A N 1
ATOM 2882 C CA . TYR A 1 352 ? -12.888 12.963 1.308 1.00 86.38 352 TYR A CA 1
ATOM 2883 C C . TYR A 1 352 ? -12.260 14.277 0.823 1.00 86.38 352 TYR A C 1
ATOM 2885 O O . TYR A 1 352 ? -12.526 14.706 -0.295 1.00 86.38 352 TYR A O 1
ATOM 2893 N N . ASN A 1 353 ? -11.454 14.924 1.667 1.00 85.00 353 ASN A N 1
ATOM 2894 C CA . ASN A 1 353 ? -10.717 16.131 1.310 1.00 85.00 353 ASN A CA 1
ATOM 2895 C C . ASN A 1 353 ? -9.257 15.747 1.016 1.00 85.00 353 ASN A C 1
ATOM 2897 O O . ASN A 1 353 ? -8.981 14.810 0.274 1.00 85.00 353 ASN A O 1
ATOM 2901 N N . PHE A 1 354 ? -8.302 16.445 1.627 1.00 79.62 354 PHE A N 1
ATOM 2902 C CA . PHE A 1 354 ? -6.873 16.264 1.384 1.00 79.62 354 PHE A CA 1
ATOM 2903 C C . PHE A 1 354 ? -6.305 14.923 1.884 1.00 79.62 354 PHE A C 1
ATOM 2905 O O . PHE A 1 354 ? -5.189 14.581 1.497 1.00 79.62 354 PHE A O 1
ATOM 2912 N N . LEU A 1 355 ? -7.040 14.172 2.721 1.00 88.12 355 LEU A N 1
ATOM 2913 C CA . LEU A 1 355 ? -6.618 12.845 3.192 1.00 88.12 355 LEU A CA 1
ATOM 2914 C C . LEU A 1 355 ? -6.856 11.739 2.155 1.00 88.12 355 LEU A C 1
ATOM 2916 O O . LEU A 1 355 ? -6.214 10.694 2.244 1.00 88.12 355 LEU A O 1
ATOM 2920 N N . TYR A 1 356 ? -7.743 11.960 1.175 1.00 84.81 356 TYR A N 1
ATOM 2921 C CA . TYR A 1 356 ? -8.099 10.972 0.153 1.00 84.81 356 TYR A CA 1
ATOM 2922 C C . TYR A 1 356 ? -7.006 10.855 -0.921 1.00 84.81 356 TYR A C 1
ATOM 2924 O O . TYR A 1 356 ? -7.182 11.250 -2.072 1.00 84.81 356 TYR A O 1
ATOM 2932 N N . GLN A 1 357 ? -5.843 10.353 -0.516 1.00 85.31 357 GLN A N 1
ATOM 2933 C CA . GLN A 1 357 ? -4.686 10.105 -1.369 1.00 85.31 357 GLN A CA 1
ATOM 2934 C C . GLN A 1 357 ? -4.351 8.615 -1.388 1.00 85.31 357 GLN A C 1
ATOM 2936 O O . GLN A 1 357 ? -4.624 7.883 -0.434 1.00 85.31 357 GLN A O 1
ATOM 2941 N N . ASP A 1 358 ? -3.732 8.174 -2.479 1.00 86.25 358 ASP A N 1
ATOM 2942 C CA . ASP A 1 358 ? -3.420 6.765 -2.721 1.00 86.25 358 ASP A CA 1
ATOM 2943 C C . ASP A 1 358 ? -2.081 6.367 -2.103 1.00 86.25 358 ASP A C 1
ATOM 2945 O O . ASP A 1 358 ? -1.123 6.033 -2.804 1.00 86.25 358 ASP A O 1
ATOM 2949 N N . PHE A 1 359 ? -2.011 6.428 -0.776 1.00 92.19 359 PHE A N 1
ATOM 2950 C CA . PHE A 1 359 ? -0.854 5.943 -0.031 1.00 92.19 359 PHE A CA 1
ATOM 2951 C C . PHE A 1 359 ? -0.784 4.410 -0.012 1.00 92.19 359 PHE A C 1
ATOM 2953 O O . PHE A 1 359 ? -1.772 3.710 -0.235 1.00 92.19 359 PHE A O 1
ATOM 2960 N N . GLN 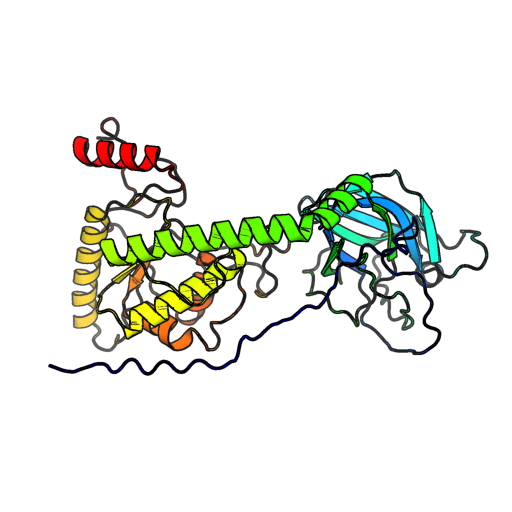A 1 360 ? 0.410 3.878 0.221 1.00 92.12 360 GLN A N 1
ATOM 2961 C CA . GLN A 1 360 ? 0.703 2.464 0.372 1.00 92.12 360 GLN A CA 1
ATOM 2962 C C . GLN A 1 360 ? 0.722 2.089 1.853 1.00 92.12 360 GLN A C 1
ATOM 2964 O O . GLN A 1 360 ? 1.572 2.560 2.601 1.00 92.12 360 GLN A O 1
ATOM 2969 N N . GLY A 1 361 ? -0.177 1.182 2.245 1.00 93.12 361 GLY A N 1
ATOM 2970 C CA . GLY A 1 361 ? -0.330 0.739 3.635 1.00 93.12 361 GLY A CA 1
ATOM 2971 C C . GLY A 1 361 ? -1.203 1.692 4.451 1.00 93.12 361 GLY A C 1
ATOM 2972 O O . GLY A 1 361 ? -1.021 2.909 4.436 1.00 93.12 361 GLY A O 1
ATOM 2973 N N . GLU A 1 362 ? -2.208 1.155 5.138 1.00 94.50 362 GLU A N 1
ATOM 2974 C CA . GLU A 1 362 ? -3.160 1.942 5.925 1.00 94.50 362 GLU A CA 1
ATOM 2975 C C . GLU A 1 362 ? -2.573 2.470 7.235 1.00 94.50 362 GLU A C 1
ATOM 2977 O O . GLU A 1 362 ? -2.972 3.536 7.703 1.00 94.50 362 GLU A O 1
ATOM 2982 N N . ASP A 1 363 ? -1.607 1.755 7.805 1.00 94.94 363 ASP A N 1
ATOM 2983 C CA . ASP A 1 363 ? -0.856 2.161 8.986 1.00 94.94 363 ASP A CA 1
ATOM 2984 C C . ASP A 1 363 ? 0.058 3.356 8.680 1.00 94.94 363 ASP A C 1
ATOM 2986 O O . ASP A 1 363 ? -0.021 4.390 9.349 1.00 94.94 363 ASP A O 1
ATOM 2990 N N . VAL A 1 364 ? 0.843 3.264 7.605 1.00 95.25 364 VAL A N 1
ATOM 2991 C CA . VAL A 1 364 ? 1.673 4.354 7.077 1.00 95.25 364 VAL A CA 1
ATOM 2992 C C . VAL A 1 364 ? 0.814 5.568 6.726 1.00 95.25 364 VAL A C 1
ATOM 2994 O O . VAL A 1 364 ? 1.126 6.687 7.146 1.00 95.25 364 VAL A O 1
ATOM 2997 N N . ALA A 1 365 ? -0.298 5.358 6.013 1.00 95.44 365 ALA A N 1
ATOM 2998 C CA . ALA A 1 365 ? -1.224 6.428 5.657 1.00 95.44 365 ALA A CA 1
ATOM 2999 C C . ALA A 1 365 ? -1.767 7.150 6.900 1.00 95.44 365 ALA A C 1
ATOM 3001 O O . ALA A 1 365 ? -1.793 8.381 6.932 1.00 95.44 365 ALA A O 1
ATOM 3002 N N . LEU A 1 366 ? -2.120 6.407 7.956 1.00 96.50 366 LEU A N 1
ATOM 3003 C CA . LEU A 1 366 ? -2.558 6.989 9.224 1.00 96.50 366 LEU A CA 1
ATOM 3004 C C . LEU A 1 366 ? -1.476 7.874 9.861 1.00 96.50 366 LEU A C 1
ATOM 3006 O O . LEU A 1 366 ? -1.788 8.972 10.327 1.00 96.50 366 LEU A O 1
ATOM 3010 N N . GLY A 1 367 ? -0.210 7.445 9.838 1.00 95.75 367 GLY A N 1
ATOM 3011 C CA . GLY A 1 367 ? 0.921 8.271 10.278 1.00 95.75 367 GLY A CA 1
ATOM 3012 C C . GLY A 1 367 ? 1.058 9.566 9.479 1.00 95.75 367 GLY A C 1
ATOM 3013 O O . GLY A 1 367 ? 1.204 10.640 10.063 1.00 95.75 367 GLY A O 1
ATOM 3014 N N . ILE A 1 368 ? 0.940 9.489 8.149 1.00 95.38 368 ILE A N 1
ATOM 3015 C CA . ILE A 1 368 ? 0.988 10.660 7.260 1.00 95.38 368 ILE A CA 1
ATOM 3016 C C . ILE A 1 368 ? -0.152 11.636 7.575 1.00 95.38 368 ILE A C 1
ATOM 3018 O O . ILE A 1 368 ? 0.088 12.832 7.739 1.00 95.38 368 ILE A O 1
ATOM 3022 N N . TRP A 1 369 ? -1.385 11.142 7.706 1.00 95.62 369 TRP A N 1
ATOM 3023 C CA . TRP A 1 369 ? -2.560 11.973 7.981 1.00 95.62 369 TRP A CA 1
ATOM 3024 C C . TRP A 1 369 ? -2.493 12.680 9.334 1.00 95.62 369 TRP A C 1
ATOM 3026 O O . TRP A 1 369 ? -2.950 13.817 9.458 1.00 95.62 369 TRP A O 1
ATOM 3036 N N . LEU A 1 370 ? -1.927 12.021 10.347 1.00 95.31 370 LEU A N 1
ATOM 3037 C CA . LEU A 1 370 ? -1.841 12.559 11.703 1.00 95.31 370 LEU A CA 1
ATOM 3038 C C . LEU A 1 370 ? -0.576 13.388 11.963 1.00 95.31 370 LEU A C 1
ATOM 3040 O O . LEU A 1 370 ? -0.513 14.083 12.978 1.00 95.31 370 LEU A O 1
ATOM 3044 N N . ALA A 1 371 ? 0.399 13.388 11.049 1.00 93.38 371 ALA A N 1
ATOM 3045 C CA . ALA A 1 371 ? 1.656 14.120 11.211 1.00 93.38 371 ALA A CA 1
ATOM 3046 C C . ALA A 1 371 ? 1.443 15.622 11.478 1.00 93.38 371 ALA A C 1
ATOM 3048 O O . ALA A 1 371 ? 2.108 16.199 12.335 1.00 93.38 371 ALA A O 1
ATOM 3049 N N . GLY A 1 372 ? 0.481 16.247 10.789 1.00 88.31 372 GLY A N 1
ATOM 3050 C CA . GLY A 1 372 ? 0.205 17.683 10.915 1.00 88.31 372 GLY A CA 1
ATOM 3051 C C . GLY A 1 372 ? -0.505 18.095 12.209 1.00 88.31 372 GLY A C 1
ATOM 3052 O O . GLY A 1 372 ? -0.403 19.252 12.606 1.00 88.31 372 GLY A O 1
ATOM 3053 N N . VAL A 1 373 ? -1.206 17.169 12.874 1.00 90.56 373 VAL A N 1
ATOM 3054 C CA . VAL A 1 373 ? -1.892 17.433 14.156 1.00 90.56 373 VAL A CA 1
ATOM 3055 C C . VAL A 1 373 ? -1.095 16.945 15.365 1.00 90.56 373 VAL A C 1
ATOM 3057 O O . VAL A 1 373 ? -1.503 17.205 16.492 1.00 90.56 373 VAL A O 1
ATOM 3060 N N . ASN A 1 374 ? 0.029 16.259 15.120 1.00 89.69 374 ASN A N 1
ATOM 3061 C CA . ASN A 1 374 ? 1.000 15.786 16.105 1.00 89.69 374 ASN A CA 1
ATOM 3062 C C . ASN A 1 374 ? 0.349 15.266 17.405 1.00 89.69 374 ASN A C 1
ATOM 3064 O O . ASN A 1 374 ? 0.533 15.862 18.471 1.00 89.69 374 ASN A O 1
ATOM 3068 N N . PRO A 1 375 ? -0.457 14.190 17.326 1.00 92.19 375 PRO A N 1
ATOM 3069 C CA . PRO A 1 375 ? -1.172 13.675 18.483 1.00 92.19 375 PRO A CA 1
ATOM 3070 C C . PRO A 1 375 ? -0.198 13.238 19.571 1.00 92.19 375 PRO A C 1
ATOM 3072 O O . PRO A 1 375 ? 0.873 12.686 19.301 1.00 92.19 375 PRO A O 1
ATOM 3075 N N . LEU A 1 376 ? -0.617 13.413 20.819 1.00 89.88 376 LEU A N 1
ATOM 3076 C CA . LEU A 1 376 ? 0.151 12.952 21.956 1.00 89.88 376 LEU A CA 1
ATOM 3077 C C . LEU A 1 376 ? 0.075 11.425 22.018 1.00 89.88 376 LEU A C 1
ATOM 3079 O O . LEU A 1 376 ? -0.981 10.827 22.259 1.00 89.88 376 LEU A O 1
ATOM 3083 N N . ARG A 1 377 ? 1.219 10.791 21.772 1.00 89.94 377 ARG A N 1
ATOM 3084 C CA . ARG A 1 377 ? 1.342 9.337 21.794 1.00 89.94 377 ARG A CA 1
ATOM 3085 C C . ARG A 1 377 ? 1.302 8.860 23.233 1.00 89.94 377 ARG A C 1
ATOM 3087 O O . ARG A 1 377 ? 2.058 9.350 24.067 1.00 89.94 377 ARG A O 1
ATOM 3094 N N . TYR A 1 378 ? 0.396 7.939 23.533 1.00 83.25 378 TYR A N 1
ATOM 3095 C CA . TYR A 1 378 ? 0.288 7.403 24.879 1.00 83.25 378 TYR A CA 1
ATOM 3096 C C . TYR A 1 378 ? 1.438 6.427 25.131 1.00 83.25 378 TYR A C 1
ATOM 3098 O O . TYR A 1 378 ? 1.517 5.366 24.511 1.00 83.25 378 TYR A O 1
ATOM 3106 N N . SER A 1 379 ? 2.336 6.821 26.025 1.00 73.50 379 SER A N 1
ATOM 3107 C CA . SER A 1 379 ? 3.486 6.055 26.497 1.00 73.50 379 SER A CA 1
ATOM 3108 C C . SER A 1 379 ? 3.676 6.325 27.995 1.00 73.50 379 SER A C 1
ATOM 3110 O O . SER A 1 379 ? 3.281 7.382 28.488 1.00 73.50 379 SER A O 1
ATOM 3112 N N . GLY A 1 380 ? 4.240 5.369 28.740 1.00 67.00 380 GLY A N 1
ATOM 3113 C CA . GLY A 1 380 ? 4.582 5.565 30.153 1.00 67.00 380 GLY A CA 1
ATOM 3114 C C . GLY A 1 380 ? 4.458 4.317 31.027 1.00 67.00 380 GLY A C 1
ATOM 3115 O O . GLY A 1 380 ? 3.890 3.304 30.623 1.00 67.00 380 GLY A O 1
ATOM 3116 N N . ASP A 1 381 ? 4.957 4.428 32.259 1.00 66.94 381 ASP A N 1
ATOM 3117 C CA . ASP A 1 381 ? 5.080 3.324 33.229 1.00 66.94 381 ASP A CA 1
ATOM 3118 C C . ASP A 1 381 ? 3.739 2.802 33.769 1.00 66.94 381 ASP A C 1
ATOM 3120 O O . ASP A 1 381 ? 3.671 1.738 34.379 1.00 66.94 381 ASP A O 1
ATOM 3124 N N . LYS A 1 382 ? 2.658 3.560 33.563 1.00 72.56 382 LYS A N 1
ATOM 3125 C CA . LYS A 1 382 ? 1.304 3.212 34.017 1.00 72.56 382 LYS A CA 1
ATOM 3126 C C . LYS A 1 382 ? 0.502 2.410 32.986 1.00 72.56 382 LYS A C 1
ATOM 3128 O O . LYS A 1 382 ? -0.641 2.035 33.252 1.00 72.56 382 LYS A O 1
ATOM 3133 N N . ILE A 1 383 ? 1.083 2.154 31.816 1.00 81.12 383 ILE A N 1
ATOM 3134 C CA . ILE A 1 383 ? 0.498 1.299 30.787 1.00 81.12 383 ILE A CA 1
ATOM 3135 C C . ILE A 1 383 ? 0.572 -0.156 31.258 1.00 81.12 383 ILE A C 1
ATOM 3137 O O . ILE A 1 383 ? 1.643 -0.645 31.609 1.00 81.12 383 ILE A O 1
ATOM 3141 N N . SER A 1 384 ? -0.559 -0.866 31.258 1.00 82.94 384 SER A N 1
ATOM 3142 C CA . SER A 1 384 ? -0.587 -2.243 31.766 1.00 82.94 384 SER A CA 1
ATOM 3143 C C . SER A 1 384 ? -0.095 -3.277 30.753 1.00 82.94 384 SER A C 1
ATOM 3145 O O . SER A 1 384 ? 0.362 -4.345 31.148 1.00 82.94 384 SER A O 1
ATOM 3147 N N . CYS A 1 385 ? -0.168 -2.956 29.459 1.00 88.75 385 CYS A N 1
ATOM 3148 C CA . CYS A 1 385 ? 0.301 -3.805 28.370 1.00 88.75 385 CYS A CA 1
ATOM 3149 C C . CYS A 1 385 ? 0.830 -2.965 27.203 1.00 88.75 385 CYS A C 1
ATOM 3151 O O . CYS A 1 385 ? 0.359 -1.857 26.982 1.00 88.75 385 CYS A O 1
ATOM 3153 N N . THR A 1 386 ? 1.764 -3.472 26.403 1.00 90.31 386 THR A N 1
ATOM 3154 C CA . THR A 1 386 ? 2.229 -2.764 25.193 1.00 90.31 386 THR A CA 1
ATOM 3155 C C . THR A 1 386 ? 1.742 -3.450 23.926 1.00 90.31 386 THR A C 1
ATOM 3157 O O . THR A 1 386 ? 1.648 -4.672 23.876 1.00 90.31 386 THR A O 1
ATOM 3160 N N . TRP A 1 387 ? 1.460 -2.689 22.872 1.00 93.31 387 TRP A N 1
ATOM 3161 C CA . TRP A 1 387 ? 1.182 -3.279 21.561 1.00 93.31 387 TRP A CA 1
ATOM 3162 C C . TRP A 1 387 ? 2.423 -4.011 21.032 1.00 93.31 387 TRP A C 1
ATOM 3164 O O . TRP A 1 387 ? 3.540 -3.500 21.132 1.00 93.31 387 TRP A O 1
ATOM 3174 N N . ALA A 1 388 ? 2.223 -5.205 20.483 1.00 92.88 388 ALA A N 1
ATOM 3175 C CA . ALA A 1 388 ? 3.240 -6.009 19.817 1.00 92.88 388 ALA A CA 1
ATOM 3176 C C . ALA A 1 388 ? 2.979 -6.025 18.309 1.00 92.88 388 ALA A C 1
ATOM 3178 O O . ALA A 1 388 ? 1.831 -6.085 17.869 1.00 92.88 388 ALA A O 1
ATOM 3179 N N . CYS A 1 389 ? 4.055 -5.948 17.528 1.00 90.56 389 CYS A N 1
ATOM 3180 C CA . CYS A 1 389 ? 3.980 -5.752 16.082 1.00 90.56 389 CYS A CA 1
ATOM 3181 C C . CYS A 1 389 ? 4.023 -7.041 15.263 1.00 90.56 389 CYS A C 1
ATOM 3183 O O . CYS A 1 389 ? 3.880 -6.959 14.049 1.00 90.56 389 CYS A O 1
ATOM 3185 N N . ASP A 1 390 ? 4.271 -8.180 15.904 1.00 87.81 390 ASP A N 1
ATOM 3186 C CA . ASP A 1 390 ? 4.436 -9.483 15.267 1.00 87.81 390 ASP A CA 1
ATOM 3187 C C . ASP A 1 390 ? 3.785 -10.588 16.121 1.00 87.81 390 ASP A C 1
ATOM 3189 O O . ASP A 1 390 ? 3.208 -10.327 17.186 1.00 87.81 390 ASP A O 1
ATOM 3193 N N . GLY A 1 391 ? 3.847 -11.830 15.637 1.00 84.81 391 GLY A N 1
ATOM 3194 C CA . GLY A 1 391 ? 3.297 -13.000 16.326 1.00 84.81 391 GLY A CA 1
ATOM 3195 C C . GLY A 1 391 ? 4.143 -13.543 17.487 1.00 84.81 391 GLY A C 1
ATOM 3196 O O . GLY A 1 391 ? 3.744 -14.538 18.113 1.00 84.81 391 GLY A O 1
ATOM 3197 N N . THR A 1 392 ? 5.296 -12.931 17.793 1.00 88.19 392 THR A N 1
ATOM 3198 C CA . THR A 1 392 ? 6.171 -13.363 18.890 1.00 88.19 392 THR A CA 1
ATOM 3199 C C . THR A 1 392 ? 5.437 -13.213 20.205 1.00 88.19 392 THR A C 1
ATOM 3201 O O . THR A 1 392 ? 4.908 -12.152 20.543 1.00 88.19 392 THR A O 1
ATOM 3204 N N . CYS A 1 393 ? 5.414 -14.289 20.984 1.00 86.75 393 CYS A N 1
ATOM 3205 C CA . CYS A 1 393 ? 4.656 -14.253 22.212 1.00 86.75 393 CYS A CA 1
ATOM 3206 C C . CYS A 1 393 ? 5.343 -13.397 23.277 1.00 86.75 393 CYS A C 1
ATOM 3208 O O . CYS A 1 393 ? 6.488 -13.648 23.652 1.00 86.75 393 CYS A O 1
ATOM 3210 N N . ASN A 1 394 ? 4.614 -12.404 23.784 1.00 89.38 394 ASN A N 1
ATOM 3211 C CA . ASN A 1 394 ? 5.054 -11.534 24.860 1.00 89.38 394 ASN A CA 1
ATOM 3212 C C . ASN A 1 394 ? 3.972 -11.476 25.955 1.00 89.38 394 ASN A C 1
ATOM 3214 O O . ASN A 1 394 ? 2.878 -10.966 25.704 1.00 89.38 394 ASN A O 1
ATOM 3218 N N . PRO A 1 395 ? 4.260 -11.932 27.189 1.00 87.19 395 PRO A N 1
ATOM 3219 C CA . PRO A 1 395 ? 3.275 -11.967 28.268 1.00 87.19 395 PRO A CA 1
ATOM 3220 C C . PRO A 1 395 ? 2.812 -10.579 28.733 1.00 87.19 395 PRO A C 1
ATOM 3222 O O . PRO A 1 395 ? 1.793 -10.487 29.411 1.00 87.19 395 PRO A O 1
ATOM 3225 N N . LYS A 1 396 ? 3.544 -9.511 28.388 1.00 88.00 396 LYS A N 1
ATOM 3226 C CA . LYS A 1 396 ? 3.184 -8.113 28.674 1.00 88.00 396 LYS A CA 1
ATOM 3227 C C . LYS A 1 396 ? 2.496 -7.420 27.493 1.00 88.00 396 LYS A C 1
ATOM 3229 O O . LYS A 1 396 ? 2.211 -6.225 27.578 1.00 88.00 396 LYS A O 1
ATOM 3234 N N . ALA A 1 397 ? 2.270 -8.118 26.381 1.00 91.38 397 ALA A N 1
ATOM 3235 C CA . ALA A 1 397 ? 1.644 -7.516 25.217 1.00 91.38 397 ALA A CA 1
ATOM 3236 C C . ALA A 1 397 ? 0.119 -7.433 25.353 1.00 91.38 397 ALA A C 1
ATOM 3238 O O . ALA A 1 397 ? -0.524 -8.297 25.952 1.00 91.38 397 ALA A O 1
ATOM 3239 N N . CYS A 1 398 ? -0.470 -6.394 24.760 1.00 93.38 398 CYS A N 1
ATOM 3240 C CA . CYS A 1 398 ? -1.924 -6.274 24.646 1.00 93.38 398 CYS A CA 1
ATOM 3241 C C . CYS A 1 398 ? -2.501 -7.258 23.625 1.00 93.38 398 CYS A C 1
ATOM 3243 O O . CYS A 1 398 ? -3.706 -7.494 23.624 1.00 93.38 398 CYS A O 1
ATOM 3245 N N . ASN A 1 399 ? -1.668 -7.790 22.733 1.00 94.69 399 ASN A N 1
ATOM 3246 C CA . ASN A 1 399 ? -2.092 -8.572 21.586 1.00 94.69 399 ASN A CA 1
ATOM 3247 C C . ASN A 1 399 ? -1.064 -9.640 21.200 1.00 94.69 399 ASN A C 1
ATOM 3249 O O . ASN A 1 399 ? 0.084 -9.614 21.645 1.00 94.69 399 ASN A O 1
ATOM 3253 N N . ARG A 1 400 ? -1.496 -10.538 20.315 1.00 94.19 400 ARG A N 1
ATOM 3254 C CA . ARG A 1 400 ? -0.650 -11.450 19.546 1.00 94.19 400 ARG A CA 1
ATOM 3255 C C . ARG A 1 400 ? -1.162 -11.451 18.101 1.00 94.19 400 ARG A C 1
ATOM 3257 O O . ARG A 1 400 ? -2.339 -11.735 17.889 1.00 94.19 400 ARG A O 1
ATOM 3264 N N . ALA A 1 401 ? -0.319 -11.044 17.155 1.00 94.25 401 ALA A N 1
ATOM 3265 C CA . ALA A 1 401 ? -0.696 -10.819 15.755 1.00 94.25 401 ALA A CA 1
ATOM 3266 C C . ALA A 1 401 ? -0.335 -12.009 14.847 1.00 94.25 401 ALA A C 1
ATOM 3268 O O . ALA A 1 401 ? 0.316 -12.951 15.304 1.00 94.25 401 ALA A O 1
ATOM 3269 N N . GLU A 1 402 ? -0.728 -11.935 13.571 1.00 93.94 402 GLU A N 1
ATOM 3270 C CA . GLU A 1 402 ? -0.365 -12.892 12.512 1.00 93.94 402 GLU A CA 1
ATOM 3271 C C . GLU A 1 402 ? -0.783 -14.346 12.825 1.00 93.94 402 GLU A C 1
ATOM 3273 O O . GLU A 1 402 ? -0.069 -15.310 12.533 1.00 93.94 402 GLU A O 1
ATOM 3278 N N . LEU A 1 403 ? -1.938 -14.520 13.471 1.00 93.62 403 LEU A N 1
ATOM 3279 C CA . LEU A 1 403 ? -2.441 -15.815 13.919 1.00 93.62 403 LEU A CA 1
ATOM 3280 C C . LEU A 1 403 ? -3.334 -16.474 12.869 1.00 93.62 403 LEU A C 1
ATOM 3282 O O . LEU A 1 403 ? -4.234 -15.861 12.299 1.00 93.62 403 LEU A O 1
ATOM 3286 N N . SER A 1 404 ? -3.147 -17.782 12.691 1.00 95.50 404 SER A N 1
ATOM 3287 C CA . SER A 1 404 ? -4.167 -18.622 12.068 1.00 95.50 404 SER A CA 1
ATOM 3288 C C . SER A 1 404 ? -5.396 -18.739 12.974 1.00 95.50 404 SER A C 1
ATOM 3290 O O . SER A 1 404 ? -5.328 -18.498 14.180 1.00 95.50 404 SER A O 1
ATOM 3292 N N . VAL A 1 405 ? -6.516 -19.190 12.405 1.00 95.81 405 VAL A N 1
ATOM 3293 C CA . VAL A 1 405 ? -7.753 -19.447 13.161 1.00 95.81 405 VAL A CA 1
ATOM 3294 C C . VAL A 1 405 ? -7.509 -20.405 14.335 1.00 95.81 405 VAL A C 1
ATOM 3296 O O . VAL A 1 405 ? -7.931 -20.120 15.453 1.00 95.81 405 VAL A O 1
ATOM 3299 N N . ASP A 1 406 ? -6.771 -21.498 14.120 1.00 96.12 406 ASP A N 1
ATOM 3300 C CA . ASP A 1 406 ? -6.444 -22.455 15.188 1.00 96.12 406 ASP A CA 1
ATOM 3301 C C . ASP A 1 406 ? -5.578 -21.804 16.276 1.00 96.12 406 ASP A C 1
ATOM 3303 O O . ASP A 1 406 ? -5.871 -21.926 17.465 1.00 96.12 406 ASP A O 1
ATOM 3307 N N . ALA A 1 407 ? -4.572 -21.016 15.880 1.00 93.81 407 ALA A N 1
ATOM 3308 C CA . ALA A 1 407 ? -3.716 -20.300 16.820 1.00 93.81 407 ALA A CA 1
ATOM 3309 C C . ALA A 1 407 ? -4.488 -19.243 17.635 1.00 93.81 407 ALA A C 1
ATOM 3311 O O . ALA A 1 407 ? -4.121 -18.966 18.781 1.00 93.81 407 ALA A O 1
ATOM 3312 N N . MET A 1 408 ? -5.566 -18.661 17.092 1.00 94.50 408 MET A N 1
ATOM 3313 C CA . MET A 1 408 ? -6.464 -17.793 17.863 1.00 94.50 408 MET A CA 1
ATOM 3314 C C . MET A 1 408 ? -7.208 -18.560 18.953 1.00 94.50 408 MET A C 1
ATOM 3316 O O . MET A 1 408 ? -7.265 -18.080 20.086 1.00 94.50 408 MET A O 1
ATOM 3320 N N . TYR A 1 409 ? -7.752 -19.739 18.637 1.00 95.31 409 TYR A N 1
ATOM 3321 C CA . TYR A 1 409 ? -8.423 -20.586 19.626 1.00 95.31 409 TYR A CA 1
ATOM 3322 C C . TYR A 1 409 ? -7.452 -21.064 20.708 1.00 95.31 409 TYR A C 1
ATOM 3324 O O . TYR A 1 409 ? -7.761 -20.944 21.892 1.00 95.31 409 TYR A O 1
ATOM 3332 N N . GLU A 1 410 ? -6.247 -21.492 20.333 1.00 92.94 410 GLU A N 1
ATOM 3333 C CA . GLU A 1 410 ? -5.191 -21.846 21.289 1.00 92.94 410 GLU A CA 1
ATOM 3334 C C . GLU A 1 410 ? -4.821 -20.662 22.197 1.00 92.94 410 GLU A C 1
ATOM 3336 O O . GLU A 1 410 ? -4.676 -20.812 23.411 1.00 92.94 410 GLU A O 1
ATOM 3341 N N . THR A 1 411 ? -4.705 -19.458 21.625 1.00 92.94 411 THR A N 1
ATOM 3342 C CA . THR A 1 411 ? -4.414 -18.231 22.385 1.00 92.94 411 THR A CA 1
ATOM 3343 C C . THR A 1 411 ? -5.562 -17.882 23.339 1.00 92.94 411 THR A C 1
ATOM 3345 O O . THR A 1 411 ? -5.315 -17.477 24.477 1.00 92.94 411 THR A O 1
ATOM 3348 N N . TRP A 1 412 ? -6.816 -18.082 22.921 1.00 94.56 412 TRP A N 1
ATOM 3349 C CA . TRP A 1 412 ? -7.993 -17.913 23.774 1.00 94.56 412 TRP A CA 1
ATOM 3350 C C . TRP A 1 412 ? -8.000 -18.905 24.943 1.00 94.56 412 TRP A C 1
ATOM 3352 O O . TRP A 1 412 ? -8.170 -18.494 26.090 1.00 94.56 412 TRP A O 1
ATOM 3362 N N . GLU A 1 413 ? -7.756 -20.191 24.690 1.00 93.81 413 GLU A N 1
ATOM 3363 C CA . GLU A 1 413 ? -7.685 -21.218 25.736 1.00 93.81 413 GLU A CA 1
ATOM 3364 C C . GLU A 1 413 ? -6.547 -20.946 26.728 1.00 93.81 413 GLU A C 1
ATOM 3366 O O . GLU A 1 413 ? -6.728 -21.038 27.947 1.00 93.81 413 GLU A O 1
ATOM 3371 N N . ALA A 1 414 ? -5.377 -20.551 26.222 1.00 90.75 414 ALA A N 1
ATOM 3372 C CA . ALA A 1 414 ? -4.252 -20.120 27.040 1.00 90.75 414 ALA A CA 1
ATOM 3373 C C . ALA A 1 414 ? -4.629 -18.920 27.921 1.00 90.75 414 ALA A C 1
ATOM 3375 O O . ALA A 1 414 ? -4.377 -18.934 29.130 1.00 90.75 414 ALA A O 1
ATOM 3376 N N . TYR A 1 415 ? -5.294 -17.914 27.350 1.00 92.19 415 TYR A N 1
ATOM 3377 C CA . TYR A 1 415 ? -5.774 -16.758 28.095 1.00 92.19 415 TYR A CA 1
ATOM 3378 C C . TYR A 1 415 ? -6.762 -17.159 29.199 1.00 92.19 415 TYR A C 1
ATOM 3380 O O . TYR A 1 415 ? -6.596 -16.728 30.340 1.00 92.19 415 TYR A O 1
ATOM 3388 N N . GLN A 1 416 ? -7.733 -18.026 28.902 1.00 93.38 416 GLN A N 1
ATOM 3389 C CA . GLN A 1 416 ? -8.722 -18.486 29.882 1.00 93.38 416 GLN A CA 1
ATOM 3390 C C . GLN A 1 416 ? -8.091 -19.259 31.048 1.00 93.38 416 GLN A C 1
ATOM 3392 O O . GLN A 1 416 ? -8.470 -19.054 32.200 1.00 93.38 416 GLN A O 1
ATOM 3397 N N . ASN A 1 417 ? -7.111 -20.120 30.769 1.00 92.44 417 ASN A N 1
ATOM 3398 C CA . ASN A 1 417 ? -6.497 -20.981 31.784 1.00 92.44 417 ASN A CA 1
ATOM 3399 C C . ASN A 1 417 ? -5.395 -20.276 32.590 1.00 92.44 417 ASN A C 1
ATOM 3401 O O . ASN A 1 417 ? -5.125 -20.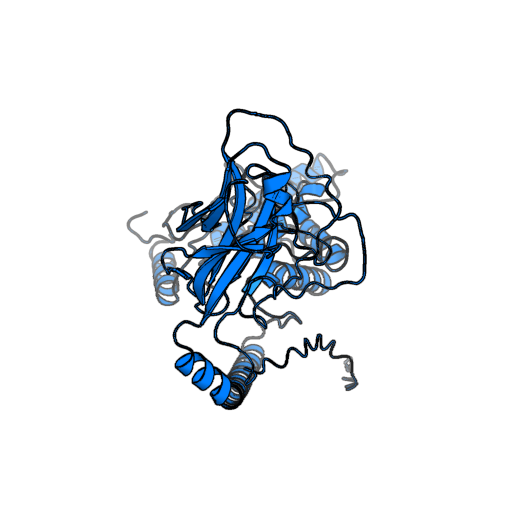607 33.751 1.00 92.44 417 ASN A O 1
ATOM 3405 N N . CYS A 1 418 ? -4.719 -19.311 31.970 1.00 89.12 418 CYS A N 1
ATOM 3406 C CA . CYS A 1 418 ? -3.458 -18.783 32.473 1.00 89.12 418 CYS A CA 1
ATOM 3407 C C . CYS A 1 418 ? -3.492 -17.278 32.753 1.00 89.12 418 CYS A C 1
ATOM 3409 O O . CYS A 1 418 ? -2.547 -16.775 33.358 1.00 89.12 418 CYS A O 1
ATOM 3411 N N . SER A 1 419 ? -4.550 -16.573 32.339 1.00 86.44 419 SER A N 1
ATOM 3412 C CA . SER A 1 419 ? -4.625 -15.105 32.317 1.00 86.44 419 SER A CA 1
ATOM 3413 C C . SER A 1 419 ? -3.483 -14.465 31.518 1.00 86.44 419 SER A C 1
ATOM 3415 O O . SER A 1 419 ? -3.059 -13.348 31.810 1.00 86.44 419 SER A O 1
ATOM 3417 N N . ASN A 1 420 ? -2.953 -15.186 30.524 1.00 86.88 420 ASN A N 1
ATOM 3418 C CA . ASN A 1 420 ? -1.805 -14.773 29.727 1.00 86.88 420 ASN A CA 1
ATOM 3419 C C . ASN A 1 420 ? -1.924 -15.276 28.283 1.00 86.88 420 ASN A C 1
ATOM 3421 O O . ASN A 1 420 ? -2.303 -16.426 28.068 1.00 86.88 420 ASN A O 1
ATOM 3425 N N . LEU A 1 421 ? -1.549 -14.438 27.311 1.00 89.50 421 LEU A N 1
ATOM 3426 C CA . LEU A 1 421 ? -1.629 -14.758 25.878 1.00 89.50 421 LEU A CA 1
ATOM 3427 C C . LEU A 1 421 ? -0.633 -15.844 25.433 1.00 89.50 421 LEU A C 1
ATOM 3429 O O . LEU A 1 421 ? -0.827 -16.466 24.395 1.00 89.50 421 LEU A O 1
ATOM 3433 N N . CYS A 1 422 ? 0.420 -16.083 26.217 1.00 88.00 422 CYS A N 1
ATOM 3434 C CA . CYS A 1 422 ? 1.488 -17.045 25.930 1.00 88.00 422 CYS A CA 1
ATOM 3435 C C . CYS A 1 422 ? 1.343 -18.376 26.664 1.00 88.00 422 CYS A C 1
ATOM 3437 O O . CYS A 1 422 ? 2.158 -19.281 26.485 1.00 88.00 422 CYS A O 1
ATOM 3439 N N . GLY A 1 423 ? 0.305 -18.512 27.489 1.00 86.12 423 GLY A N 1
ATOM 3440 C CA . GLY A 1 423 ? 0.049 -19.711 28.275 1.00 86.12 423 GLY A CA 1
ATOM 3441 C C . GLY A 1 423 ? 0.754 -19.738 29.631 1.00 86.12 423 GLY A C 1
ATOM 3442 O O . GLY A 1 423 ? 1.399 -18.791 30.073 1.00 86.12 423 GLY A O 1
ATOM 3443 N N . CYS A 1 424 ? 0.576 -20.854 30.337 1.00 84.12 424 CYS A N 1
ATOM 3444 C CA . CYS A 1 424 ? 0.783 -20.932 31.789 1.00 84.12 424 CYS A CA 1
ATOM 3445 C C . CYS A 1 424 ? 2.248 -20.974 32.222 1.00 84.12 424 CYS A C 1
ATOM 3447 O O . CYS A 1 424 ? 2.535 -20.725 33.387 1.00 84.12 424 CYS A O 1
ATOM 3449 N N . HIS A 1 425 ? 3.163 -21.283 31.306 1.00 82.19 425 HIS A N 1
ATOM 3450 C CA . HIS A 1 425 ? 4.597 -21.334 31.587 1.00 82.19 425 HIS A CA 1
ATOM 3451 C C . HIS A 1 425 ? 5.235 -19.942 31.719 1.00 82.19 425 HIS A C 1
ATOM 3453 O O . HIS A 1 425 ? 6.377 -19.842 32.152 1.00 82.19 425 HIS A O 1
ATOM 3459 N N . TRP A 1 426 ? 4.490 -18.883 31.385 1.00 70.94 426 TRP A N 1
ATOM 3460 C CA . TRP A 1 426 ? 4.904 -17.483 31.512 1.00 70.94 426 TRP A CA 1
ATOM 3461 C C . TRP A 1 426 ? 4.338 -16.779 32.758 1.00 70.94 426 TRP A C 1
ATOM 3463 O O . TRP A 1 426 ? 4.372 -15.549 32.815 1.00 70.94 426 TRP A O 1
ATOM 3473 N N . LYS A 1 427 ? 3.771 -17.531 33.713 1.00 56.16 427 LYS A N 1
ATOM 3474 C CA . LYS A 1 427 ? 3.214 -16.987 34.964 1.00 56.16 427 LYS A CA 1
ATOM 3475 C C . LYS A 1 427 ? 4.275 -16.486 35.935 1.00 56.16 427 LYS A C 1
ATOM 3477 O O . LYS A 1 427 ? 5.310 -17.173 36.085 1.00 56.16 427 LYS A O 1
#

InterPro domains:
  IPR002659 Glycosyl transferase, family 31 [PF01762] (216-373)
  IPR002659 Glycosyl transferase, family 31 [PTHR11214] (200-378)

Solvent-accessible surface area (backbone atoms only — not comparable to full-atom values): 24720 Å² total; per-residue (Å²): 144,79,86,80,81,83,79,85,77,90,71,85,82,78,85,71,82,70,75,80,70,76,76,63,88,51,96,75,71,55,92,64,44,37,45,23,76,81,63,74,67,94,80,77,91,55,80,54,69,63,31,40,28,40,30,32,38,27,68,46,41,30,28,40,43,30,41,34,35,40,40,70,68,33,68,78,38,100,44,36,40,34,42,34,37,23,35,56,73,82,63,46,75,75,51,70,50,77,46,50,66,86,62,90,64,82,92,55,64,61,44,78,45,80,48,82,74,43,78,45,47,58,74,38,43,37,26,42,39,55,45,77,56,64,100,62,100,59,89,74,76,67,82,68,51,80,72,57,70,49,94,40,42,64,88,62,39,34,44,78,54,28,32,23,72,42,98,88,49,82,64,42,76,53,57,87,84,51,37,60,59,61,37,42,32,28,35,73,53,64,56,68,58,54,50,54,52,59,71,44,43,65,59,53,49,54,52,49,53,51,49,52,52,53,50,50,53,51,52,51,51,47,33,71,75,68,72,78,68,82,90,68,102,59,76,93,45,77,71,36,39,36,57,51,50,32,55,46,32,30,48,45,53,76,75,54,90,66,69,61,49,77,51,64,46,100,35,41,50,66,44,58,71,46,50,52,52,31,52,53,51,55,51,52,55,48,54,54,49,42,72,76,41,70,85,64,82,71,64,42,40,36,35,48,35,70,48,67,75,45,68,57,36,84,45,70,97,64,36,38,90,77,61,88,59,67,48,47,56,57,16,44,36,71,40,30,38,36,34,19,40,56,44,37,40,53,47,21,76,34,28,86,52,92,62,64,60,84,44,54,44,42,35,51,36,50,12,58,68,40,56,86,71,60,52,50,66,59,77,64,92,80,54,71,42,41,56,41,73,45,57,69,80,46,75,53,35,30,38,39,18,84,38,52,75,67,54,43,53,52,32,49,54,22,27,74,77,42,79,21,67,65,20,65,89,74,110

Foldseek 3Di:
DDDDDPPDDDDDDPPPPPPPLPLPPDPPPDFKQKQFPLPFPVDDFDAAQEFQKFKKAFAAKKKFWKKKFFLVVQVVDPFKKKKFKAQPVVRHTDWMDIDHNPDPDPPRRMDMDTIDIDIQHHGGIIMIGIDTDDDDPDPPRPRPGDARGFGDQPSVSMGIAFTHRDPPDQTAGDDRRHGYRMITMIGHDPVVVVVVVVVCPVVVVVVVVVVVVVVVVVVVVCCVVPVPDDDDPDDDDQLCVQLVVLSVLLCCLVPHDDFKDKDADPQKDFQVVLVVQQVVVVVVVVVVVCVVPVVCPAQWEKEAAKDAFAAADCDDLRHFNPDDDRGAAIFHQRRMMMTGSRLSNQSNVCSPPPLVDRGRGNRSSSSVSCVVVPGDYDDDPSRQAHDDNAQDFDQRHRMGGNHDPVLNVVQVVQCVVCVGSVHPVVD

pLDDT: mean 80.55, std 20.61, range [21.02, 98.06]